Protein AF-A0A923E6Z0-F1 (afdb_monomer_lite)

Sequence (378 aa):
MKKILNKKIVISLLLTVFCCFISSGQALALDMTQENTKNIKQTIGKYFDNNFKLLEGNKDVNYDDIINNSNFKKVVDLRTQFALTLNNKLNRNVESIVYNIDYNNININNNECIVNLHLDTKKEYTKNSQKIVDTDDQNHILLLKKFNNRWFIESDAFDPLINLDESIVKDSNYIKNEINTLKDAIQDIDNRVKAINSMKNISTREKRSAQHYDRSAAARYAETYAHSRNPRYPKFDGNQGGDCTNFVSQCLANANIPSSTSGEWYCRKNSSGGWNYGVNWIRVNGLHKYLTENGLASTTVYSRNNLDGLIKMAKVGDVLQLRNNDKHIYYHSIIINQISNGDIYYCAHSGDVRTGSYRIKILENYSCDKVRLLHITY

InterPro domains:
  IPR024301 Putative amidase domain [PF12671] (213-354)

pLDDT: mean 80.05, std 16.87, range [31.77, 98.31]

Organism: Clostridium tetanomorphum (NCBI:txid1553)

Structure (mmCIF, N/CA/C/O backbone):
data_AF-A0A923E6Z0-F1
#
_entry.id   AF-A0A923E6Z0-F1
#
loop_
_atom_site.group_PDB
_atom_site.id
_atom_site.type_symbol
_atom_site.label_atom_id
_atom_site.label_alt_id
_atom_site.label_comp_id
_atom_site.label_asym_id
_atom_site.label_entity_id
_atom_site.label_seq_id
_atom_site.pdbx_PDB_ins_code
_atom_site.Cartn_x
_atom_site.Cartn_y
_atom_site.Cartn_z
_atom_site.occupancy
_atom_site.B_iso_or_equiv
_atom_site.auth_seq_id
_atom_site.auth_comp_id
_atom_site.auth_asym_id
_atom_site.auth_atom_id
_atom_site.pdbx_PDB_model_num
ATOM 1 N N . MET A 1 1 ? -58.447 -49.186 41.362 1.00 39.69 1 MET A N 1
ATOM 2 C CA . MET A 1 1 ? -58.317 -48.447 40.084 1.00 39.69 1 MET A CA 1
ATOM 3 C C . MET A 1 1 ? -57.839 -47.015 40.334 1.00 39.69 1 MET A C 1
ATOM 5 O O . MET A 1 1 ? -58.643 -46.102 40.408 1.00 39.69 1 MET A O 1
ATOM 9 N N . LYS A 1 2 ? -56.534 -46.807 40.537 1.00 47.00 2 LYS A N 1
ATOM 10 C CA . LYS A 1 2 ? -55.863 -45.491 40.548 1.00 47.00 2 LYS A CA 1
ATOM 11 C C . LYS A 1 2 ? -54.362 -45.763 40.381 1.00 47.00 2 LYS A C 1
ATOM 13 O O . LYS A 1 2 ? -53.881 -46.694 41.017 1.00 47.00 2 LYS A O 1
ATOM 18 N N . LYS A 1 3 ? -53.665 -44.942 39.579 1.00 46.53 3 LYS A N 1
ATOM 19 C CA . LYS A 1 3 ? -52.203 -44.921 39.283 1.00 46.53 3 LYS A CA 1
ATOM 20 C C . LYS A 1 3 ? -51.728 -45.465 37.918 1.00 46.53 3 LYS A C 1
ATOM 22 O O . LYS A 1 3 ? -50.797 -46.252 37.894 1.00 46.53 3 LYS A O 1
ATOM 27 N N . ILE A 1 4 ? -52.249 -44.981 36.782 1.00 46.12 4 ILE A N 1
ATOM 28 C CA . ILE A 1 4 ? -51.483 -45.014 35.501 1.00 46.12 4 ILE A CA 1
ATOM 29 C C . ILE A 1 4 ? -51.525 -43.674 34.719 1.00 46.12 4 ILE A C 1
ATOM 31 O O . ILE A 1 4 ? -50.743 -43.478 33.795 1.00 46.12 4 ILE A O 1
ATOM 35 N N . LEU A 1 5 ? -52.321 -42.672 35.121 1.00 42.34 5 LEU A N 1
ATOM 36 C CA . LEU A 1 5 ? -52.525 -41.469 34.289 1.00 42.34 5 LEU A CA 1
ATOM 37 C C . LEU A 1 5 ? -51.536 -40.293 34.478 1.00 42.34 5 LEU A C 1
ATOM 39 O O . LEU A 1 5 ? -51.645 -39.317 33.750 1.00 42.34 5 LEU A O 1
ATOM 43 N N . ASN A 1 6 ? -50.551 -40.362 35.387 1.00 47.16 6 ASN A N 1
ATOM 44 C CA . ASN A 1 6 ? -49.709 -39.190 35.721 1.00 47.16 6 ASN A CA 1
ATOM 45 C C . ASN A 1 6 ? -48.281 -39.172 35.143 1.00 47.16 6 ASN A C 1
ATOM 47 O O . ASN A 1 6 ? -47.606 -38.159 35.280 1.00 47.16 6 ASN A O 1
ATOM 51 N N . LYS A 1 7 ? -47.786 -40.234 34.486 1.00 45.41 7 LYS A N 1
ATOM 52 C CA . LYS A 1 7 ? -46.396 -40.246 33.964 1.00 45.41 7 LYS A CA 1
ATOM 53 C C . LYS A 1 7 ? -46.247 -39.770 32.512 1.00 45.41 7 LYS A C 1
ATOM 55 O O . LYS A 1 7 ? -45.224 -39.180 32.188 1.00 45.41 7 LYS A O 1
ATOM 60 N N . LYS A 1 8 ? -47.249 -39.968 31.644 1.00 41.72 8 LYS A N 1
ATOM 61 C CA . LYS A 1 8 ? -47.161 -39.556 30.224 1.00 41.72 8 LYS A CA 1
ATOM 62 C C . LYS A 1 8 ? -47.363 -38.048 30.007 1.00 41.72 8 LYS A C 1
ATOM 64 O O . LYS A 1 8 ? -46.704 -37.477 29.148 1.00 41.72 8 LYS A O 1
ATOM 69 N N . ILE A 1 9 ? -48.198 -37.395 30.820 1.00 44.88 9 ILE A N 1
ATOM 70 C CA . ILE A 1 9 ? -48.448 -35.943 30.725 1.00 44.88 9 ILE A CA 1
ATOM 71 C C . ILE A 1 9 ? -47.222 -35.138 31.191 1.00 44.88 9 ILE A C 1
ATOM 73 O O . ILE A 1 9 ? -46.864 -34.147 30.565 1.00 44.88 9 ILE A O 1
ATOM 77 N N . VAL A 1 10 ? -46.512 -35.610 32.222 1.00 45.12 10 VAL A N 1
ATOM 78 C CA . VAL A 1 10 ? -45.314 -34.935 32.754 1.00 45.12 10 VAL A CA 1
ATOM 79 C C . VAL A 1 10 ? -44.133 -35.005 31.775 1.00 45.12 10 VAL A C 1
ATOM 81 O O . VAL A 1 10 ? -43.421 -34.019 31.618 1.00 45.12 10 VAL A O 1
ATOM 84 N N . ILE A 1 11 ? -43.957 -36.120 31.053 1.00 45.16 11 ILE A N 1
ATOM 85 C CA . ILE A 1 11 ? -42.899 -36.263 30.033 1.00 45.16 11 ILE A CA 1
ATOM 86 C C . ILE A 1 11 ? -43.203 -35.411 28.790 1.00 45.16 11 ILE A C 1
ATOM 88 O O . ILE A 1 11 ? -42.295 -34.785 28.250 1.00 45.16 11 ILE A O 1
ATOM 92 N N . SER A 1 12 ? -44.473 -35.323 28.374 1.00 39.53 12 SER A N 1
ATOM 93 C CA . SER A 1 12 ? -44.882 -34.442 27.272 1.00 39.53 12 SER A CA 1
ATOM 94 C C . SER A 1 12 ? -44.688 -32.965 27.618 1.00 39.53 12 SER A C 1
ATOM 96 O O . SER A 1 12 ? -44.176 -32.236 26.777 1.00 39.53 12 SER A O 1
ATOM 98 N N . LEU A 1 13 ? -45.033 -32.535 28.843 1.00 40.97 13 LEU A N 1
ATOM 99 C CA . LEU A 1 13 ? -44.804 -31.157 29.296 1.00 40.97 13 LEU A CA 1
ATOM 100 C C . LEU A 1 13 ? -43.307 -30.824 29.384 1.00 40.97 13 LEU A C 1
ATOM 102 O O . LEU A 1 13 ? -42.905 -29.754 28.934 1.00 40.97 13 LEU A O 1
ATOM 106 N N . LEU A 1 14 ? -42.480 -31.735 29.914 1.00 40.06 14 LEU A N 1
ATOM 107 C CA . LEU A 1 14 ? -41.027 -31.548 30.017 1.00 40.06 14 LEU A CA 1
ATOM 108 C C . LEU A 1 14 ? -40.355 -31.422 28.640 1.00 40.06 14 LEU A C 1
ATOM 110 O O . LEU A 1 14 ? -39.490 -30.566 28.487 1.00 40.06 14 LEU A O 1
ATOM 114 N N . LEU A 1 15 ? -40.774 -32.195 27.629 1.00 39.84 15 LEU A N 1
ATOM 115 C CA . LEU A 1 15 ? -40.236 -32.075 26.264 1.00 39.84 15 LEU A CA 1
ATOM 116 C C . LEU A 1 15 ? -40.660 -30.778 25.558 1.00 39.84 15 LEU A C 1
ATOM 118 O O . LEU A 1 15 ? -39.831 -30.165 24.885 1.00 39.84 15 LEU A O 1
ATOM 122 N N . THR A 1 16 ? -41.908 -30.323 25.723 1.00 43.09 16 THR A N 1
ATOM 123 C CA . THR A 1 16 ? -42.351 -29.028 25.170 1.00 43.09 16 THR A CA 1
ATOM 124 C C . THR A 1 16 ? -41.672 -27.847 25.853 1.00 43.09 16 THR A C 1
ATOM 126 O O . THR A 1 16 ? -41.245 -26.918 25.177 1.00 43.09 16 THR A O 1
ATOM 129 N N . VAL A 1 17 ? -41.496 -27.903 27.176 1.00 43.00 17 VAL A N 1
ATOM 130 C CA . VAL A 1 17 ? -40.793 -26.865 27.939 1.00 43.00 17 VAL A CA 1
ATOM 131 C C . VAL A 1 17 ? -39.312 -26.816 27.534 1.00 43.00 17 VAL A C 1
ATOM 133 O O . VAL A 1 17 ? -38.788 -25.735 27.287 1.00 43.00 17 VAL A O 1
ATOM 136 N N . PHE A 1 18 ? -38.656 -27.968 27.348 1.00 40.72 18 PHE A N 1
ATOM 137 C CA . PHE A 1 18 ? -37.265 -28.044 26.882 1.00 40.72 18 PHE A CA 1
ATOM 138 C C . PHE A 1 18 ? -37.087 -27.541 25.434 1.00 40.72 18 PHE A C 1
ATOM 140 O O . PHE A 1 18 ? -36.136 -26.814 25.156 1.00 40.72 18 PHE A O 1
ATOM 147 N N . CYS A 1 19 ? -38.024 -27.834 24.522 1.00 41.38 19 CYS A N 1
ATOM 148 C CA . CYS A 1 19 ? -38.002 -27.287 23.156 1.00 41.38 19 CYS A CA 1
ATOM 149 C C . CYS A 1 19 ? -38.237 -25.767 23.125 1.00 41.38 19 CYS A C 1
ATOM 151 O O . CYS A 1 19 ? -37.550 -25.061 22.385 1.00 41.38 19 CYS A O 1
ATOM 153 N N . CYS A 1 20 ? -39.145 -25.244 23.958 1.00 42.28 20 CYS A N 1
ATOM 154 C CA . CYS A 1 20 ? -39.346 -23.801 24.098 1.00 42.28 20 CYS A CA 1
ATOM 155 C C . CYS A 1 20 ? -38.081 -23.106 24.623 1.00 42.28 20 CYS A C 1
ATOM 157 O O . CYS A 1 20 ? -37.687 -22.098 24.045 1.00 42.28 20 CYS A O 1
ATOM 159 N N . PHE A 1 21 ? -37.390 -23.674 25.619 1.00 42.53 21 PHE A N 1
ATOM 160 C CA . PHE A 1 21 ? -36.145 -23.104 26.151 1.00 42.53 21 PHE A CA 1
ATOM 161 C C . PHE A 1 21 ? -34.984 -23.088 25.146 1.00 42.53 21 PHE A C 1
ATOM 163 O O . PHE A 1 21 ? -34.217 -22.125 25.115 1.00 42.53 21 PHE A O 1
ATOM 170 N N . ILE A 1 22 ? -34.860 -24.114 24.296 1.00 50.94 22 ILE A N 1
ATOM 171 C CA . ILE A 1 22 ? -33.838 -24.142 23.236 1.00 50.94 22 ILE A CA 1
ATOM 172 C C . ILE A 1 22 ? -34.149 -23.083 22.169 1.00 50.94 22 ILE A C 1
ATOM 174 O O . ILE A 1 22 ? -33.257 -22.335 21.772 1.00 50.94 22 ILE A O 1
ATOM 178 N N . SER A 1 23 ? -35.417 -22.964 21.756 1.00 52.28 23 SER A N 1
ATOM 179 C CA . SER A 1 23 ? -35.840 -21.957 20.773 1.00 52.28 23 SER A CA 1
ATOM 180 C C . SER A 1 23 ? -35.705 -20.518 21.292 1.00 52.28 23 SER A C 1
ATOM 182 O O . SER A 1 23 ? -35.237 -19.647 20.561 1.00 52.28 23 SER A O 1
ATOM 184 N N . SER A 1 24 ? -36.014 -20.265 22.571 1.00 54.41 24 SER A N 1
ATOM 185 C CA . SER A 1 24 ? -35.854 -18.946 23.193 1.00 54.41 24 SER A CA 1
ATOM 186 C C . SER A 1 24 ? -34.388 -18.593 23.435 1.00 54.41 24 SER A C 1
ATOM 188 O O . SER A 1 24 ? -34.006 -17.442 23.262 1.00 54.41 24 SER A O 1
ATOM 190 N N . GLY A 1 25 ? -33.549 -19.570 23.800 1.00 55.34 25 GLY A N 1
ATOM 191 C CA . GLY A 1 25 ? -32.107 -19.367 23.961 1.00 55.34 25 GLY A CA 1
ATOM 192 C C . GLY A 1 25 ? -31.407 -19.044 22.639 1.00 55.34 25 GLY A C 1
ATOM 193 O O . GLY A 1 25 ? -30.552 -18.163 22.598 1.00 55.34 25 GLY A O 1
ATOM 194 N N . GLN A 1 26 ? -31.807 -19.700 21.545 1.00 57.09 26 GLN A N 1
ATOM 195 C CA . GLN A 1 26 ? -31.308 -19.389 20.203 1.00 57.09 26 GLN A CA 1
ATOM 196 C C . GLN A 1 26 ? -31.782 -18.017 19.710 1.00 57.09 26 GLN A C 1
ATOM 198 O O . GLN A 1 26 ? -30.975 -17.277 19.156 1.00 57.09 26 GLN A O 1
ATOM 203 N N . ALA A 1 27 ? -33.046 -17.650 19.950 1.00 49.88 27 ALA A N 1
ATOM 204 C CA . ALA A 1 27 ? -33.570 -16.329 19.600 1.00 49.88 27 ALA A CA 1
ATOM 205 C C . ALA A 1 27 ? -32.864 -15.201 20.374 1.00 49.88 27 ALA A C 1
ATOM 207 O O . ALA A 1 27 ? -32.396 -14.248 19.763 1.00 49.88 27 ALA A O 1
ATOM 208 N N . LEU A 1 28 ? -32.680 -15.353 21.691 1.00 52.72 28 LEU A N 1
ATOM 209 C CA . LEU A 1 28 ? -31.944 -14.389 22.520 1.00 52.72 28 LEU A CA 1
ATOM 210 C C . LEU A 1 28 ? -30.475 -14.253 22.092 1.00 52.72 28 LEU A C 1
ATOM 212 O O . LEU A 1 28 ? -29.950 -13.145 22.037 1.00 52.72 28 LEU A O 1
ATOM 216 N N . ALA A 1 29 ? -29.808 -15.363 21.762 1.00 56.69 29 ALA A N 1
ATOM 217 C CA . ALA A 1 29 ? -28.439 -15.333 21.250 1.00 56.69 29 ALA A CA 1
ATOM 218 C C . ALA A 1 29 ? -28.351 -14.651 19.873 1.00 56.69 29 ALA A C 1
ATOM 220 O O . ALA A 1 29 ? -27.387 -13.935 19.603 1.00 56.69 29 ALA A O 1
ATOM 221 N N . LEU A 1 30 ? -29.353 -14.845 19.010 1.00 60.91 30 LEU A N 1
ATOM 222 C CA . LEU A 1 30 ? -29.444 -14.180 17.711 1.00 60.91 30 LEU A CA 1
ATOM 223 C C . LEU A 1 30 ? -29.659 -12.667 17.877 1.00 60.91 30 LEU A C 1
ATOM 225 O O . LEU A 1 30 ? -28.933 -11.888 17.261 1.00 60.91 30 LEU A O 1
ATOM 229 N N . ASP A 1 31 ? -30.583 -12.262 18.751 1.00 62.91 31 ASP A N 1
ATOM 230 C CA . ASP A 1 31 ? -30.884 -10.858 19.058 1.00 62.91 31 ASP A CA 1
ATOM 231 C C . ASP A 1 31 ? -29.667 -10.148 19.666 1.00 62.91 31 ASP A C 1
ATOM 233 O O . ASP A 1 31 ? -29.286 -9.064 19.221 1.00 62.91 31 ASP A O 1
ATOM 237 N N . MET A 1 32 ? -28.976 -10.794 20.611 1.00 70.50 32 MET A N 1
ATOM 238 C CA . MET A 1 32 ? -27.735 -10.270 21.190 1.00 70.50 32 MET A CA 1
ATOM 239 C C . MET A 1 32 ? -26.611 -10.140 20.155 1.00 70.50 32 MET A C 1
ATOM 241 O O . MET A 1 32 ? -25.841 -9.176 20.193 1.00 70.50 32 MET A O 1
ATOM 245 N N . THR A 1 33 ? -26.473 -11.094 19.233 1.00 77.00 33 THR A N 1
ATOM 246 C CA . THR A 1 33 ? -25.479 -11.004 18.153 1.00 77.00 33 THR A CA 1
ATOM 247 C C . THR A 1 33 ? -25.819 -9.859 17.200 1.00 77.00 33 THR A C 1
ATOM 249 O O . THR A 1 33 ? -24.939 -9.059 16.884 1.00 77.00 33 THR A O 1
ATOM 252 N N . GLN A 1 34 ? -27.089 -9.707 16.810 1.00 83.88 34 GLN A N 1
ATOM 253 C CA . GLN A 1 34 ? -27.541 -8.604 15.957 1.00 83.88 34 GLN A CA 1
ATOM 254 C C . GLN A 1 34 ? -27.326 -7.236 16.617 1.00 83.88 34 GLN A C 1
ATOM 256 O O . GLN A 1 34 ? -26.837 -6.307 15.968 1.00 83.88 34 GLN A O 1
ATOM 261 N N . GLU A 1 35 ? -27.631 -7.110 17.910 1.00 87.25 35 GLU A N 1
ATOM 262 C CA . GLU A 1 35 ? -27.399 -5.886 18.676 1.00 87.25 35 GLU A CA 1
ATOM 263 C C . GLU A 1 35 ? -25.903 -5.550 18.770 1.00 87.25 35 GLU A C 1
ATOM 265 O O . GLU A 1 35 ? -25.507 -4.409 18.513 1.00 87.25 35 GLU A O 1
ATOM 270 N N . ASN A 1 36 ? -25.042 -6.535 19.056 1.00 89.50 36 ASN A N 1
ATOM 271 C CA . ASN A 1 36 ? -23.595 -6.315 19.069 1.00 89.50 36 ASN A CA 1
ATOM 272 C C . ASN A 1 36 ? -23.080 -5.879 17.694 1.00 89.50 36 ASN A C 1
ATOM 274 O O . ASN A 1 36 ? -22.344 -4.896 17.616 1.00 89.50 36 ASN A O 1
ATOM 278 N N . THR A 1 37 ? -23.487 -6.550 16.613 1.00 93.31 37 THR A N 1
ATOM 279 C CA . THR A 1 37 ? -23.100 -6.168 15.249 1.00 93.31 37 THR A CA 1
ATOM 280 C C . THR A 1 37 ? -23.534 -4.739 14.926 1.00 93.31 37 THR A C 1
ATOM 282 O O . THR A 1 37 ? -22.741 -3.971 14.380 1.00 93.31 37 THR A O 1
ATOM 285 N N . LYS A 1 38 ? -24.757 -4.341 15.298 1.00 94.69 38 LYS A N 1
ATOM 286 C CA . LYS A 1 38 ? -25.247 -2.968 15.116 1.00 94.69 38 LYS A CA 1
ATOM 287 C C . LYS A 1 38 ? -24.383 -1.957 15.872 1.00 94.69 38 LYS A C 1
ATOM 289 O O . LYS A 1 38 ? -23.961 -0.965 15.280 1.00 94.69 38 LYS A O 1
ATOM 294 N N . ASN A 1 39 ? -24.083 -2.222 17.142 1.00 95.38 39 ASN A N 1
ATOM 295 C CA . ASN A 1 39 ? -23.266 -1.336 17.973 1.00 95.38 39 ASN A CA 1
ATOM 296 C C . ASN A 1 39 ? -21.826 -1.221 17.442 1.00 95.38 39 ASN A C 1
ATOM 298 O O . ASN A 1 39 ? -21.289 -0.119 17.379 1.00 95.38 39 ASN A O 1
ATOM 302 N N . ILE A 1 40 ? -21.229 -2.325 16.979 1.00 97.38 40 ILE A N 1
ATOM 303 C CA . ILE A 1 40 ? -19.906 -2.339 16.333 1.00 97.38 40 ILE A CA 1
ATOM 304 C C . ILE A 1 40 ? -19.906 -1.458 15.079 1.00 97.38 40 ILE A C 1
ATOM 306 O O . ILE A 1 40 ? -19.050 -0.584 14.942 1.00 97.38 40 ILE A O 1
ATOM 310 N N . LYS A 1 41 ? -20.888 -1.638 14.183 1.00 97.75 41 LYS A N 1
ATOM 311 C CA . LYS A 1 41 ? -21.006 -0.822 12.964 1.00 97.75 41 LYS A CA 1
ATOM 312 C C . LYS A 1 41 ? -21.184 0.662 13.287 1.00 97.75 41 LYS A C 1
ATOM 314 O O . LYS A 1 41 ? -20.563 1.495 12.638 1.00 97.75 41 LYS A O 1
ATOM 319 N N . GLN A 1 42 ? -21.964 1.001 14.316 1.00 96.88 42 GLN A N 1
ATOM 320 C CA . GLN A 1 42 ? -22.121 2.386 14.772 1.00 96.88 42 GLN A CA 1
ATOM 321 C C . GLN A 1 42 ? -20.814 2.986 15.307 1.00 96.88 42 GLN A C 1
ATOM 323 O O . GLN A 1 42 ? -20.502 4.128 14.973 1.00 96.88 42 GLN A O 1
ATOM 328 N N . THR A 1 43 ? -20.037 2.243 16.104 1.00 97.88 43 THR A N 1
ATOM 329 C CA . THR A 1 43 ? -18.716 2.697 16.573 1.00 97.88 43 THR A CA 1
ATOM 330 C C . THR A 1 43 ? -17.770 2.946 15.395 1.00 97.88 43 THR A C 1
ATOM 332 O O . THR A 1 43 ? -17.127 3.992 15.339 1.00 97.88 43 THR A O 1
ATOM 335 N N . ILE A 1 44 ? -17.723 2.026 14.426 1.00 98.31 44 ILE A N 1
ATOM 336 C CA . ILE A 1 44 ? -16.879 2.148 13.226 1.00 98.31 44 ILE A CA 1
ATOM 337 C C . ILE A 1 44 ? -17.324 3.320 12.341 1.00 98.31 44 ILE A C 1
ATOM 339 O O . ILE A 1 44 ? -16.486 4.082 11.869 1.00 98.31 44 ILE A O 1
ATOM 343 N N . GLY A 1 45 ? -18.631 3.508 12.148 1.00 97.38 45 GLY A N 1
ATOM 344 C CA . GLY A 1 45 ? -19.165 4.644 11.397 1.00 97.38 45 GLY A CA 1
ATOM 345 C C . GLY A 1 45 ? -18.734 5.977 12.008 1.00 97.38 45 GLY A C 1
ATOM 346 O O . GLY A 1 45 ? -18.144 6.799 11.314 1.00 97.38 45 GLY A O 1
ATOM 347 N N . LYS A 1 46 ? -18.908 6.139 13.330 1.00 97.12 46 LYS A N 1
ATOM 348 C CA . LYS A 1 46 ? -18.459 7.336 14.064 1.00 97.12 46 LYS A CA 1
ATOM 349 C C . LYS A 1 46 ? -16.952 7.568 13.956 1.00 97.12 46 LYS A C 1
ATOM 351 O O . LYS A 1 46 ? -16.514 8.713 13.901 1.00 97.12 46 LYS A O 1
ATOM 356 N N . TYR A 1 47 ? -16.161 6.496 13.952 1.00 97.88 47 TYR A N 1
ATOM 357 C CA . TYR A 1 47 ? -14.712 6.578 13.797 1.00 97.88 47 TYR A CA 1
ATOM 358 C C . TYR A 1 47 ? -14.316 7.210 12.459 1.00 97.88 47 TYR A C 1
ATOM 360 O O . TYR A 1 47 ? -13.573 8.192 12.448 1.00 97.88 47 TYR A O 1
ATOM 368 N N . PHE A 1 48 ? -14.844 6.694 11.347 1.00 96.50 48 PHE A N 1
ATOM 369 C CA . PHE A 1 48 ? -14.557 7.248 10.024 1.00 96.50 48 PHE A CA 1
ATOM 370 C C . PHE A 1 48 ? -15.162 8.642 9.832 1.00 96.50 48 PHE A C 1
ATOM 372 O O . PHE A 1 48 ? -14.462 9.531 9.353 1.00 96.50 48 PHE A O 1
ATOM 379 N N . ASP A 1 49 ? -16.393 8.874 10.299 1.00 95.62 49 ASP A N 1
ATOM 380 C CA . ASP A 1 49 ? -17.025 10.200 10.299 1.00 95.62 49 ASP A CA 1
ATOM 381 C C . ASP A 1 49 ? -16.132 11.253 10.967 1.00 95.62 49 ASP A C 1
ATOM 383 O O . ASP A 1 49 ? -15.908 12.330 10.415 1.00 95.62 49 ASP A O 1
ATOM 387 N N . ASN A 1 50 ? -15.605 10.954 12.158 1.00 96.88 50 ASN A N 1
ATOM 388 C CA . ASN A 1 50 ? -14.735 11.877 12.880 1.00 96.88 50 ASN A CA 1
ATOM 389 C C . ASN A 1 50 ? -13.413 12.115 12.140 1.00 96.88 50 ASN A C 1
ATOM 391 O O . ASN A 1 50 ? -12.962 13.260 12.061 1.00 96.88 50 ASN A O 1
ATOM 395 N N . ASN A 1 51 ? -12.810 11.060 11.578 1.00 94.25 51 ASN A N 1
ATOM 396 C CA . ASN A 1 51 ? -11.580 11.180 10.794 1.00 94.25 51 ASN A CA 1
ATOM 397 C C . ASN A 1 51 ? -11.788 12.122 9.599 1.00 94.25 51 ASN A C 1
ATOM 399 O O . ASN A 1 51 ? -10.957 12.992 9.351 1.00 94.25 51 ASN A O 1
ATOM 403 N N . PHE A 1 52 ? -12.898 11.983 8.871 1.00 94.62 52 PHE A N 1
ATOM 404 C CA . PHE A 1 52 ? -13.171 12.798 7.688 1.00 94.62 52 PHE A CA 1
ATOM 405 C C . PHE A 1 52 ? -13.577 14.231 8.028 1.00 94.62 52 PHE A C 1
ATOM 407 O O . PHE A 1 52 ? -13.031 15.158 7.433 1.00 94.62 52 PHE A O 1
ATOM 414 N N . LYS A 1 53 ? -14.411 14.434 9.054 1.00 94.25 53 LYS A N 1
ATOM 415 C CA . LYS A 1 53 ? -14.773 15.772 9.555 1.00 94.25 53 LYS A CA 1
ATOM 416 C C . LYS A 1 53 ? -13.549 16.596 9.951 1.00 94.25 53 LYS A C 1
ATOM 418 O O . LYS A 1 53 ? -13.491 17.785 9.646 1.00 94.25 53 LYS A O 1
ATOM 423 N N . LEU A 1 54 ? -12.547 15.970 10.575 1.00 93.75 54 LEU A N 1
ATOM 424 C CA . LEU A 1 54 ? -11.274 16.634 10.878 1.00 93.75 54 LEU A CA 1
ATOM 425 C C . LEU A 1 54 ? -10.550 17.112 9.621 1.00 93.75 54 LEU A C 1
ATOM 427 O O . LEU A 1 54 ? -10.008 18.218 9.610 1.00 93.75 54 LEU A O 1
ATOM 431 N N . LEU A 1 55 ? -10.531 16.292 8.568 1.00 91.62 55 LEU A N 1
ATOM 432 C CA . LEU A 1 55 ? -9.888 16.640 7.299 1.00 91.62 55 LEU A CA 1
ATOM 433 C C . LEU A 1 55 ? -10.624 17.762 6.560 1.00 91.62 55 LEU A C 1
ATOM 435 O O . LEU A 1 55 ? -9.968 18.576 5.917 1.00 91.62 55 LEU A O 1
ATOM 439 N N . GLU A 1 56 ? -11.947 17.835 6.700 1.00 92.44 56 GLU A N 1
ATOM 440 C CA . GLU A 1 56 ? -12.806 18.924 6.206 1.00 92.44 56 GLU A CA 1
ATOM 441 C C . GLU A 1 56 ? -12.720 20.202 7.070 1.00 92.44 56 GLU A C 1
ATOM 443 O O . GLU A 1 56 ? -13.347 21.214 6.768 1.00 92.44 56 GLU A O 1
ATOM 448 N N . GLY A 1 57 ? -11.934 20.185 8.154 1.00 87.69 57 GLY A N 1
ATOM 449 C CA . GLY A 1 57 ? -11.678 21.348 9.007 1.00 87.69 57 GLY A CA 1
ATOM 450 C C . GLY A 1 57 ? -12.602 21.487 10.220 1.00 87.69 57 GLY A C 1
ATOM 451 O O . GLY A 1 57 ? -12.454 22.448 10.982 1.00 87.69 57 GLY A O 1
ATOM 452 N N . ASN A 1 58 ? -13.512 20.539 10.457 1.00 89.06 58 ASN A N 1
ATOM 453 C CA . ASN A 1 58 ? -14.315 20.507 11.674 1.00 89.06 58 ASN A CA 1
ATOM 454 C C . ASN A 1 58 ? -13.477 19.989 12.853 1.00 89.06 58 ASN A C 1
ATOM 456 O O . ASN A 1 58 ? -13.071 18.829 12.896 1.00 89.06 58 ASN A O 1
ATOM 460 N N . LYS A 1 59 ? -13.225 20.868 13.826 1.00 86.00 59 LYS A N 1
ATOM 461 C CA . LYS A 1 59 ? -12.424 20.562 15.021 1.00 86.00 59 LYS A CA 1
ATOM 462 C C . LYS A 1 59 ? -13.242 19.983 16.176 1.00 86.00 59 LYS A C 1
ATOM 464 O O . LYS A 1 59 ? -12.648 19.533 17.150 1.00 86.00 59 LYS A O 1
ATOM 469 N N . ASP A 1 60 ? -14.568 20.003 16.080 1.00 88.62 60 ASP A N 1
ATOM 470 C CA . ASP A 1 60 ? -15.474 19.495 1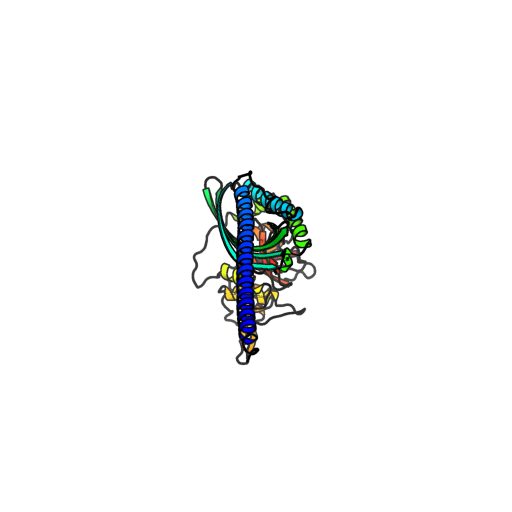7.108 1.00 88.62 60 ASP A CA 1
ATOM 471 C C . ASP A 1 60 ? -15.767 18.007 16.876 1.00 88.62 60 ASP A C 1
ATOM 473 O O . ASP A 1 60 ? -16.857 17.599 16.471 1.00 88.62 60 ASP A O 1
ATOM 477 N N . VAL A 1 61 ? -14.734 17.183 17.067 1.00 90.81 61 VAL A N 1
ATOM 478 C CA . VAL A 1 61 ? -14.851 15.721 17.043 1.00 90.81 61 VAL A CA 1
ATOM 479 C C . VAL A 1 61 ? -14.355 15.132 18.358 1.00 90.81 61 VAL A C 1
ATOM 481 O O . VAL A 1 61 ? -13.415 15.637 18.971 1.00 90.81 61 VAL A O 1
ATOM 484 N N . ASN A 1 62 ? -14.969 14.029 18.786 1.00 90.81 62 ASN A N 1
ATOM 485 C CA . ASN A 1 62 ? -14.633 13.363 20.040 1.00 90.81 62 ASN A CA 1
ATOM 486 C C . ASN A 1 62 ? -14.446 11.853 19.833 1.00 90.81 62 ASN A C 1
ATOM 488 O O . ASN A 1 62 ? -15.335 11.177 19.313 1.00 90.81 62 ASN A O 1
ATOM 492 N N . TYR A 1 63 ? -13.299 11.331 20.274 1.00 94.44 63 TYR A N 1
ATOM 493 C CA . TYR A 1 63 ? -12.952 9.910 20.210 1.00 94.44 63 TYR A CA 1
ATOM 494 C C . TYR A 1 63 ? -13.096 9.162 21.537 1.00 94.44 63 TYR A C 1
ATOM 496 O O . TYR A 1 63 ? -12.899 7.955 21.544 1.00 94.44 63 TYR A O 1
ATOM 504 N N . ASP A 1 64 ? -13.436 9.814 22.647 1.00 91.44 64 ASP A N 1
ATOM 505 C CA . ASP A 1 64 ? -13.421 9.194 23.982 1.00 91.44 64 ASP A CA 1
ATOM 506 C C . ASP A 1 64 ? -14.437 8.043 24.114 1.00 91.44 64 ASP A C 1
ATOM 508 O O . ASP A 1 64 ? -14.206 7.075 24.831 1.00 91.44 64 ASP A O 1
ATOM 512 N N . ASP A 1 65 ? -15.523 8.100 23.340 1.00 92.19 65 ASP A N 1
ATOM 513 C CA . ASP A 1 65 ? -16.541 7.047 23.234 1.00 92.19 65 ASP A CA 1
ATOM 514 C C . ASP A 1 65 ? -16.265 6.032 22.098 1.00 92.19 65 ASP A C 1
ATOM 516 O O . ASP A 1 65 ? -17.101 5.170 21.818 1.00 92.19 65 ASP A O 1
ATOM 520 N N . ILE A 1 66 ? -15.124 6.155 21.409 1.00 97.00 66 ILE A N 1
ATOM 521 C CA . ILE A 1 66 ? -14.761 5.381 20.206 1.00 97.00 66 ILE A CA 1
ATOM 522 C C . ILE A 1 66 ? -13.434 4.642 20.403 1.00 97.00 66 ILE A C 1
ATOM 524 O O . ILE A 1 66 ? -13.304 3.503 19.968 1.00 97.00 66 ILE A O 1
ATOM 528 N N . ILE A 1 67 ? -12.452 5.266 21.056 1.00 97.00 67 ILE A N 1
ATOM 529 C CA . ILE A 1 67 ? -11.083 4.774 21.227 1.00 97.00 67 ILE A CA 1
ATOM 530 C C . ILE A 1 67 ? -10.701 4.888 22.702 1.00 97.00 67 ILE A C 1
ATOM 532 O O . ILE A 1 67 ? -10.598 5.989 23.236 1.00 97.00 67 ILE A O 1
ATOM 536 N N . ASN A 1 68 ? -10.412 3.753 23.337 1.00 93.31 68 ASN A N 1
ATOM 537 C CA . ASN A 1 68 ? -9.887 3.712 24.707 1.00 93.31 68 ASN A CA 1
ATOM 538 C C . ASN A 1 68 ? -8.351 3.543 24.742 1.00 93.31 68 ASN A C 1
ATOM 540 O O . ASN A 1 68 ? -7.682 3.851 25.726 1.00 93.31 68 ASN A O 1
ATOM 544 N N . ASN A 1 69 ? -7.761 3.072 23.642 1.00 93.88 69 ASN A N 1
ATOM 545 C CA . ASN A 1 69 ? -6.332 2.811 23.540 1.00 93.88 69 ASN A CA 1
ATOM 546 C C . ASN A 1 69 ? -5.545 4.091 23.223 1.00 93.88 69 ASN A C 1
ATOM 548 O O . ASN A 1 69 ? -5.606 4.618 22.112 1.00 93.88 69 ASN A O 1
ATOM 552 N N . SER A 1 70 ? -4.757 4.576 24.183 1.00 94.31 70 SER A N 1
ATOM 553 C CA . SER A 1 70 ? -3.994 5.825 24.050 1.00 94.31 70 SER A CA 1
ATOM 554 C C . SER A 1 70 ? -2.937 5.792 22.938 1.00 94.31 70 SER A C 1
ATOM 556 O O . SER A 1 70 ? -2.716 6.802 22.268 1.00 94.31 70 SER A O 1
ATOM 558 N N . ASN A 1 71 ? -2.306 4.639 22.691 1.00 94.19 71 ASN A N 1
ATOM 559 C CA . ASN A 1 71 ? -1.339 4.499 21.602 1.00 94.19 71 ASN A CA 1
ATOM 560 C C . ASN A 1 71 ? -2.034 4.516 20.238 1.00 94.19 71 ASN A C 1
ATOM 562 O O . ASN A 1 71 ? -1.520 5.119 19.299 1.00 94.19 71 ASN A O 1
ATOM 566 N N . PHE A 1 72 ? -3.213 3.904 20.124 1.00 95.31 72 PHE A N 1
ATOM 567 C CA . PHE A 1 72 ? -3.989 3.981 18.892 1.00 95.31 72 PHE A CA 1
ATOM 568 C C . PHE A 1 72 ? -4.579 5.376 18.660 1.00 95.31 72 PHE A C 1
ATOM 570 O O . PHE A 1 72 ? -4.507 5.879 17.542 1.00 95.31 72 PHE A O 1
ATOM 577 N N . LYS A 1 73 ? -5.042 6.068 19.711 1.00 95.69 73 LYS A N 1
ATOM 578 C CA . LYS A 1 73 ? -5.432 7.488 19.623 1.00 95.69 73 LYS A CA 1
ATOM 579 C C . LYS A 1 73 ? -4.293 8.331 19.035 1.00 95.69 73 LYS A C 1
ATOM 581 O O . LYS A 1 73 ? -4.506 9.088 18.097 1.00 95.69 73 LYS A O 1
ATOM 586 N N . LYS A 1 74 ? -3.050 8.080 19.463 1.00 95.75 74 LYS A N 1
ATOM 587 C CA . LYS A 1 74 ? -1.855 8.719 18.891 1.00 95.75 74 LYS A CA 1
ATOM 588 C C . LYS A 1 74 ? -1.608 8.384 17.413 1.00 95.75 74 LYS A C 1
ATOM 590 O O . LYS A 1 74 ? -1.118 9.243 16.684 1.00 95.75 74 LYS A O 1
ATO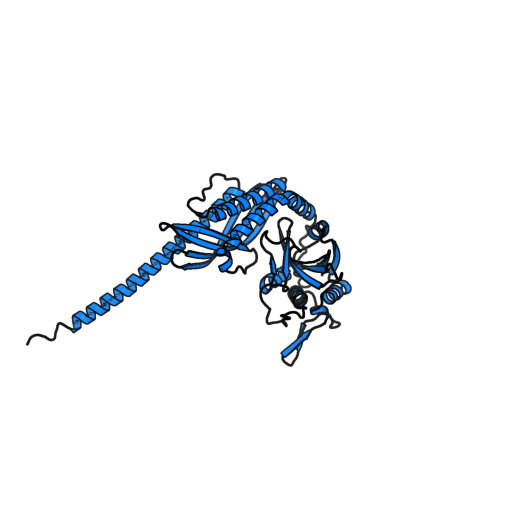M 595 N N . VAL A 1 75 ? -1.922 7.168 16.956 1.00 93.38 75 VAL A N 1
ATOM 596 C CA . VAL A 1 75 ? -1.888 6.824 15.519 1.00 93.38 75 VAL A CA 1
ATOM 597 C C . VAL A 1 75 ? -2.891 7.681 14.748 1.00 93.38 75 VAL A C 1
ATOM 599 O O . VAL A 1 75 ? -2.526 8.262 13.729 1.00 93.38 75 VAL A O 1
ATOM 602 N N . VAL A 1 76 ? -4.125 7.803 15.244 1.00 95.00 76 VAL A N 1
ATOM 603 C CA . VAL A 1 76 ? -5.180 8.622 14.622 1.00 95.00 76 VAL A CA 1
ATOM 604 C C . VAL A 1 76 ? -4.766 10.093 14.542 1.00 95.00 76 VAL A C 1
ATOM 606 O O . VAL A 1 76 ? -4.868 10.703 13.474 1.00 95.00 76 VAL A O 1
ATOM 609 N N . ASP A 1 77 ? -4.205 10.637 15.624 1.00 94.69 77 ASP A N 1
ATOM 610 C CA . ASP A 1 77 ? -3.703 12.013 15.668 1.00 94.69 77 ASP A CA 1
ATOM 611 C C . ASP A 1 77 ? -2.586 12.241 14.638 1.00 94.69 77 ASP A C 1
ATOM 613 O O . ASP A 1 77 ? -2.610 13.220 13.891 1.00 94.69 77 ASP A O 1
ATOM 617 N N . LEU A 1 78 ? -1.624 11.316 14.542 1.00 94.19 78 LEU A N 1
ATOM 618 C CA . LEU A 1 78 ? -0.510 11.413 13.595 1.00 94.19 78 LEU A CA 1
ATOM 619 C C . LEU A 1 78 ? -0.960 11.251 12.135 1.00 94.19 78 LEU A C 1
ATOM 621 O O . LEU A 1 78 ? -0.477 11.985 11.274 1.00 94.19 78 LEU A O 1
ATOM 625 N N . ARG A 1 79 ? -1.901 10.344 11.839 1.00 91.81 79 ARG A N 1
ATOM 626 C CA . ARG A 1 79 ? -2.499 10.212 10.494 1.00 91.81 79 ARG A CA 1
ATOM 627 C C . ARG A 1 79 ? -3.198 11.507 10.083 1.00 91.81 79 ARG A C 1
ATOM 629 O O . ARG A 1 79 ? -2.989 11.994 8.971 1.00 91.81 79 ARG A O 1
ATOM 636 N N . THR A 1 80 ? -3.962 12.096 11.002 1.00 92.62 80 THR A N 1
ATOM 637 C CA . THR A 1 80 ? -4.643 13.381 10.794 1.00 92.62 80 THR A CA 1
ATOM 638 C C . THR A 1 80 ? -3.633 14.502 10.565 1.00 92.62 80 THR A C 1
ATOM 640 O O . THR A 1 80 ? -3.739 15.247 9.590 1.00 92.62 80 THR A O 1
ATOM 643 N N . GLN A 1 81 ? -2.609 14.598 11.418 1.00 94.25 81 GLN A N 1
ATOM 644 C CA . GLN A 1 81 ? -1.548 15.594 11.294 1.00 94.25 81 GLN A CA 1
ATOM 645 C C . GLN A 1 81 ? -0.833 15.481 9.945 1.00 94.25 81 GLN A C 1
ATOM 647 O O . GLN A 1 81 ? -0.632 16.498 9.277 1.00 94.25 81 GLN A O 1
ATOM 652 N N . PHE A 1 82 ? -0.464 14.266 9.531 1.00 88.12 82 PHE A N 1
ATOM 653 C CA . PHE A 1 82 ? 0.178 14.020 8.244 1.00 88.12 82 PHE A CA 1
ATOM 654 C C . PHE A 1 82 ? -0.696 14.510 7.085 1.00 88.12 82 PHE A C 1
ATOM 656 O O . PHE A 1 82 ? -0.237 15.319 6.278 1.00 88.12 82 PHE A O 1
ATOM 663 N N . ALA A 1 83 ? -1.961 14.084 7.034 1.00 87.88 83 ALA A N 1
ATOM 664 C CA . ALA A 1 83 ? -2.883 14.442 5.960 1.00 87.88 83 ALA A CA 1
ATOM 665 C C . ALA A 1 83 ? -3.135 15.959 5.883 1.00 87.88 83 ALA A C 1
ATOM 667 O O . ALA A 1 83 ? -3.029 16.545 4.804 1.00 87.88 83 ALA A O 1
ATOM 668 N N . LEU A 1 84 ? -3.394 16.619 7.019 1.00 91.69 84 LEU A N 1
ATOM 669 C CA . LEU A 1 84 ? -3.591 18.072 7.074 1.00 91.69 84 LEU A CA 1
ATOM 670 C C . LEU A 1 84 ? -2.333 18.836 6.645 1.00 91.69 84 LEU A C 1
ATOM 672 O O . LEU A 1 84 ? -2.416 19.780 5.857 1.00 91.69 84 LEU A O 1
ATOM 676 N N . THR A 1 85 ? -1.156 18.418 7.122 1.00 91.75 85 THR A N 1
ATOM 677 C CA . THR A 1 85 ? 0.112 19.083 6.782 1.00 91.75 85 THR A CA 1
ATOM 678 C C . THR A 1 85 ? 0.443 18.901 5.301 1.00 91.75 85 THR A C 1
ATOM 680 O O . THR A 1 85 ? 0.872 19.853 4.646 1.00 91.75 85 THR A O 1
ATOM 683 N N . LEU A 1 86 ? 0.200 17.708 4.749 1.00 85.50 86 LEU A N 1
ATOM 684 C CA . LEU A 1 86 ? 0.414 17.413 3.335 1.00 85.50 86 LEU A CA 1
ATOM 685 C C . LEU A 1 86 ? -0.507 18.258 2.451 1.00 85.50 86 LEU A C 1
ATOM 687 O O . LEU A 1 86 ? -0.041 18.891 1.503 1.00 85.50 86 LEU A O 1
ATOM 691 N N . ASN A 1 87 ? -1.800 18.304 2.777 1.00 87.81 87 ASN A N 1
ATOM 692 C CA . ASN A 1 87 ? -2.787 19.090 2.039 1.00 87.81 87 ASN A CA 1
ATOM 693 C C . ASN A 1 87 ? -2.439 20.580 2.051 1.00 87.81 87 ASN A C 1
ATOM 695 O O . ASN A 1 87 ? -2.375 21.192 0.983 1.00 87.81 87 ASN A O 1
ATOM 699 N N . ASN A 1 88 ? -2.102 21.128 3.222 1.00 90.81 88 ASN A N 1
ATOM 700 C CA . ASN A 1 88 ? -1.663 22.514 3.359 1.00 90.81 88 ASN A CA 1
ATOM 701 C C . ASN A 1 88 ? -0.445 22.805 2.462 1.00 90.81 88 ASN A C 1
ATOM 703 O O . ASN A 1 88 ? -0.501 23.680 1.602 1.00 90.81 88 ASN A O 1
ATOM 707 N N . LYS A 1 89 ? 0.622 21.999 2.551 1.00 88.44 89 LYS A N 1
ATOM 708 C CA . LYS A 1 89 ? 1.832 22.190 1.728 1.00 88.44 89 LYS A CA 1
ATOM 709 C C . LYS A 1 89 ? 1.602 21.991 0.224 1.00 88.44 89 LYS A C 1
ATOM 711 O O . LYS A 1 89 ? 2.360 22.515 -0.591 1.00 88.44 89 LYS A O 1
ATOM 716 N N . LEU A 1 90 ? 0.572 21.243 -0.170 1.00 82.81 90 LEU A N 1
ATOM 717 C CA . LEU A 1 90 ? 0.171 21.072 -1.569 1.00 82.81 90 LEU A CA 1
ATOM 718 C C . LEU A 1 90 ? -0.807 22.146 -2.064 1.00 82.81 90 LEU A C 1
ATOM 720 O O . LEU A 1 90 ? -1.231 22.042 -3.225 1.00 82.81 90 LEU A O 1
ATOM 724 N N . ASN A 1 91 ? -1.154 23.133 -1.227 1.00 86.75 91 ASN A N 1
ATOM 725 C CA . ASN A 1 91 ? -2.223 24.109 -1.443 1.00 86.75 91 ASN A CA 1
ATOM 726 C C . ASN A 1 91 ? -3.544 23.427 -1.832 1.00 86.75 91 ASN A C 1
ATOM 728 O O . ASN A 1 91 ? -4.191 23.820 -2.803 1.00 86.75 91 ASN A O 1
ATOM 732 N N . ARG A 1 92 ? -3.891 22.342 -1.131 1.00 86.25 92 ARG A N 1
ATOM 733 C CA . ARG A 1 92 ? -5.148 21.603 -1.277 1.00 86.25 92 ARG A CA 1
ATOM 734 C C . ARG A 1 92 ? -6.023 21.885 -0.063 1.00 86.25 92 ARG A C 1
ATOM 736 O O . ARG A 1 92 ? -5.620 21.583 1.055 1.00 86.25 92 ARG A O 1
ATOM 743 N N . ASN A 1 93 ? -7.218 22.408 -0.296 1.00 88.38 93 ASN A N 1
ATOM 744 C CA . ASN A 1 93 ? -8.275 22.439 0.706 1.00 88.38 93 ASN A CA 1
ATOM 745 C C . ASN A 1 93 ? -9.223 21.266 0.467 1.00 88.38 93 ASN A C 1
ATOM 747 O O . ASN A 1 93 ? -9.596 21.056 -0.683 1.00 88.38 93 ASN A O 1
ATOM 751 N N . VAL A 1 94 ? -9.590 20.512 1.502 1.00 90.31 94 VAL A N 1
ATOM 752 C CA . VAL A 1 94 ? -10.608 19.455 1.394 1.00 90.31 94 VAL A CA 1
ATOM 753 C C . VAL A 1 94 ? -11.974 20.118 1.527 1.00 90.31 94 VAL A C 1
ATOM 755 O O . VAL A 1 94 ? -12.257 20.730 2.548 1.00 90.31 94 VAL A O 1
ATOM 758 N N . GLU A 1 95 ? -12.804 20.016 0.495 1.00 90.19 95 GLU A N 1
ATOM 759 C CA . GLU A 1 95 ? -14.149 20.604 0.483 1.00 90.19 95 GLU A CA 1
ATOM 760 C C . GLU A 1 95 ? -15.198 19.614 0.983 1.00 90.19 95 GLU A C 1
ATOM 762 O O . GLU A 1 95 ? -16.133 19.988 1.682 1.00 90.19 95 GLU A O 1
ATOM 767 N N . SER A 1 96 ? -15.065 18.351 0.576 1.00 91.19 96 SER A N 1
ATOM 768 C CA . SER A 1 96 ? -15.954 17.282 1.016 1.00 91.19 96 SER A CA 1
ATOM 769 C C . SER A 1 96 ? -15.310 15.914 0.848 1.00 91.19 96 SER A C 1
ATOM 771 O O . SER A 1 96 ? -14.499 15.694 -0.061 1.00 91.19 96 SER A O 1
ATOM 773 N N . ILE A 1 97 ? -15.706 14.986 1.711 1.00 91.94 97 ILE A N 1
ATOM 774 C CA . ILE A 1 97 ? -15.382 13.571 1.627 1.00 91.94 97 ILE A CA 1
ATOM 775 C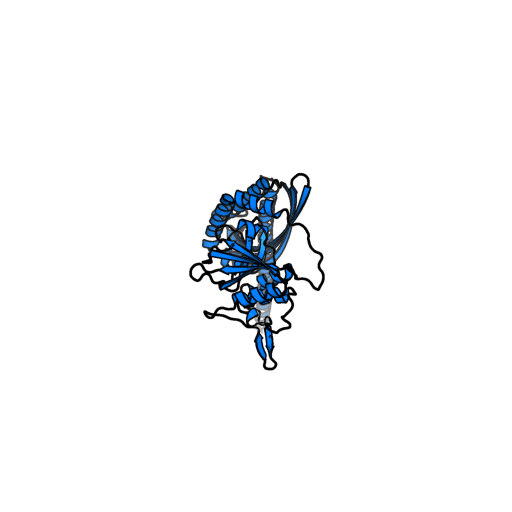 C . ILE A 1 97 ? -16.687 12.781 1.678 1.00 91.94 97 ILE A C 1
ATOM 777 O O . ILE A 1 97 ? -17.422 12.810 2.660 1.00 91.94 97 ILE A O 1
ATOM 781 N N . VAL A 1 98 ? -16.960 12.034 0.613 1.00 90.44 98 VAL A N 1
ATOM 782 C CA . VAL A 1 98 ? -18.038 11.040 0.586 1.00 90.44 98 VAL A CA 1
ATOM 783 C C . VAL A 1 98 ? -17.403 9.667 0.691 1.00 90.44 98 VAL A C 1
ATOM 785 O O . VAL A 1 98 ? -16.391 9.418 0.035 1.00 90.44 98 VAL A O 1
ATOM 788 N N . TYR A 1 99 ? -17.980 8.776 1.490 1.00 91.44 99 TYR A N 1
ATOM 789 C CA . TYR A 1 99 ? -17.445 7.432 1.656 1.00 91.44 99 TYR A CA 1
ATOM 790 C C . TYR A 1 99 ? -18.535 6.363 1.760 1.00 91.44 99 TYR A C 1
ATOM 792 O O . TYR A 1 99 ? -19.673 6.656 2.132 1.00 91.44 99 TYR A O 1
ATOM 800 N N . ASN A 1 100 ? -18.167 5.126 1.432 1.00 89.00 100 ASN A N 1
ATOM 801 C CA . ASN A 1 100 ? -18.979 3.928 1.622 1.00 89.00 100 ASN A CA 1
ATOM 802 C C . ASN A 1 100 ? -18.179 2.887 2.415 1.00 89.00 100 ASN A C 1
ATOM 804 O O . ASN A 1 100 ? -16.974 2.762 2.215 1.00 89.00 100 ASN A O 1
ATOM 808 N N . ILE A 1 101 ? -18.848 2.160 3.315 1.00 92.56 101 ILE A N 1
ATOM 809 C CA . ILE A 1 101 ? -18.242 1.068 4.086 1.00 92.56 101 ILE A CA 1
ATOM 810 C C . ILE A 1 101 ? -18.945 -0.236 3.732 1.00 92.56 101 ILE A C 1
ATOM 812 O O . ILE A 1 101 ? -20.096 -0.447 4.126 1.00 92.56 101 ILE A O 1
ATOM 816 N N . ASP A 1 102 ? -18.204 -1.150 3.119 1.00 86.88 102 ASP A N 1
ATOM 817 C CA . ASP A 1 102 ? -18.650 -2.512 2.865 1.00 86.88 102 ASP A CA 1
ATOM 818 C C . ASP A 1 102 ? -18.016 -3.467 3.881 1.00 86.88 102 ASP A C 1
ATOM 820 O O . ASP A 1 102 ? -16.807 -3.681 3.929 1.00 86.88 102 ASP A O 1
ATOM 824 N N . TYR A 1 103 ? -18.844 -4.042 4.753 1.00 89.31 103 TYR A N 1
ATOM 825 C CA . TYR A 1 103 ? -18.381 -4.962 5.792 1.00 89.31 103 TYR A CA 1
ATOM 826 C C . TYR A 1 103 ? -18.202 -6.369 5.216 1.00 89.31 103 TYR A C 1
ATOM 828 O O . TYR A 1 103 ? -19.182 -7.091 5.038 1.00 89.31 103 TYR A O 1
ATOM 836 N N . ASN A 1 104 ? -16.951 -6.769 4.993 1.00 85.00 104 ASN A N 1
ATOM 837 C CA . ASN A 1 104 ? -16.592 -8.092 4.481 1.00 85.00 104 ASN A CA 1
ATOM 838 C C . ASN A 1 104 ? -16.785 -9.183 5.539 1.00 85.00 104 ASN A C 1
ATOM 840 O O . ASN A 1 104 ? -17.306 -10.255 5.242 1.00 85.00 104 ASN A O 1
ATOM 844 N N . ASN A 1 105 ? -16.359 -8.920 6.779 1.00 87.81 105 ASN A N 1
ATOM 845 C CA . ASN A 1 105 ? -16.507 -9.864 7.882 1.00 87.81 105 ASN A CA 1
ATOM 846 C C . ASN A 1 105 ? -16.553 -9.167 9.252 1.00 87.81 105 ASN A C 1
ATOM 848 O O . ASN A 1 105 ? -15.899 -8.146 9.453 1.00 87.81 105 ASN A O 1
ATOM 852 N N . ILE A 1 106 ? -17.302 -9.733 10.205 1.00 94.06 106 ILE A N 1
ATOM 853 C CA . ILE A 1 106 ? -17.404 -9.264 11.598 1.00 94.06 106 ILE A CA 1
ATOM 854 C C . ILE A 1 106 ? -17.320 -10.486 12.524 1.00 94.06 106 ILE A C 1
ATOM 856 O O . ILE A 1 106 ? -18.312 -11.175 12.759 1.00 94.06 106 ILE A O 1
ATOM 860 N N . ASN A 1 107 ? -16.129 -10.738 13.065 1.00 92.50 107 ASN A N 1
ATOM 861 C CA . ASN A 1 107 ? -15.816 -11.886 13.914 1.00 92.50 107 ASN A CA 1
ATOM 862 C C . ASN A 1 107 ? -15.843 -11.487 15.394 1.00 92.50 107 ASN A C 1
ATOM 864 O O . ASN A 1 107 ? -14.845 -10.994 15.922 1.00 92.50 107 ASN A O 1
ATOM 868 N N . ILE A 1 108 ? -16.963 -11.722 16.079 1.00 94.25 108 ILE A N 1
ATOM 869 C CA . ILE A 1 108 ? -17.106 -11.441 17.516 1.00 94.25 108 ILE A CA 1
ATOM 870 C C . ILE A 1 108 ? -16.669 -12.665 18.328 1.00 94.25 108 ILE A C 1
ATOM 872 O O . ILE A 1 108 ? -17.210 -13.756 18.162 1.00 94.25 108 ILE A O 1
ATOM 876 N N . ASN A 1 109 ? -15.733 -12.472 19.255 1.00 91.62 109 ASN A N 1
ATOM 877 C CA . ASN A 1 109 ? -15.319 -13.467 20.238 1.00 91.62 109 ASN A CA 1
ATOM 878 C C . ASN A 1 109 ? -15.326 -12.841 21.640 1.00 91.62 109 ASN A C 1
ATOM 880 O O . ASN A 1 109 ? -14.370 -12.186 22.059 1.00 91.62 109 ASN A O 1
ATOM 884 N N . ASN A 1 110 ? -16.421 -13.054 22.374 1.00 90.06 110 ASN A N 1
ATOM 885 C CA . ASN A 1 110 ? -16.656 -12.492 23.705 1.00 90.06 110 ASN A CA 1
ATOM 886 C C . ASN A 1 110 ? -16.510 -10.959 23.731 1.00 90.06 110 ASN A C 1
ATOM 888 O O . ASN A 1 110 ? -17.365 -10.239 23.218 1.00 90.06 110 ASN A O 1
ATOM 892 N N . ASN A 1 111 ? -15.427 -10.470 24.337 1.00 94.00 111 ASN A N 1
ATOM 893 C CA . ASN A 1 111 ? -15.125 -9.051 24.489 1.00 94.00 111 ASN A CA 1
ATOM 894 C C . ASN A 1 111 ? -14.162 -8.531 23.416 1.00 94.00 111 ASN A C 1
ATOM 896 O O . ASN A 1 111 ? -13.700 -7.402 23.528 1.00 94.00 111 ASN A O 1
ATOM 900 N N . GLU A 1 112 ? -13.835 -9.325 22.401 1.00 95.69 112 GLU A N 1
ATOM 901 C CA . GLU A 1 112 ? -13.025 -8.905 21.261 1.00 95.69 112 GLU A CA 1
ATOM 902 C C . GLU A 1 112 ? -13.821 -9.072 19.967 1.00 95.69 112 GLU A C 1
ATOM 904 O O . GLU A 1 112 ? -14.660 -9.964 19.842 1.00 95.69 112 GLU A O 1
ATOM 909 N N . CYS A 1 113 ? -13.566 -8.210 18.992 1.00 96.31 113 CYS A N 1
ATOM 910 C CA . CYS A 1 113 ? -14.141 -8.316 17.662 1.00 96.31 113 CYS A CA 1
ATOM 911 C C . CYS A 1 113 ? -13.096 -7.924 16.620 1.00 96.31 113 CYS A C 1
ATOM 913 O O . CYS A 1 113 ? -12.413 -6.915 16.793 1.00 96.31 113 CYS A O 1
ATOM 915 N N . ILE A 1 114 ? -12.975 -8.709 15.552 1.00 95.12 114 ILE A N 1
ATOM 916 C CA . ILE A 1 114 ? -12.190 -8.345 14.370 1.00 95.12 114 ILE A CA 1
ATOM 917 C C . ILE A 1 114 ? -13.160 -8.031 13.240 1.00 95.12 114 ILE A C 1
ATOM 919 O O . ILE A 1 114 ? -14.055 -8.827 12.949 1.00 95.12 114 ILE A O 1
ATOM 923 N N . VAL A 1 115 ? -12.994 -6.871 12.614 1.00 94.88 115 VAL A N 1
ATOM 924 C CA . VAL A 1 115 ? -13.824 -6.438 11.491 1.00 94.88 115 VAL A CA 1
ATOM 925 C C . VAL A 1 115 ? -12.957 -6.236 10.268 1.00 94.88 115 VAL A C 1
ATOM 927 O O . VAL A 1 115 ? -12.079 -5.381 10.282 1.00 94.88 115 VAL A O 1
ATOM 930 N N . ASN A 1 116 ? -13.266 -6.976 9.208 1.00 87.75 116 ASN A N 1
ATOM 931 C CA . ASN A 1 116 ? -12.714 -6.741 7.883 1.00 87.75 116 ASN A CA 1
ATOM 932 C C . ASN A 1 116 ? -13.735 -5.925 7.100 1.00 87.75 116 ASN A C 1
ATOM 934 O O . ASN A 1 116 ? -14.891 -6.338 6.966 1.00 87.75 116 ASN A O 1
ATOM 938 N N . LEU A 1 117 ? -13.324 -4.780 6.579 1.00 89.44 117 LEU A N 1
ATOM 939 C CA . LEU A 1 117 ? -14.179 -3.928 5.767 1.00 89.44 117 LEU A CA 1
ATOM 940 C C . LEU A 1 117 ? -13.408 -3.326 4.604 1.00 89.44 117 LEU A C 1
ATOM 942 O O . LEU A 1 117 ? -12.181 -3.292 4.598 1.00 89.44 117 LEU A O 1
ATOM 946 N N . HIS A 1 118 ? -14.163 -2.851 3.637 1.00 82.69 118 HIS A N 1
ATOM 947 C CA . HIS A 1 118 ? -13.703 -2.103 2.493 1.00 82.69 118 HIS A CA 1
ATOM 948 C C . HIS A 1 118 ? -14.273 -0.687 2.591 1.00 82.69 118 HIS A C 1
ATOM 950 O O . HIS A 1 118 ? -15.438 -0.508 2.952 1.00 82.69 118 HIS A O 1
ATOM 956 N N . LEU A 1 119 ? -13.430 0.309 2.356 1.00 85.12 119 LEU A N 1
ATOM 957 C CA . LEU A 1 119 ? -13.723 1.723 2.503 1.00 85.12 119 LEU A CA 1
ATOM 958 C C . LEU A 1 119 ? -13.418 2.426 1.184 1.00 85.12 119 LEU A C 1
ATOM 960 O O . LEU A 1 119 ? -12.262 2.704 0.867 1.00 85.12 119 LEU A O 1
ATOM 964 N N . ASP A 1 120 ? -14.477 2.773 0.467 1.00 78.12 120 ASP A N 1
ATOM 965 C CA . ASP A 1 120 ? -14.393 3.648 -0.693 1.00 78.12 120 ASP A CA 1
ATOM 966 C C . ASP A 1 120 ? -14.498 5.091 -0.231 1.00 78.12 120 ASP A C 1
ATOM 968 O O . ASP A 1 120 ? -15.427 5.447 0.495 1.00 78.12 120 ASP A O 1
ATOM 972 N N . THR A 1 121 ? -13.597 5.956 -0.686 1.00 83.56 121 THR A N 1
ATOM 973 C CA . THR A 1 121 ? -13.690 7.394 -0.434 1.00 83.56 121 THR A CA 1
ATOM 974 C C . THR A 1 121 ? -13.558 8.184 -1.724 1.00 83.56 121 THR A C 1
ATOM 976 O O . THR A 1 121 ? -12.729 7.893 -2.583 1.00 83.56 121 THR A O 1
ATOM 979 N N . LYS A 1 122 ? -14.352 9.243 -1.843 1.00 80.69 122 LYS A N 1
ATOM 980 C CA . LYS A 1 122 ? -14.235 10.276 -2.865 1.00 80.69 122 LYS A CA 1
ATOM 981 C C . LYS A 1 122 ? -14.001 11.604 -2.158 1.00 80.69 122 LYS A C 1
ATOM 983 O O . LYS A 1 122 ? -14.875 12.090 -1.444 1.00 80.69 122 LYS A O 1
ATOM 988 N N . LYS A 1 123 ? -12.827 12.187 -2.373 1.00 85.19 123 LYS A N 1
ATOM 989 C CA . LYS A 1 123 ? -12.376 13.433 -1.750 1.00 85.19 123 LYS A CA 1
ATOM 990 C C . LYS A 1 123 ? -12.365 14.530 -2.806 1.00 85.19 123 LYS A C 1
ATOM 992 O O . LYS A 1 123 ? -11.691 14.412 -3.831 1.00 85.19 123 LYS A O 1
ATOM 997 N N . GLU A 1 124 ? -13.113 15.597 -2.572 1.00 85.06 124 GLU A N 1
ATOM 998 C CA . GLU A 1 124 ? -13.089 16.785 -3.420 1.00 85.06 124 GLU A CA 1
ATOM 999 C C . GLU A 1 124 ? -12.184 17.834 -2.788 1.00 85.06 124 GLU A C 1
ATOM 1001 O O . GLU A 1 124 ? -12.355 18.195 -1.624 1.00 85.06 124 GLU A O 1
ATOM 1006 N N . TYR A 1 125 ? -11.224 18.334 -3.564 1.00 85.12 125 TYR A N 1
ATOM 1007 C CA . TYR A 1 125 ? -10.325 19.386 -3.120 1.00 85.12 125 TYR A CA 1
ATOM 1008 C C . TYR A 1 125 ? -10.418 20.614 -4.010 1.00 85.12 125 TYR A C 1
ATOM 1010 O O . TYR A 1 125 ? -10.538 20.503 -5.233 1.00 85.12 125 TYR A O 1
ATOM 1018 N N . THR A 1 126 ? -10.196 21.778 -3.414 1.00 84.44 126 THR A N 1
ATOM 1019 C CA . THR A 1 126 ? -9.813 22.986 -4.143 1.00 84.44 126 THR A CA 1
ATOM 1020 C C . THR A 1 126 ? -8.293 23.118 -4.109 1.00 84.44 126 THR A C 1
ATOM 1022 O O . THR A 1 126 ? -7.689 23.219 -3.042 1.00 84.44 126 THR A O 1
ATOM 1025 N N . LYS A 1 127 ? -7.654 23.135 -5.283 1.00 78.75 127 LYS A N 1
ATOM 1026 C CA . LYS A 1 127 ? -6.222 23.418 -5.445 1.00 78.75 127 LYS A CA 1
ATOM 1027 C C . LYS A 1 127 ? -6.024 24.546 -6.446 1.00 78.75 127 LYS A C 1
ATOM 1029 O O . LYS A 1 127 ? -6.339 24.376 -7.618 1.00 78.75 127 LYS A O 1
ATOM 1034 N N . ASN A 1 128 ? -5.458 25.673 -6.014 1.00 75.62 128 ASN A N 1
ATOM 1035 C CA . ASN A 1 128 ? -5.232 26.856 -6.862 1.00 75.62 128 ASN A CA 1
ATOM 1036 C C . ASN A 1 128 ? -6.497 27.271 -7.651 1.00 75.62 128 ASN A C 1
ATOM 1038 O O . ASN A 1 128 ? -6.437 27.467 -8.864 1.00 75.62 128 ASN A O 1
ATOM 1042 N N . SER A 1 129 ? -7.650 27.322 -6.976 1.00 74.81 129 SER A N 1
ATOM 1043 C CA . SER A 1 129 ? -8.964 27.633 -7.573 1.00 74.81 129 SER A CA 1
ATOM 1044 C C . SER A 1 129 ? -9.483 26.624 -8.610 1.00 74.81 129 SER A C 1
ATOM 1046 O O . SER A 1 129 ? -10.477 26.889 -9.281 1.00 74.81 129 SER A O 1
ATOM 1048 N N . GLN A 1 130 ? -8.853 25.452 -8.731 1.00 74.19 130 GLN A N 1
ATOM 1049 C CA . GLN A 1 130 ? -9.353 24.329 -9.520 1.00 74.19 130 GLN A CA 1
ATOM 1050 C C . GLN A 1 130 ? -9.873 23.229 -8.602 1.00 74.19 130 GLN A C 1
ATOM 1052 O O . GLN A 1 130 ? -9.219 22.869 -7.621 1.00 74.19 130 GLN A O 1
ATOM 1057 N N . LYS A 1 131 ? -11.028 22.659 -8.953 1.00 79.81 131 LYS A N 1
ATOM 1058 C CA . LYS A 1 131 ? -11.526 21.454 -8.296 1.00 79.81 131 LYS A CA 1
ATOM 1059 C C . LYS A 1 131 ? -10.769 20.238 -8.807 1.00 79.81 131 LYS A C 1
ATOM 1061 O O . LYS A 1 131 ? -10.670 20.025 -10.014 1.00 79.81 131 LYS A O 1
ATOM 1066 N N . ILE A 1 132 ? -10.260 19.439 -7.884 1.00 77.00 132 ILE A N 1
ATOM 1067 C CA . ILE A 1 132 ? -9.695 18.123 -8.161 1.00 77.00 132 ILE A CA 1
ATOM 1068 C C . ILE A 1 132 ? -10.457 17.093 -7.337 1.00 77.00 132 ILE A C 1
ATOM 1070 O O . ILE A 1 132 ? -10.866 17.366 -6.211 1.00 77.00 132 ILE A O 1
ATOM 1074 N N . VAL A 1 133 ? -10.654 15.917 -7.915 1.00 71.00 133 VAL A N 1
ATOM 1075 C CA . VAL A 1 133 ? -11.298 14.789 -7.246 1.00 71.00 133 VAL A CA 1
ATOM 1076 C C . VAL A 1 133 ? -10.260 13.694 -7.107 1.00 71.00 133 VAL A C 1
ATOM 1078 O O . VAL A 1 133 ? -9.569 13.381 -8.077 1.00 71.00 133 VAL A O 1
ATOM 1081 N N . ASP A 1 134 ? -10.159 13.144 -5.907 1.00 66.19 134 ASP A N 1
ATOM 1082 C CA . ASP A 1 134 ? -9.379 11.952 -5.610 1.00 66.19 134 ASP A CA 1
ATOM 1083 C C . ASP A 1 134 ? -10.324 10.846 -5.149 1.00 66.19 134 ASP A C 1
ATOM 1085 O O . ASP A 1 134 ? -11.323 11.112 -4.476 1.00 66.19 134 ASP A O 1
ATOM 1089 N N . THR A 1 135 ? -10.020 9.616 -5.528 1.00 63.75 135 THR A N 1
ATOM 1090 C CA . THR A 1 135 ? -10.782 8.435 -5.125 1.00 63.75 135 THR A CA 1
ATOM 1091 C C . THR A 1 135 ? -9.814 7.427 -4.548 1.00 63.75 135 THR A C 1
ATOM 1093 O O . THR A 1 135 ? -8.813 7.112 -5.189 1.00 63.75 135 THR A O 1
ATOM 1096 N N . ASP A 1 136 ? -10.124 6.938 -3.359 1.00 64.75 136 ASP A N 1
ATOM 1097 C CA . ASP A 1 136 ? -9.319 5.982 -2.611 1.00 64.75 136 ASP A CA 1
ATOM 1098 C C . ASP A 1 136 ? -10.182 4.760 -2.324 1.00 64.75 136 ASP A C 1
ATOM 1100 O O . ASP A 1 136 ? -11.364 4.910 -2.013 1.00 64.75 136 ASP A O 1
ATOM 1104 N N . ASP A 1 137 ? -9.575 3.592 -2.405 1.00 68.62 137 ASP A N 1
ATOM 1105 C CA . ASP A 1 137 ? -10.171 2.305 -2.075 1.00 68.62 137 ASP A CA 1
ATOM 1106 C C . ASP A 1 137 ? -9.215 1.663 -1.065 1.00 68.62 137 ASP A C 1
ATOM 1108 O O . ASP A 1 137 ? -8.015 1.519 -1.333 1.00 68.62 137 ASP A O 1
ATOM 1112 N N . GLN A 1 138 ? -9.726 1.371 0.133 1.00 73.94 138 GLN A N 1
ATOM 1113 C CA . GLN A 1 138 ? -8.933 0.843 1.234 1.00 73.94 138 GLN A CA 1
ATOM 1114 C C . GLN A 1 138 ? -9.599 -0.343 1.908 1.00 73.94 138 GLN A C 1
ATOM 1116 O O . GLN A 1 138 ? -10.764 -0.303 2.285 1.00 73.94 138 GLN A O 1
ATOM 1121 N N . ASN A 1 139 ? -8.820 -1.387 2.173 1.00 76.06 139 ASN A N 1
ATOM 1122 C CA . ASN A 1 139 ? -9.271 -2.502 2.993 1.00 76.06 139 ASN A CA 1
ATOM 1123 C C . ASN A 1 139 ? -8.753 -2.306 4.403 1.00 76.06 139 ASN A C 1
ATOM 1125 O O . ASN A 1 139 ? -7.556 -2.122 4.603 1.00 76.06 139 ASN A O 1
ATOM 1129 N N . HIS A 1 140 ? -9.653 -2.379 5.371 1.00 87.25 140 HIS A N 1
ATOM 1130 C CA . HIS A 1 140 ? -9.339 -2.237 6.779 1.00 87.25 140 HIS A CA 1
ATOM 1131 C C . HIS A 1 140 ? -9.571 -3.547 7.520 1.00 87.25 140 HIS A C 1
ATOM 1133 O O . HIS A 1 140 ? -10.569 -4.237 7.303 1.00 87.25 140 HIS A O 1
ATOM 1139 N N . ILE A 1 141 ? -8.673 -3.831 8.454 1.00 89.69 141 ILE A N 1
ATOM 1140 C CA . ILE A 1 141 ? -8.880 -4.759 9.555 1.00 89.69 141 ILE A CA 1
ATOM 1141 C C . ILE A 1 141 ? -8.878 -3.927 10.829 1.00 89.69 141 ILE A C 1
ATOM 1143 O O . ILE A 1 141 ? -7.899 -3.241 11.130 1.00 89.69 141 ILE A O 1
ATOM 1147 N N . LEU A 1 142 ? -9.968 -3.990 11.586 1.00 95.25 142 LEU A N 1
ATOM 1148 C CA . LEU A 1 142 ? -10.100 -3.313 12.869 1.00 95.25 142 LEU A CA 1
ATOM 1149 C C . LEU A 1 142 ? -10.180 -4.336 13.993 1.00 95.25 142 LEU A C 1
ATOM 1151 O O . LEU A 1 142 ? -10.952 -5.291 13.910 1.00 95.25 142 LEU A O 1
ATOM 1155 N N . LEU A 1 143 ? -9.436 -4.097 15.072 1.00 96.00 143 LEU A N 1
ATOM 1156 C CA . LEU A 1 143 ? -9.652 -4.769 16.349 1.00 96.00 143 LEU A CA 1
ATOM 1157 C C . LEU A 1 143 ? -10.513 -3.870 17.231 1.00 96.00 143 LEU A C 1
ATOM 1159 O O . LEU A 1 143 ? -10.159 -2.720 17.489 1.00 96.00 143 LEU A O 1
ATOM 1163 N N . LEU A 1 144 ? -11.611 -4.414 17.741 1.00 97.94 144 LEU A N 1
ATOM 1164 C CA . LEU A 1 144 ? -12.440 -3.775 18.749 1.00 97.94 144 LEU A CA 1
ATOM 1165 C C . LEU A 1 144 ? -12.429 -4.586 20.041 1.00 97.94 144 LEU A C 1
ATOM 1167 O O . LEU A 1 144 ? -12.419 -5.819 20.016 1.00 97.94 144 LEU A O 1
ATOM 1171 N N . LYS A 1 145 ? -12.490 -3.888 21.176 1.00 96.62 145 LYS A N 1
ATOM 1172 C CA . LYS A 1 145 ? -12.657 -4.486 22.502 1.00 96.62 145 LYS A CA 1
ATOM 1173 C C . LYS A 1 145 ? -13.867 -3.924 23.225 1.00 96.62 145 LYS A C 1
ATOM 1175 O O . LYS A 1 145 ? -14.192 -2.741 23.114 1.00 96.62 145 LYS A O 1
ATOM 1180 N N . LYS A 1 146 ? -14.544 -4.796 23.965 1.00 95.50 146 LYS A N 1
ATOM 1181 C CA . LYS A 1 146 ? -15.732 -4.476 24.746 1.00 95.50 146 LYS A CA 1
ATOM 1182 C C . LYS A 1 146 ? -15.336 -4.150 26.183 1.00 95.50 146 LYS A C 1
ATOM 1184 O O . LYS A 1 146 ? -14.822 -5.008 26.897 1.00 95.50 146 LYS A O 1
ATOM 1189 N N . PHE A 1 147 ? -15.633 -2.931 26.618 1.00 93.69 147 PHE A N 1
ATOM 1190 C CA . PHE A 1 147 ? -15.453 -2.465 27.993 1.00 93.69 147 PHE A CA 1
ATOM 1191 C C . PHE A 1 147 ? -16.764 -1.857 28.489 1.00 93.69 147 PHE A C 1
ATOM 1193 O O . PHE A 1 147 ? -17.376 -1.056 27.788 1.00 93.69 147 PHE A O 1
ATOM 1200 N N . ASN A 1 148 ? -17.231 -2.253 29.678 1.00 90.62 148 ASN A N 1
ATOM 1201 C CA . ASN A 1 148 ? -18.494 -1.774 30.265 1.00 90.62 148 ASN A CA 1
ATOM 1202 C C . ASN A 1 148 ? -19.680 -1.811 29.279 1.00 90.62 148 ASN A C 1
ATOM 1204 O O . ASN A 1 148 ? -20.434 -0.853 29.137 1.00 90.62 148 ASN A O 1
ATOM 1208 N N . ASN A 1 149 ? -19.812 -2.932 28.566 1.00 89.06 149 ASN A N 1
ATOM 1209 C CA . ASN A 1 149 ? -20.830 -3.175 27.542 1.00 89.06 149 ASN A CA 1
ATOM 1210 C C . ASN A 1 149 ? -20.776 -2.261 26.294 1.00 89.06 149 ASN A C 1
ATOM 1212 O O . ASN A 1 149 ? -21.696 -2.297 25.480 1.00 89.06 149 ASN A O 1
ATOM 1216 N N . ARG A 1 150 ? -19.695 -1.495 26.093 1.00 93.62 150 ARG A N 1
ATOM 1217 C CA . ARG A 1 150 ? -19.471 -0.642 24.912 1.00 93.62 150 ARG A CA 1
ATOM 1218 C C . ARG A 1 150 ? -18.253 -1.115 24.121 1.00 93.62 150 ARG A C 1
ATOM 1220 O O . ARG A 1 150 ? -17.279 -1.582 24.706 1.00 93.62 150 ARG A O 1
ATOM 1227 N N . TRP A 1 151 ? -18.325 -1.016 22.796 1.00 97.25 151 TRP A N 1
ATOM 1228 C CA . TRP A 1 151 ? -17.245 -1.399 21.885 1.00 97.25 151 TRP A CA 1
ATOM 1229 C C . TRP A 1 151 ? -16.359 -0.198 21.565 1.00 97.25 151 TRP A C 1
ATOM 1231 O O . TRP A 1 151 ? -16.872 0.841 21.153 1.00 97.25 151 TRP A O 1
ATOM 1241 N N . PHE A 1 152 ? -15.049 -0.380 21.702 1.00 98.19 152 PHE A N 1
ATOM 1242 C CA . PHE A 1 152 ? -14.018 0.608 21.397 1.00 98.19 152 PHE A CA 1
ATOM 1243 C C . PHE A 1 152 ? -13.047 0.037 20.370 1.00 98.19 152 PHE A C 1
ATOM 1245 O O . PHE A 1 152 ? -12.740 -1.153 20.413 1.00 98.19 152 PHE A O 1
ATOM 1252 N N . ILE A 1 153 ? -12.555 0.874 19.463 1.00 97.88 153 ILE A N 1
ATOM 1253 C CA . ILE A 1 153 ? -11.525 0.510 18.494 1.00 97.88 153 ILE A CA 1
ATOM 1254 C C . ILE A 1 153 ? -10.164 0.568 19.186 1.00 97.88 153 ILE A C 1
ATOM 1256 O O . ILE A 1 153 ? -9.781 1.578 19.781 1.00 97.88 153 ILE A O 1
ATOM 1260 N N . GLU A 1 154 ? -9.440 -0.539 19.099 1.00 96.19 154 GLU A N 1
ATOM 1261 C CA . GLU A 1 154 ? -8.109 -0.724 19.670 1.00 96.19 154 GLU A CA 1
ATOM 1262 C C . GLU A 1 154 ? -7.005 -0.558 18.633 1.00 96.19 154 GLU A C 1
ATOM 1264 O O . GLU A 1 154 ? -5.903 -0.132 18.972 1.00 96.19 154 GLU A O 1
ATOM 1269 N N . SER A 1 155 ? -7.283 -0.908 17.379 1.00 94.12 155 SER A N 1
ATOM 1270 C CA . SER A 1 155 ? -6.365 -0.719 16.263 1.00 94.12 155 SER A CA 1
ATOM 1271 C C . SER A 1 155 ? -7.108 -0.754 14.930 1.00 94.12 155 SER A C 1
ATOM 1273 O O . SER A 1 155 ? -8.175 -1.357 14.804 1.00 94.12 155 SER A O 1
ATOM 1275 N N . ASP A 1 156 ? -6.514 -0.093 13.940 1.00 93.44 156 ASP A N 1
ATOM 1276 C CA . ASP A 1 156 ? -6.960 -0.057 12.551 1.00 93.44 156 ASP A CA 1
ATOM 1277 C C . ASP A 1 156 ? -5.741 -0.234 11.634 1.00 93.44 156 ASP A C 1
ATOM 1279 O O . ASP A 1 156 ? -4.824 0.606 11.591 1.00 93.44 156 ASP A O 1
ATOM 1283 N N . ALA A 1 157 ? -5.714 -1.368 10.942 1.00 84.44 157 ALA A N 1
ATOM 1284 C CA . ALA A 1 157 ? -4.769 -1.659 9.882 1.00 84.44 157 ALA A CA 1
ATOM 1285 C C . ALA A 1 157 ? -5.459 -1.510 8.542 1.00 84.44 157 ALA A C 1
ATOM 1287 O O . ALA A 1 157 ? -6.433 -2.203 8.285 1.00 84.44 157 ALA A O 1
ATOM 1288 N N . PHE A 1 158 ? -4.931 -0.629 7.697 1.00 73.88 158 PHE A N 1
ATOM 1289 C CA . PHE A 1 158 ? -5.461 -0.418 6.363 1.00 73.88 158 PHE A CA 1
ATOM 1290 C C . PHE A 1 158 ? -4.397 -0.711 5.309 1.00 73.88 158 PHE A C 1
ATOM 1292 O O . PHE A 1 158 ? -3.218 -0.379 5.475 1.00 73.88 158 PHE A O 1
ATOM 1299 N N . ASP A 1 159 ? -4.828 -1.370 4.242 1.00 60.22 159 ASP A N 1
ATOM 1300 C CA . ASP A 1 159 ? -4.047 -1.694 3.058 1.00 60.22 159 ASP A CA 1
ATOM 1301 C C . ASP A 1 159 ? -4.949 -1.454 1.840 1.00 60.22 159 ASP A C 1
ATOM 1303 O O . ASP A 1 159 ? -6.027 -2.053 1.752 1.00 60.22 159 ASP A O 1
ATOM 1307 N N . PRO A 1 160 ? -4.551 -0.592 0.896 1.00 42.34 160 PRO A N 1
ATOM 1308 C CA . PRO A 1 160 ? -5.335 -0.323 -0.298 1.00 42.34 160 PRO A CA 1
ATOM 1309 C C . PRO A 1 160 ? -5.612 -1.574 -1.153 1.00 42.34 160 PRO A C 1
ATOM 1311 O O . PRO A 1 160 ? -6.474 -1.517 -2.016 1.00 42.34 160 PRO A O 1
ATOM 1314 N N . LEU A 1 161 ? -4.910 -2.709 -0.962 1.00 44.16 161 LEU A N 1
ATOM 1315 C CA . LEU A 1 161 ? -4.841 -3.754 -2.000 1.00 44.16 161 LEU A CA 1
ATOM 1316 C C . LEU A 1 161 ? -4.974 -5.222 -1.495 1.00 44.16 161 LEU A C 1
ATOM 1318 O O . LEU A 1 161 ? -4.485 -6.146 -2.142 1.00 44.16 161 LEU A O 1
ATOM 1322 N N . ILE A 1 162 ? -5.705 -5.459 -0.385 1.00 46.25 162 ILE A N 1
ATOM 1323 C CA . ILE A 1 162 ? -6.346 -6.750 0.025 1.00 46.25 162 ILE A CA 1
ATOM 1324 C C . ILE A 1 162 ? -5.394 -7.929 0.337 1.00 46.25 162 ILE A C 1
ATOM 1326 O O . ILE A 1 162 ? -5.117 -8.719 -0.545 1.00 46.25 162 ILE A O 1
ATOM 1330 N N . ASN A 1 163 ? -4.862 -8.080 1.560 1.00 50.44 163 ASN A N 1
ATOM 1331 C CA . ASN A 1 163 ? -4.238 -9.311 2.151 1.00 50.44 163 ASN A CA 1
ATOM 1332 C C . ASN A 1 163 ? -3.563 -8.940 3.491 1.00 50.44 163 ASN A C 1
ATOM 1334 O O . ASN A 1 163 ? -2.381 -9.201 3.709 1.00 50.44 163 ASN A O 1
ATOM 1338 N N . LEU A 1 164 ? -4.288 -8.259 4.376 1.00 57.19 164 LEU A N 1
ATOM 1339 C CA . LEU A 1 164 ? -3.829 -8.116 5.752 1.00 57.19 164 LEU A CA 1
ATOM 1340 C C . LEU A 1 164 ? -4.176 -9.414 6.493 1.00 57.19 164 LEU A C 1
ATOM 1342 O O . LEU A 1 164 ? -5.298 -9.905 6.393 1.00 57.19 164 LEU A O 1
ATOM 1346 N N . ASP A 1 165 ? -3.212 -9.989 7.206 1.00 68.44 165 ASP A N 1
ATOM 1347 C CA . ASP A 1 165 ? -3.489 -11.077 8.146 1.00 68.44 165 ASP A CA 1
ATOM 1348 C C . ASP A 1 165 ? -4.187 -10.480 9.380 1.00 68.44 165 ASP A C 1
ATOM 1350 O O . ASP A 1 165 ? -3.692 -9.505 9.948 1.00 68.44 165 ASP A O 1
ATOM 1354 N N . GLU A 1 166 ? -5.319 -11.048 9.816 1.00 79.81 166 GLU A N 1
ATOM 1355 C CA . GLU A 1 166 ? -6.072 -10.579 10.995 1.00 79.81 166 GLU A CA 1
ATOM 1356 C C . GLU A 1 166 ? -5.218 -10.526 12.279 1.00 79.81 166 GLU A C 1
ATOM 1358 O O . GLU A 1 166 ? -5.544 -9.810 13.225 1.00 79.81 166 GLU A O 1
ATOM 1363 N N . SER A 1 167 ? -4.098 -11.250 12.339 1.00 80.25 167 SER A N 1
ATOM 1364 C CA . SER A 1 167 ? -3.146 -11.172 13.448 1.00 80.25 167 SER A CA 1
ATOM 1365 C C . SER A 1 167 ? -2.433 -9.820 13.552 1.00 80.25 167 SER A C 1
ATOM 1367 O O . SER A 1 167 ? -2.033 -9.445 14.657 1.00 80.25 167 SER A O 1
ATOM 1369 N N . ILE A 1 168 ? -2.327 -9.042 12.466 1.00 79.69 168 ILE A N 1
ATOM 1370 C CA . ILE A 1 168 ? -1.589 -7.769 12.455 1.00 79.69 168 ILE A CA 1
ATOM 1371 C C . ILE A 1 168 ? -2.161 -6.761 13.453 1.00 79.69 168 ILE A C 1
ATOM 1373 O O . ILE A 1 168 ? -1.419 -6.070 14.148 1.00 79.69 168 ILE A O 1
ATOM 1377 N N . VAL A 1 169 ? -3.489 -6.718 13.582 1.00 83.31 169 VAL A N 1
ATOM 1378 C CA . VAL A 1 169 ? -4.180 -5.788 14.482 1.00 83.31 169 VAL A CA 1
ATOM 1379 C C . VAL A 1 169 ? -4.014 -6.156 15.953 1.00 83.31 169 VAL A C 1
ATOM 1381 O O . VAL A 1 169 ? -4.271 -5.324 16.825 1.00 83.31 169 VAL A O 1
ATOM 1384 N N . LYS A 1 170 ? -3.556 -7.382 16.234 1.00 85.62 170 LYS A N 1
ATOM 1385 C CA . LYS A 1 170 ? -3.237 -7.879 17.577 1.00 85.62 170 LYS A CA 1
ATOM 1386 C C . LYS A 1 170 ? -1.759 -7.727 17.939 1.00 85.62 170 LYS A C 1
ATOM 1388 O O . LYS A 1 170 ? -1.425 -7.842 19.118 1.00 85.62 170 LYS A O 1
ATOM 1393 N N . ASP A 1 171 ? -0.881 -7.466 16.971 1.00 81.62 171 ASP A N 1
ATOM 1394 C CA . ASP A 1 171 ? 0.544 -7.270 17.231 1.00 81.62 171 ASP A CA 1
ATOM 1395 C C . ASP A 1 171 ? 0.787 -5.921 17.927 1.00 81.62 171 ASP A C 1
ATOM 1397 O O . ASP A 1 171 ? 0.509 -4.845 17.397 1.00 81.62 171 ASP A O 1
ATOM 1401 N N . SER A 1 172 ? 1.360 -5.954 19.129 1.00 75.56 172 SER A N 1
ATOM 1402 C CA . SER A 1 172 ? 1.699 -4.740 19.876 1.00 75.56 172 SER A CA 1
ATOM 1403 C C . SER A 1 172 ? 2.770 -3.894 19.176 1.00 75.56 172 SER A C 1
ATOM 1405 O O . SER A 1 172 ? 2.789 -2.666 19.327 1.00 75.56 172 SER A O 1
ATOM 1407 N N . ASN A 1 173 ? 3.628 -4.513 18.358 1.00 79.81 173 ASN A N 1
ATOM 1408 C CA . ASN A 1 173 ? 4.616 -3.799 17.558 1.00 79.81 173 ASN A CA 1
ATOM 1409 C C . ASN A 1 173 ? 3.978 -3.060 16.382 1.00 79.81 173 ASN A C 1
ATOM 1411 O O . ASN A 1 173 ? 4.530 -2.046 15.955 1.00 79.81 173 ASN A O 1
ATOM 1415 N N . TYR A 1 174 ? 2.814 -3.498 15.886 1.00 80.44 174 TYR A N 1
ATOM 1416 C CA . TYR A 1 174 ? 2.139 -2.845 14.766 1.00 80.44 174 TYR A CA 1
ATOM 1417 C C . TYR A 1 174 ? 1.867 -1.364 15.062 1.00 80.44 174 TYR A C 1
ATOM 1419 O O . TYR A 1 174 ? 2.274 -0.512 14.270 1.00 80.44 174 TYR A O 1
ATOM 1427 N N . ILE A 1 175 ? 1.261 -1.049 16.215 1.00 85.38 175 ILE A N 1
ATOM 1428 C CA . ILE A 1 175 ? 0.935 0.333 16.613 1.00 85.38 175 ILE A CA 1
ATOM 1429 C C . ILE A 1 175 ? 2.211 1.157 16.813 1.00 85.38 175 ILE A C 1
ATOM 1431 O O . ILE A 1 175 ? 2.309 2.290 16.344 1.00 85.38 175 ILE A O 1
ATOM 1435 N N . LYS A 1 176 ? 3.216 0.589 17.490 1.00 85.00 176 LYS A N 1
ATOM 1436 C CA . LYS A 1 176 ? 4.492 1.275 17.738 1.00 85.00 176 LYS A CA 1
ATOM 1437 C C . LYS A 1 176 ? 5.207 1.624 16.431 1.00 85.00 176 LYS A C 1
ATOM 1439 O O . LYS A 1 176 ? 5.689 2.744 16.275 1.00 85.00 176 LYS A O 1
ATOM 1444 N N . ASN A 1 177 ? 5.251 0.675 15.502 1.00 77.00 177 ASN A N 1
ATOM 1445 C CA . ASN A 1 177 ? 5.861 0.857 14.193 1.00 77.00 177 ASN A CA 1
ATOM 1446 C C . ASN A 1 177 ? 5.086 1.896 13.373 1.00 77.00 177 ASN A C 1
ATOM 1448 O O . ASN A 1 177 ? 5.709 2.785 12.809 1.00 77.00 177 ASN A O 1
ATOM 1452 N N . GLU A 1 178 ? 3.751 1.856 13.391 1.00 81.38 178 GLU A N 1
ATOM 1453 C CA . GLU A 1 178 ? 2.901 2.847 12.715 1.00 81.38 178 GLU A CA 1
ATOM 1454 C C . GLU A 1 178 ? 3.166 4.272 13.225 1.00 81.38 178 GLU A C 1
ATOM 1456 O O . GLU A 1 178 ? 3.336 5.197 12.434 1.00 81.38 178 GLU A O 1
ATOM 1461 N N . ILE A 1 179 ? 3.274 4.456 14.546 1.00 87.31 179 ILE A N 1
ATOM 1462 C CA . ILE A 1 179 ? 3.615 5.753 15.152 1.00 87.31 179 ILE A CA 1
ATOM 1463 C C . ILE A 1 179 ? 4.961 6.269 14.635 1.00 87.31 179 ILE A C 1
ATOM 1465 O O . ILE A 1 179 ? 5.076 7.450 14.308 1.00 87.31 179 ILE A O 1
ATOM 1469 N N . ASN A 1 180 ? 5.987 5.415 14.604 1.00 82.06 180 ASN A N 1
ATOM 1470 C CA . ASN A 1 180 ? 7.318 5.813 14.145 1.00 82.06 180 ASN A CA 1
ATOM 1471 C C . ASN A 1 180 ? 7.297 6.169 12.657 1.00 82.06 180 ASN A C 1
ATOM 1473 O O . ASN A 1 180 ? 7.735 7.252 12.288 1.00 82.06 180 ASN A O 1
ATOM 1477 N N . THR A 1 181 ? 6.677 5.326 11.833 1.00 74.62 181 THR A N 1
ATOM 1478 C CA . THR A 1 181 ? 6.512 5.577 10.402 1.00 74.62 181 THR A CA 1
ATOM 1479 C C . THR A 1 181 ? 5.815 6.908 10.125 1.00 74.62 181 THR A C 1
ATOM 1481 O O . THR A 1 181 ? 6.274 7.680 9.286 1.00 74.62 181 THR A O 1
ATOM 1484 N N . LEU A 1 182 ? 4.718 7.209 10.823 1.00 82.81 182 LEU A N 1
ATOM 1485 C CA . LEU A 1 182 ? 3.992 8.463 10.618 1.00 82.81 182 LEU A CA 1
ATOM 1486 C C . LEU A 1 182 ? 4.824 9.678 11.037 1.00 82.81 182 LEU A C 1
ATOM 1488 O O . LEU A 1 182 ? 4.794 10.699 10.354 1.00 82.81 182 LEU A O 1
ATOM 1492 N N . LYS A 1 183 ? 5.602 9.575 12.120 1.00 88.00 183 LYS A N 1
ATOM 1493 C CA . LYS A 1 183 ? 6.539 10.637 12.515 1.00 88.00 183 LYS A CA 1
ATOM 1494 C C . LYS A 1 183 ? 7.598 10.879 11.448 1.00 88.00 183 LYS A C 1
ATOM 1496 O O . LYS A 1 183 ? 7.817 12.033 11.087 1.00 88.00 183 LYS A O 1
ATOM 1501 N N . ASP A 1 184 ? 8.195 9.816 10.920 1.00 75.69 184 ASP A N 1
ATOM 1502 C CA . ASP A 1 184 ? 9.202 9.909 9.863 1.00 75.69 184 ASP A CA 1
ATOM 1503 C C . ASP A 1 184 ? 8.591 10.517 8.590 1.00 75.69 184 ASP A C 1
ATOM 1505 O O . ASP A 1 184 ? 9.183 11.395 7.961 1.00 75.69 184 ASP A O 1
ATOM 1509 N N . ALA A 1 185 ? 7.362 10.123 8.239 1.00 73.31 185 ALA A N 1
ATOM 1510 C CA . ALA A 1 185 ? 6.634 10.669 7.097 1.00 73.31 185 ALA A CA 1
ATOM 1511 C C . ALA A 1 185 ? 6.300 12.163 7.262 1.00 73.31 185 ALA A C 1
ATOM 1513 O O . ALA A 1 185 ? 6.411 12.922 6.298 1.00 73.31 185 ALA A O 1
ATOM 1514 N N . ILE A 1 186 ? 5.924 12.597 8.471 1.00 85.31 186 ILE A N 1
ATOM 1515 C CA . ILE A 1 186 ? 5.694 14.012 8.803 1.00 85.31 186 ILE A CA 1
ATOM 1516 C C . ILE A 1 186 ? 7.008 14.800 8.760 1.00 85.31 186 ILE A C 1
ATOM 1518 O O . ILE A 1 186 ? 7.030 15.920 8.254 1.00 85.31 186 ILE A O 1
ATOM 1522 N N . GLN A 1 187 ? 8.109 14.232 9.256 1.00 85.75 187 GLN A N 1
ATOM 1523 C CA . GLN A 1 187 ? 9.420 14.879 9.217 1.00 85.75 187 GLN A CA 1
ATOM 1524 C C . GLN A 1 187 ? 9.927 15.063 7.777 1.00 85.75 187 GLN A C 1
ATOM 1526 O O . GLN A 1 187 ? 10.527 16.086 7.457 1.00 85.75 187 GLN A O 1
ATOM 1531 N N . ASP A 1 188 ? 9.641 14.105 6.895 1.00 76.00 188 ASP A N 1
ATOM 1532 C CA . ASP A 1 188 ? 10.063 14.093 5.488 1.00 76.00 188 ASP A CA 1
ATOM 1533 C C . ASP A 1 188 ? 9.064 14.786 4.536 1.00 76.00 188 ASP A C 1
ATOM 1535 O O . ASP A 1 188 ? 9.161 14.696 3.308 1.00 76.00 188 ASP A O 1
ATOM 1539 N N . ILE A 1 189 ? 8.061 15.480 5.083 1.00 83.12 189 ILE A N 1
ATOM 1540 C CA . ILE A 1 189 ? 6.907 15.945 4.307 1.00 83.12 189 ILE A CA 1
ATOM 1541 C C . ILE A 1 189 ? 7.262 16.966 3.220 1.00 83.12 189 ILE A C 1
ATOM 1543 O O . ILE A 1 189 ? 6.631 16.993 2.164 1.00 83.12 189 ILE A O 1
ATOM 1547 N N . ASP A 1 190 ? 8.302 17.775 3.422 1.00 82.31 190 ASP A N 1
ATOM 1548 C CA . ASP A 1 190 ? 8.754 18.740 2.416 1.00 82.31 190 ASP A CA 1
ATOM 1549 C C . ASP A 1 190 ? 9.352 18.061 1.183 1.00 82.31 190 ASP A C 1
ATOM 1551 O O . ASP A 1 190 ? 9.113 18.498 0.054 1.00 82.31 190 ASP A O 1
ATOM 1555 N N . ASN A 1 191 ? 10.086 16.965 1.372 1.00 70.19 191 ASN A N 1
ATOM 1556 C CA . ASN A 1 191 ? 10.626 16.190 0.258 1.00 70.19 191 ASN A CA 1
ATOM 1557 C C . ASN A 1 191 ? 9.498 15.492 -0.509 1.00 70.19 191 ASN A C 1
ATOM 1559 O O . ASN A 1 191 ? 9.480 15.524 -1.741 1.00 70.19 191 ASN A O 1
ATOM 1563 N N . ARG A 1 192 ? 8.486 14.981 0.202 1.00 74.19 192 ARG A N 1
ATOM 1564 C CA . ARG A 1 192 ? 7.269 14.409 -0.400 1.00 74.19 192 ARG A CA 1
ATOM 1565 C C . ARG A 1 192 ? 6.518 15.430 -1.252 1.00 74.19 192 ARG A C 1
ATOM 1567 O O . ARG A 1 192 ? 6.155 15.148 -2.392 1.00 74.19 192 ARG A O 1
ATOM 1574 N N . VAL A 1 193 ? 6.334 16.647 -0.745 1.00 75.38 193 VAL A N 1
ATOM 1575 C CA . VAL A 1 193 ? 5.675 17.743 -1.476 1.00 75.38 193 VAL A CA 1
ATOM 1576 C C . VAL A 1 193 ? 6.460 18.127 -2.732 1.00 75.38 193 VAL A C 1
ATOM 1578 O O . VAL A 1 193 ? 5.859 18.301 -3.797 1.00 75.38 193 VAL A O 1
ATOM 1581 N N . LYS A 1 194 ? 7.795 18.214 -2.646 1.00 71.81 194 LYS A N 1
ATOM 1582 C CA . LYS A 1 194 ? 8.661 18.444 -3.816 1.00 71.81 194 LYS A CA 1
ATOM 1583 C C . LYS A 1 194 ? 8.483 17.343 -4.863 1.00 71.81 194 LYS A C 1
ATOM 1585 O O . LYS A 1 194 ? 8.283 17.661 -6.036 1.00 71.81 194 LYS A O 1
ATOM 1590 N N . ALA A 1 195 ? 8.486 16.076 -4.444 1.00 61.25 195 ALA A N 1
ATOM 1591 C CA . ALA A 1 195 ? 8.260 14.937 -5.329 1.00 61.25 195 ALA A CA 1
ATOM 1592 C C . ALA A 1 195 ? 6.894 15.028 -6.031 1.00 61.25 195 ALA A C 1
ATOM 1594 O O . ALA A 1 195 ? 6.839 15.024 -7.261 1.00 61.25 195 ALA A O 1
ATOM 1595 N N . ILE A 1 196 ? 5.802 15.224 -5.282 1.00 64.38 196 ILE A N 1
ATOM 1596 C CA . ILE A 1 196 ? 4.432 15.343 -5.820 1.00 64.38 196 ILE A CA 1
ATOM 1597 C C . ILE A 1 196 ? 4.310 16.498 -6.818 1.00 64.38 196 ILE A C 1
ATOM 1599 O O . ILE A 1 196 ? 3.733 16.335 -7.894 1.00 64.38 196 ILE A O 1
ATOM 1603 N N . ASN A 1 197 ? 4.854 17.672 -6.495 1.00 67.88 197 ASN A N 1
ATOM 1604 C CA . ASN A 1 197 ? 4.794 18.816 -7.403 1.00 67.88 197 ASN A CA 1
ATOM 1605 C C . ASN A 1 197 ? 5.628 18.586 -8.672 1.00 67.88 197 ASN A C 1
ATOM 1607 O O . ASN A 1 197 ? 5.246 19.066 -9.736 1.00 67.88 197 ASN A O 1
ATOM 1611 N N . SER A 1 198 ? 6.711 17.809 -8.591 1.00 57.12 198 SER A N 1
ATOM 1612 C CA . SER A 1 198 ? 7.507 17.440 -9.765 1.00 57.12 198 SER A CA 1
ATOM 1613 C C . SER A 1 198 ? 6.850 16.379 -10.659 1.00 57.12 198 SER A C 1
ATOM 1615 O O . SER A 1 198 ? 7.099 16.368 -11.862 1.00 57.12 198 SER A O 1
ATOM 1617 N N . MET A 1 199 ? 5.955 15.548 -10.110 1.00 49.75 199 MET A N 1
ATOM 1618 C CA . MET A 1 199 ? 5.154 14.579 -10.875 1.00 49.75 199 MET A CA 1
ATOM 1619 C C . MET A 1 199 ? 4.017 15.232 -11.682 1.00 49.75 199 MET A C 1
ATOM 1621 O O . MET A 1 199 ? 3.485 14.631 -12.613 1.00 49.75 199 MET A O 1
ATOM 1625 N N . LYS A 1 200 ? 3.641 16.480 -11.368 1.00 48.44 200 LYS A N 1
ATOM 1626 C CA . LYS A 1 200 ? 2.478 17.174 -11.954 1.00 48.44 200 LYS A CA 1
ATOM 1627 C C . LYS A 1 200 ? 2.606 17.512 -13.452 1.00 48.44 200 LYS A C 1
ATOM 1629 O O . LYS A 1 200 ? 1.630 17.966 -14.038 1.00 48.44 200 LYS A O 1
ATOM 1634 N N . ASN A 1 201 ? 3.762 17.250 -14.068 1.00 36.78 201 ASN A N 1
ATOM 1635 C CA . ASN A 1 201 ? 3.972 17.352 -15.518 1.00 36.78 201 ASN A CA 1
ATOM 1636 C C . ASN A 1 201 ? 3.642 16.057 -16.286 1.00 36.78 201 ASN A C 1
ATOM 1638 O O . ASN A 1 201 ? 3.825 16.009 -17.499 1.00 36.78 201 ASN A O 1
ATOM 1642 N N . ILE A 1 202 ? 3.143 15.012 -15.618 1.00 37.72 202 ILE A N 1
ATOM 1643 C CA . ILE A 1 202 ? 2.768 13.743 -16.256 1.00 37.72 202 ILE A CA 1
ATOM 1644 C C . ILE A 1 202 ? 1.253 13.574 -16.156 1.00 37.72 202 ILE A C 1
ATOM 1646 O O . ILE A 1 202 ? 0.735 12.787 -15.371 1.00 37.72 202 ILE A O 1
ATOM 1650 N N . SER A 1 203 ? 0.516 14.336 -16.962 1.00 32.66 203 SER A N 1
ATOM 1651 C CA . SER A 1 203 ? -0.878 14.012 -17.257 1.00 32.66 203 SER A CA 1
ATOM 1652 C C . SER A 1 203 ? -1.052 13.836 -18.756 1.00 32.66 203 SER A C 1
ATOM 1654 O O . SER A 1 203 ? -1.172 14.807 -19.492 1.00 32.66 203 SER A O 1
ATOM 1656 N N . THR A 1 204 ? -1.122 12.590 -19.203 1.00 32.25 204 THR A N 1
ATOM 1657 C CA . THR A 1 204 ? -2.102 12.178 -20.211 1.00 32.25 204 THR A CA 1
ATOM 1658 C C . THR A 1 204 ? -2.412 10.708 -19.969 1.00 32.25 204 THR A C 1
ATOM 1660 O O . THR A 1 204 ? -1.554 9.832 -20.007 1.00 32.25 204 THR A O 1
ATOM 1663 N N . ARG A 1 205 ? -3.674 10.461 -19.625 1.00 34.56 205 ARG A N 1
ATOM 1664 C CA . ARG A 1 205 ? -4.291 9.142 -19.567 1.00 34.56 205 ARG A CA 1
ATOM 1665 C C . ARG A 1 205 ? -4.397 8.653 -21.010 1.00 34.56 205 ARG A C 1
ATOM 1667 O O . ARG A 1 205 ? -5.285 9.097 -21.734 1.00 34.56 205 ARG A O 1
ATOM 1674 N N . GLU A 1 206 ? -3.466 7.811 -21.442 1.00 35.22 206 GLU A N 1
ATOM 1675 C CA . GLU A 1 206 ? -3.530 7.206 -22.772 1.00 35.22 206 GLU A CA 1
ATOM 1676 C C . GLU A 1 206 ? -4.740 6.267 -22.870 1.00 35.22 206 GLU A C 1
ATOM 1678 O O . GLU A 1 206 ? -5.095 5.540 -21.935 1.00 35.22 206 GLU A O 1
ATOM 1683 N N . LYS A 1 207 ? -5.437 6.366 -24.005 1.00 31.77 207 LYS A N 1
ATOM 1684 C CA . LYS A 1 207 ? -6.626 5.582 -24.343 1.00 31.77 207 LYS A CA 1
ATOM 1685 C C . LYS A 1 207 ? -6.281 4.092 -24.355 1.00 31.77 207 LYS A C 1
ATOM 1687 O O . LYS A 1 207 ? -5.352 3.673 -25.033 1.00 31.77 207 LYS A O 1
ATOM 1692 N N . ARG A 1 208 ? -7.111 3.290 -23.682 1.00 41.75 208 ARG A N 1
ATOM 1693 C CA . ARG A 1 208 ? -7.086 1.824 -23.749 1.00 41.75 208 ARG A CA 1
ATOM 1694 C C . ARG A 1 208 ? -7.353 1.358 -25.185 1.00 41.75 208 ARG A C 1
ATOM 1696 O O . ARG A 1 208 ? -8.478 1.480 -25.664 1.00 41.75 208 ARG A O 1
ATOM 1703 N N . SER A 1 209 ? -6.335 0.804 -25.838 1.00 39.81 209 SER A N 1
ATOM 1704 C CA . SER A 1 209 ? -6.495 -0.114 -26.969 1.00 39.81 209 SER A CA 1
ATOM 1705 C C . SER A 1 209 ? -6.157 -1.529 -26.488 1.00 39.81 209 SER A C 1
ATOM 1707 O O . SER A 1 209 ? -5.286 -1.700 -25.637 1.00 39.81 209 SER A O 1
ATOM 1709 N N . ALA A 1 210 ? -6.840 -2.551 -27.007 1.00 46.41 210 ALA A N 1
ATOM 1710 C CA . ALA A 1 210 ? -6.679 -3.949 -26.583 1.00 46.41 210 ALA A CA 1
ATOM 1711 C C . ALA A 1 210 ? -5.313 -4.577 -26.954 1.00 46.41 210 ALA A C 1
ATOM 1713 O O . ALA A 1 210 ? -5.105 -5.766 -26.737 1.00 46.41 210 ALA A O 1
ATOM 1714 N N . GLN A 1 211 ? -4.397 -3.787 -27.523 1.00 56.19 211 GLN A N 1
ATOM 1715 C CA . GLN A 1 211 ? -3.090 -4.221 -28.014 1.00 56.19 211 GLN A CA 1
ATOM 1716 C C . GLN A 1 211 ? -1.916 -3.627 -27.211 1.00 56.19 211 GLN A C 1
ATOM 1718 O O . GLN A 1 211 ? -0.779 -3.970 -27.505 1.00 56.19 211 GLN A O 1
ATOM 1723 N N . HIS A 1 212 ? -2.190 -2.765 -26.221 1.00 78.25 212 HIS A N 1
ATOM 1724 C CA . HIS A 1 212 ? -1.191 -2.077 -25.385 1.00 78.25 212 HIS A CA 1
ATOM 1725 C C . HIS A 1 212 ? -1.105 -2.665 -23.968 1.00 78.25 212 HIS A C 1
ATOM 1727 O O . HIS A 1 212 ? -2.029 -3.344 -23.498 1.00 78.25 212 HIS A O 1
ATOM 1733 N N . TYR A 1 213 ? -0.001 -2.370 -23.275 1.00 89.81 213 TYR A N 1
ATOM 1734 C CA . TYR A 1 213 ? 0.251 -2.801 -21.902 1.00 89.81 213 TYR A CA 1
ATOM 1735 C C . TYR A 1 213 ? -0.801 -2.269 -20.909 1.00 89.81 213 TYR A C 1
ATOM 1737 O O . TYR A 1 213 ? -0.960 -1.058 -20.727 1.00 89.81 213 TYR A O 1
ATOM 1745 N N . ASP A 1 214 ? -1.499 -3.165 -20.202 1.00 83.44 214 ASP A N 1
ATOM 1746 C CA . ASP A 1 214 ? -2.441 -2.785 -19.140 1.00 83.44 214 ASP A CA 1
ATOM 1747 C C . ASP A 1 214 ? -1.724 -2.683 -17.786 1.00 83.44 214 ASP A C 1
ATOM 1749 O O . ASP A 1 214 ? -1.670 -3.622 -16.988 1.00 83.44 214 ASP A O 1
ATOM 1753 N N . ARG A 1 215 ? -1.212 -1.484 -17.505 1.00 88.06 215 ARG A N 1
ATOM 1754 C CA . ARG A 1 215 ? -0.552 -1.127 -16.239 1.00 88.06 215 ARG A CA 1
ATOM 1755 C C . ARG A 1 215 ? -1.368 -1.504 -14.999 1.00 88.06 215 ARG A C 1
ATOM 1757 O O . ARG A 1 215 ? -0.804 -1.977 -14.014 1.00 88.06 215 ARG A O 1
ATOM 1764 N N . SER A 1 216 ? -2.687 -1.314 -15.041 1.00 76.88 216 SER A N 1
ATOM 1765 C CA . SER A 1 216 ? -3.577 -1.635 -13.921 1.00 76.88 216 SER A CA 1
ATOM 1766 C C . SER A 1 216 ? -3.788 -3.141 -13.774 1.00 76.88 216 SER A C 1
ATOM 1768 O O . SER A 1 216 ? -3.981 -3.625 -12.663 1.00 76.88 216 SER A O 1
ATOM 1770 N N . ALA A 1 217 ? -3.764 -3.911 -14.865 1.00 76.62 217 ALA A N 1
ATOM 1771 C CA . ALA A 1 217 ? -3.762 -5.371 -14.784 1.00 76.62 217 ALA A CA 1
ATOM 1772 C C . ALA A 1 217 ? -2.457 -5.905 -14.179 1.00 76.62 217 ALA A C 1
ATOM 1774 O O . ALA A 1 217 ? -2.513 -6.802 -13.339 1.00 76.62 217 ALA A O 1
ATOM 1775 N N . ALA A 1 218 ? -1.307 -5.320 -14.533 1.00 87.12 218 ALA A N 1
ATOM 1776 C CA . ALA A 1 218 ? -0.016 -5.713 -13.968 1.00 87.12 218 ALA A CA 1
ATOM 1777 C C . ALA A 1 218 ? 0.032 -5.494 -12.452 1.00 87.12 218 ALA A C 1
ATOM 1779 O O . ALA A 1 218 ? 0.438 -6.394 -11.718 1.00 87.12 218 ALA A O 1
ATOM 1780 N N . ALA A 1 219 ? -0.421 -4.323 -11.990 1.00 80.69 219 ALA A N 1
ATOM 1781 C CA . ALA A 1 219 ? -0.508 -3.992 -10.570 1.00 80.69 219 ALA A CA 1
ATOM 1782 C C . ALA A 1 219 ? -1.442 -4.947 -9.813 1.00 80.69 219 ALA A C 1
ATOM 1784 O O . ALA A 1 219 ? -0.997 -5.606 -8.877 1.00 80.69 219 ALA A O 1
ATOM 1785 N N . ARG A 1 220 ? -2.678 -5.143 -10.299 1.00 75.25 220 ARG A N 1
ATOM 1786 C CA . ARG A 1 220 ? -3.643 -6.077 -9.687 1.00 75.25 220 ARG A CA 1
ATOM 1787 C C . ARG A 1 220 ? -3.114 -7.504 -9.607 1.00 75.25 220 ARG A C 1
ATOM 1789 O O . ARG A 1 220 ? -3.304 -8.186 -8.601 1.00 75.25 220 ARG A O 1
ATOM 1796 N N . TYR A 1 221 ? -2.452 -7.976 -10.665 1.00 82.50 221 TYR A N 1
ATOM 1797 C CA . TYR A 1 221 ? -1.834 -9.298 -10.652 1.00 82.50 221 TYR A CA 1
ATOM 1798 C C . TYR A 1 221 ? -0.738 -9.372 -9.588 1.00 82.50 221 TYR A C 1
ATOM 1800 O O . TYR A 1 221 ? -0.692 -10.327 -8.811 1.00 82.50 221 TYR A O 1
ATOM 1808 N N . ALA A 1 222 ? 0.128 -8.356 -9.543 1.00 87.31 222 ALA A N 1
ATOM 1809 C CA . ALA A 1 222 ? 1.207 -8.283 -8.576 1.00 87.31 222 ALA A CA 1
ATOM 1810 C C . ALA A 1 222 ? 0.669 -8.315 -7.138 1.00 87.31 222 ALA A C 1
ATOM 1812 O O . ALA A 1 222 ? 1.139 -9.101 -6.327 1.00 87.31 222 ALA A O 1
ATOM 1813 N N . GLU A 1 223 ? -0.369 -7.542 -6.842 1.00 75.94 223 GLU A N 1
ATOM 1814 C CA . GLU A 1 223 ? -1.002 -7.487 -5.520 1.00 75.94 223 GLU A CA 1
ATOM 1815 C C . GLU A 1 223 ? -1.650 -8.811 -5.116 1.00 75.94 223 GLU A C 1
ATOM 1817 O O . GLU A 1 223 ? -1.502 -9.242 -3.969 1.00 75.94 223 GLU A O 1
ATOM 1822 N N . THR A 1 224 ? -2.329 -9.467 -6.065 1.00 75.12 224 THR A N 1
ATOM 1823 C CA . THR A 1 224 ? -3.015 -10.752 -5.856 1.00 75.12 224 THR A CA 1
ATOM 1824 C C . THR A 1 224 ? -2.026 -11.844 -5.461 1.00 75.12 224 THR A C 1
ATOM 1826 O O . THR A 1 224 ? -2.283 -12.639 -4.556 1.00 75.12 224 THR A O 1
ATOM 1829 N N . TYR A 1 225 ? -0.880 -11.886 -6.141 1.00 81.00 225 TYR A N 1
ATOM 1830 C CA . TYR A 1 225 ? 0.094 -12.959 -5.988 1.00 81.00 225 TYR A CA 1
ATOM 1831 C C . TYR A 1 225 ? 1.337 -12.548 -5.198 1.00 81.00 225 TYR A C 1
ATOM 1833 O O . TYR A 1 225 ? 2.246 -13.349 -5.086 1.00 81.00 225 TYR A O 1
ATOM 1841 N N . ALA A 1 226 ? 1.424 -11.361 -4.596 1.00 81.88 226 ALA A N 1
ATOM 1842 C CA . ALA A 1 226 ? 2.632 -10.960 -3.860 1.00 81.88 226 ALA A CA 1
ATOM 1843 C C . ALA A 1 226 ? 3.003 -11.925 -2.711 1.00 81.88 226 ALA A C 1
ATOM 1845 O O . ALA A 1 226 ? 4.185 -12.164 -2.474 1.00 81.88 226 ALA A O 1
ATOM 1846 N N . HIS A 1 227 ? 1.999 -12.514 -2.046 1.00 77.38 227 HIS A N 1
ATOM 1847 C CA . HIS A 1 227 ? 2.164 -13.454 -0.924 1.00 77.38 227 HIS A CA 1
ATOM 1848 C C . HIS A 1 227 ? 1.826 -14.911 -1.274 1.00 77.38 227 HIS A C 1
ATOM 1850 O O . HIS A 1 227 ? 1.758 -15.773 -0.400 1.00 77.38 227 HIS A O 1
ATOM 1856 N N . SER A 1 228 ? 1.561 -15.211 -2.546 1.00 80.25 228 SER A N 1
ATOM 1857 C CA . SER A 1 228 ? 1.155 -16.548 -2.976 1.00 80.25 228 SER A CA 1
ATOM 1858 C C . SER A 1 228 ? 1.692 -16.876 -4.364 1.00 80.25 228 SER A C 1
ATOM 1860 O O . SER A 1 228 ? 2.015 -16.006 -5.164 1.00 80.25 228 SER A O 1
ATOM 1862 N N . ARG A 1 229 ? 1.826 -18.162 -4.684 1.00 85.69 229 ARG A N 1
ATOM 1863 C CA . ARG A 1 229 ? 2.300 -18.578 -6.010 1.00 85.69 229 ARG A CA 1
ATOM 1864 C C . ARG A 1 229 ? 1.095 -18.896 -6.875 1.00 85.69 229 ARG A C 1
ATOM 1866 O O . ARG A 1 229 ? 0.265 -19.716 -6.487 1.00 85.69 229 ARG A O 1
ATOM 1873 N N . ASN A 1 230 ? 1.012 -18.293 -8.059 1.00 85.62 230 ASN A N 1
ATOM 1874 C CA . ASN A 1 230 ? -0.030 -18.651 -9.013 1.00 85.62 230 ASN A CA 1
ATOM 1875 C C . ASN A 1 230 ? 0.206 -20.091 -9.517 1.00 85.62 230 ASN A C 1
ATOM 1877 O O . ASN A 1 230 ? 1.225 -20.337 -10.167 1.00 85.62 230 ASN A O 1
ATOM 1881 N N . PRO A 1 231 ? -0.729 -21.041 -9.307 1.00 84.00 231 PRO A N 1
ATOM 1882 C CA . PRO A 1 231 ? -0.570 -22.432 -9.746 1.00 84.00 231 PRO A CA 1
ATOM 1883 C C . PRO A 1 231 ? -0.503 -22.599 -11.276 1.00 84.00 231 PRO A C 1
ATOM 1885 O O . PRO A 1 231 ? -0.187 -23.681 -11.776 1.00 84.00 231 PRO A O 1
ATOM 1888 N N . ARG A 1 232 ? -0.796 -21.539 -12.041 1.00 86.12 232 ARG A N 1
ATOM 1889 C CA . ARG A 1 232 ? -0.647 -21.491 -13.502 1.00 86.12 232 ARG A CA 1
ATOM 1890 C C . ARG A 1 232 ? 0.791 -21.251 -13.972 1.00 86.12 232 ARG A C 1
ATOM 1892 O O . ARG A 1 232 ? 1.002 -21.207 -15.182 1.00 86.12 232 ARG A O 1
ATOM 1899 N N . TYR A 1 233 ? 1.752 -21.133 -13.059 1.00 90.31 233 TYR A N 1
ATOM 1900 C CA . TYR A 1 233 ? 3.166 -20.931 -13.365 1.00 90.31 233 TYR A CA 1
ATOM 1901 C C . TYR A 1 233 ? 4.061 -21.825 -12.491 1.00 90.31 233 TYR A C 1
ATOM 1903 O O . TYR A 1 233 ? 3.632 -22.279 -11.426 1.00 90.31 233 TYR A O 1
ATOM 1911 N N . PRO A 1 234 ? 5.307 -22.111 -12.919 1.00 89.25 234 PRO A N 1
ATOM 1912 C CA . PRO A 1 234 ? 6.297 -22.716 -12.039 1.00 89.25 234 PRO A CA 1
ATOM 1913 C C . PRO A 1 234 ? 6.586 -21.785 -10.861 1.00 89.25 234 PRO A C 1
ATOM 1915 O O . PRO A 1 234 ? 6.572 -20.563 -11.010 1.00 89.25 234 PRO A O 1
ATOM 1918 N N . LYS A 1 235 ? 6.894 -22.377 -9.710 1.00 87.38 235 LYS A N 1
ATOM 1919 C CA . LYS A 1 235 ? 7.414 -21.670 -8.539 1.00 87.38 235 LYS A CA 1
ATOM 1920 C C . LYS A 1 235 ? 8.895 -21.972 -8.373 1.00 87.38 235 LYS A C 1
ATOM 1922 O O . LYS A 1 235 ? 9.304 -23.118 -8.564 1.00 87.38 235 LYS A O 1
ATOM 1927 N N . PHE A 1 236 ? 9.678 -20.964 -8.012 1.00 84.94 236 PHE A N 1
ATOM 1928 C CA . PHE A 1 236 ? 11.122 -21.095 -7.806 1.00 84.94 236 PHE A CA 1
ATOM 1929 C C . PHE A 1 236 ? 11.489 -20.806 -6.348 1.00 84.94 236 PHE A C 1
ATOM 1931 O O . PHE A 1 236 ? 12.295 -19.924 -6.055 1.00 84.94 236 PHE A O 1
ATOM 1938 N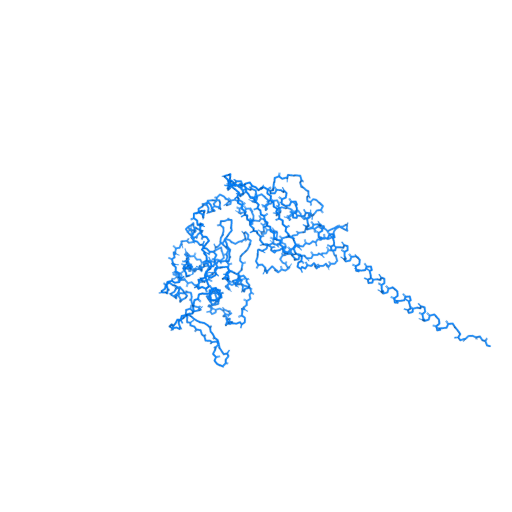 N . ASP A 1 237 ? 10.870 -21.555 -5.435 1.00 75.06 237 ASP A N 1
ATOM 1939 C CA . ASP A 1 237 ? 11.077 -21.408 -3.993 1.00 75.06 237 ASP A CA 1
ATOM 1940 C C . ASP A 1 237 ? 12.504 -21.840 -3.579 1.00 75.06 237 ASP A C 1
ATOM 1942 O O . ASP A 1 237 ? 13.068 -22.798 -4.116 1.00 75.06 237 ASP A O 1
ATOM 1946 N N . GLY A 1 238 ? 13.081 -21.168 -2.574 1.00 63.41 238 GLY A N 1
ATOM 1947 C CA . GLY A 1 238 ? 14.376 -21.515 -1.968 1.00 63.41 238 GLY A CA 1
ATOM 1948 C C . GLY A 1 238 ? 15.578 -20.686 -2.453 1.00 63.41 238 GLY A C 1
ATOM 1949 O O . GLY A 1 238 ? 15.446 -19.674 -3.135 1.00 63.41 238 GLY A O 1
ATOM 1950 N N . ASN A 1 239 ? 16.795 -21.115 -2.093 1.00 57.31 239 ASN A N 1
ATOM 1951 C CA . ASN A 1 239 ? 18.034 -20.328 -2.270 1.00 57.31 239 ASN A CA 1
ATOM 1952 C C . ASN A 1 239 ? 18.574 -20.273 -3.716 1.00 57.31 239 ASN A C 1
ATOM 1954 O O . ASN A 1 239 ? 19.647 -19.723 -3.956 1.00 57.31 239 ASN A O 1
ATOM 1958 N N . GLN A 1 240 ? 17.870 -20.866 -4.682 1.00 56.50 240 GLN A N 1
ATOM 1959 C CA . GLN A 1 240 ? 18.322 -20.980 -6.077 1.00 56.50 240 GLN A CA 1
ATOM 1960 C C . GLN A 1 240 ? 18.011 -19.716 -6.903 1.00 56.50 240 GLN A C 1
ATOM 1962 O O . GLN A 1 240 ? 18.588 -19.514 -7.977 1.00 56.50 240 GLN A O 1
ATOM 1967 N N . GLY A 1 241 ? 17.154 -18.834 -6.371 1.00 69.50 241 GLY A N 1
ATOM 1968 C CA . GLY A 1 241 ? 16.736 -17.590 -7.011 1.00 69.50 241 GLY A CA 1
ATOM 1969 C C . GLY A 1 241 ? 15.858 -17.810 -8.248 1.00 69.50 241 GLY A C 1
ATOM 1970 O O . GLY A 1 241 ? 15.560 -18.931 -8.646 1.00 69.50 241 GLY A O 1
ATOM 1971 N N . GLY A 1 242 ? 15.444 -16.710 -8.878 1.00 78.25 242 GLY A N 1
ATOM 1972 C CA . GLY A 1 242 ? 14.648 -16.727 -10.113 1.00 78.25 242 GLY A CA 1
ATOM 1973 C C . GLY A 1 242 ? 13.169 -16.397 -9.920 1.00 78.25 242 GLY A C 1
ATOM 1974 O O . GLY A 1 242 ? 12.566 -15.838 -10.837 1.00 78.25 242 GLY A O 1
ATOM 1975 N N . ASP A 1 243 ? 12.605 -16.615 -8.726 1.00 90.00 243 ASP A N 1
ATOM 1976 C CA . ASP A 1 243 ? 11.178 -16.344 -8.490 1.00 90.00 243 ASP A CA 1
ATOM 1977 C C . ASP A 1 243 ? 10.837 -14.853 -8.587 1.00 90.00 243 ASP A C 1
ATOM 1979 O O . ASP A 1 243 ? 9.794 -14.487 -9.113 1.00 90.00 243 ASP A O 1
ATOM 1983 N N . CYS A 1 244 ? 11.768 -13.968 -8.211 1.00 92.25 244 CYS A N 1
ATOM 1984 C CA . CYS A 1 244 ? 11.588 -12.525 -8.364 1.00 92.25 244 CYS A CA 1
ATOM 1985 C C . CYS A 1 244 ? 11.293 -12.108 -9.812 1.00 92.25 244 CYS A C 1
ATOM 1987 O O . CYS A 1 244 ? 10.419 -11.285 -10.061 1.00 92.25 244 CYS A O 1
ATOM 1989 N N . THR A 1 245 ? 12.000 -12.691 -10.783 1.00 95.31 245 THR A N 1
ATOM 1990 C CA . THR A 1 245 ? 11.792 -12.367 -12.200 1.00 95.31 245 THR A CA 1
ATOM 1991 C C . THR A 1 245 ? 10.647 -13.180 -12.782 1.00 95.31 245 THR A C 1
ATOM 1993 O O . THR A 1 245 ? 9.886 -12.638 -13.572 1.00 95.31 245 THR A O 1
ATOM 1996 N N . ASN A 1 246 ? 10.470 -14.432 -12.354 1.00 95.44 246 ASN A N 1
ATOM 1997 C CA . ASN A 1 246 ? 9.303 -15.234 -12.713 1.00 95.44 246 ASN A CA 1
ATOM 1998 C C . ASN A 1 246 ? 8.001 -14.499 -12.365 1.00 95.44 246 ASN A C 1
ATOM 2000 O O . ASN A 1 246 ? 7.139 -14.350 -13.223 1.00 95.44 246 ASN A O 1
ATOM 2004 N N . PHE A 1 247 ? 7.892 -13.980 -11.144 1.00 96.44 247 PHE A N 1
ATOM 2005 C CA . PHE A 1 247 ? 6.762 -13.185 -10.677 1.00 96.44 247 PHE A CA 1
ATOM 2006 C C . PHE A 1 247 ? 6.513 -11.953 -11.541 1.00 96.44 247 PHE A C 1
ATOM 2008 O O . PHE A 1 247 ? 5.423 -11.787 -12.080 1.00 96.44 247 PHE A O 1
ATOM 2015 N N . VAL A 1 248 ? 7.537 -11.118 -11.736 1.00 97.69 248 VAL A N 1
ATOM 2016 C CA . VAL A 1 248 ? 7.411 -9.918 -12.571 1.00 97.69 248 VAL A CA 1
ATOM 2017 C C . VAL A 1 248 ? 7.018 -10.286 -14.006 1.00 97.69 248 VAL A C 1
ATOM 2019 O O . VAL A 1 248 ? 6.152 -9.633 -14.584 1.00 97.69 248 VAL A O 1
ATOM 2022 N N . SER A 1 249 ? 7.579 -11.360 -14.570 1.00 97.44 249 SER A N 1
ATOM 2023 C CA . SER A 1 249 ? 7.205 -11.847 -15.901 1.00 97.44 249 SER A CA 1
ATOM 2024 C C . SER A 1 249 ? 5.738 -12.278 -15.967 1.00 97.44 249 SER A C 1
ATOM 2026 O O . SER A 1 249 ? 5.065 -11.998 -16.958 1.00 97.44 249 SER A O 1
ATOM 2028 N N . GLN A 1 250 ? 5.206 -12.892 -14.905 1.00 96.75 250 GLN A N 1
ATOM 2029 C CA . GLN A 1 250 ? 3.780 -13.195 -14.811 1.00 96.75 250 GLN A CA 1
ATOM 2030 C C . GLN A 1 250 ? 2.929 -11.921 -14.806 1.00 96.75 250 GLN A C 1
ATOM 2032 O O . GLN A 1 250 ? 1.950 -11.864 -15.550 1.00 96.75 250 GLN A O 1
ATOM 2037 N N . CYS A 1 251 ? 3.304 -10.896 -14.032 1.00 96.44 251 CYS A N 1
ATOM 2038 C CA . CYS A 1 251 ? 2.583 -9.620 -14.013 1.00 96.44 251 CYS A CA 1
ATOM 2039 C C . CYS A 1 251 ? 2.533 -8.988 -15.410 1.00 96.44 251 CYS A C 1
ATOM 2041 O O . CYS A 1 251 ? 1.467 -8.586 -15.867 1.00 96.44 251 CYS A O 1
ATOM 2043 N N . LEU A 1 252 ? 3.673 -8.961 -16.108 1.00 96.88 252 LEU A N 1
ATOM 2044 C CA . LEU A 1 252 ? 3.790 -8.407 -17.457 1.00 96.88 252 LEU A CA 1
ATOM 2045 C C . LEU A 1 252 ? 2.960 -9.193 -18.482 1.00 96.88 252 LEU A C 1
ATOM 2047 O O . LEU A 1 252 ? 2.243 -8.597 -19.285 1.00 96.88 252 LEU A O 1
ATOM 2051 N N . ALA A 1 253 ? 3.007 -10.527 -18.436 1.00 93.50 253 ALA A N 1
ATOM 2052 C CA . ALA A 1 253 ? 2.242 -11.379 -19.346 1.00 93.50 253 ALA A CA 1
ATOM 2053 C C . ALA A 1 253 ? 0.723 -11.259 -19.136 1.00 93.50 253 ALA A C 1
ATOM 2055 O O . ALA A 1 253 ? -0.032 -11.255 -20.104 1.00 93.50 253 ALA A O 1
ATOM 2056 N N . ASN A 1 254 ? 0.267 -11.116 -17.885 1.00 89.69 254 ASN A N 1
ATOM 2057 C CA . ASN A 1 254 ? -1.150 -10.880 -17.568 1.00 89.69 254 ASN A CA 1
ATOM 2058 C C . ASN A 1 254 ? -1.606 -9.444 -17.884 1.00 89.69 254 ASN A C 1
ATOM 2060 O O . ASN A 1 254 ? -2.792 -9.139 -17.786 1.00 89.69 254 ASN A O 1
ATOM 2064 N N . ALA A 1 255 ? -0.674 -8.583 -18.290 1.00 89.38 255 ALA A N 1
ATOM 2065 C CA . ALA A 1 255 ? -0.896 -7.198 -18.674 1.00 89.38 255 ALA A CA 1
ATOM 2066 C C . ALA A 1 255 ? -0.605 -6.938 -20.161 1.00 89.38 255 ALA A C 1
ATOM 2068 O O . ALA A 1 255 ? -0.346 -5.804 -20.549 1.00 89.38 255 ALA A O 1
ATOM 2069 N N . ASN A 1 256 ? -0.688 -7.975 -21.000 1.00 90.31 256 ASN A N 1
ATOM 2070 C CA . ASN A 1 256 ? -0.565 -7.914 -22.462 1.00 90.31 256 ASN A CA 1
ATOM 2071 C C . ASN A 1 256 ? 0.843 -7.651 -23.020 1.00 90.31 256 ASN A C 1
ATOM 2073 O O . ASN A 1 256 ? 0.957 -7.349 -24.208 1.00 90.31 256 ASN A O 1
ATOM 2077 N N . ILE A 1 257 ? 1.921 -7.817 -22.240 1.00 93.19 257 ILE A N 1
ATOM 2078 C CA . ILE A 1 257 ? 3.251 -7.928 -22.857 1.00 93.19 257 ILE A CA 1
ATOM 2079 C C . ILE A 1 257 ? 3.288 -9.209 -23.706 1.00 93.19 257 ILE A C 1
ATOM 2081 O O . ILE A 1 257 ? 3.016 -10.295 -23.176 1.00 93.19 257 ILE A O 1
ATOM 2085 N N . PRO A 1 258 ? 3.593 -9.113 -25.015 1.00 89.25 258 PRO A N 1
ATOM 2086 C CA . PRO A 1 258 ? 3.590 -10.273 -25.896 1.00 89.25 258 PRO A CA 1
ATOM 2087 C C . PRO A 1 258 ? 4.654 -11.281 -25.461 1.00 89.25 258 PRO A C 1
ATOM 2089 O O . PRO A 1 258 ? 5.649 -10.928 -24.845 1.00 89.25 258 PRO A O 1
ATOM 2092 N N . SER A 1 259 ? 4.460 -12.560 -25.783 1.00 86.44 259 SER A N 1
ATOM 2093 C CA . SER A 1 259 ? 5.541 -13.543 -25.648 1.00 86.44 259 SER A CA 1
ATOM 2094 C C . SER A 1 259 ? 6.558 -13.383 -26.779 1.00 86.44 259 SER A C 1
ATOM 2096 O O . SER A 1 259 ? 6.216 -12.968 -27.885 1.00 86.44 259 SER A O 1
ATOM 2098 N N . SER A 1 260 ? 7.811 -13.753 -26.520 1.00 82.25 260 SER A N 1
ATOM 2099 C CA . SER A 1 260 ? 8.872 -13.735 -27.530 1.00 82.25 260 SER A CA 1
ATOM 2100 C C . SER A 1 260 ? 8.551 -14.668 -28.703 1.00 82.25 260 SER A C 1
ATOM 2102 O O . SER A 1 260 ? 8.271 -15.851 -28.504 1.00 82.25 260 SER A O 1
ATOM 2104 N N . THR A 1 261 ? 8.672 -14.159 -29.930 1.00 69.50 261 THR A N 1
ATOM 2105 C CA . THR A 1 261 ? 8.591 -14.959 -31.163 1.00 69.50 261 THR A CA 1
ATOM 2106 C C . THR A 1 261 ? 9.819 -15.854 -31.358 1.00 69.50 261 THR A C 1
ATOM 2108 O O . THR A 1 261 ? 9.692 -16.943 -31.910 1.00 69.50 261 THR A O 1
ATOM 2111 N N . SER A 1 262 ? 10.989 -15.442 -30.852 1.00 70.50 262 SER A N 1
ATOM 2112 C CA . SER A 1 262 ? 12.241 -16.218 -30.861 1.00 70.50 262 SER A CA 1
ATOM 2113 C C . SER A 1 262 ? 12.342 -17.256 -29.735 1.00 70.50 262 SER A C 1
ATOM 2115 O O . SER A 1 262 ? 13.291 -18.035 -29.700 1.00 70.50 262 SER A O 1
ATOM 2117 N N . GLY A 1 263 ? 11.367 -17.294 -28.820 1.00 68.38 263 GLY A N 1
ATOM 2118 C CA . GLY A 1 263 ? 11.319 -18.263 -27.727 1.00 68.38 263 GLY A CA 1
ATOM 2119 C C . GLY A 1 263 ? 12.260 -17.959 -26.558 1.00 68.38 263 GLY A C 1
ATOM 2120 O O . GLY A 1 263 ? 12.590 -18.869 -25.808 1.00 68.38 263 GLY A O 1
ATOM 2121 N N . GLU A 1 264 ? 12.699 -16.714 -26.347 1.00 82.44 264 GLU A N 1
ATOM 2122 C CA . GLU A 1 264 ? 13.599 -16.404 -25.219 1.00 82.44 264 GLU A CA 1
ATOM 2123 C C . GLU A 1 264 ? 12.864 -15.950 -23.941 1.00 82.44 264 GLU A C 1
ATOM 2125 O O . GLU A 1 264 ? 13.343 -16.210 -22.835 1.00 82.44 264 GLU A O 1
ATOM 2130 N N . TRP A 1 265 ? 11.685 -15.324 -24.072 1.00 93.56 265 TRP A N 1
ATOM 2131 C CA . TRP A 1 265 ? 10.797 -14.916 -22.969 1.00 93.56 265 TRP A CA 1
ATOM 2132 C C . TRP A 1 265 ? 9.402 -15.523 -23.162 1.00 93.56 265 TRP A C 1
ATOM 2134 O O . TRP A 1 265 ? 8.609 -15.050 -23.976 1.00 93.56 265 TRP A O 1
ATOM 2144 N N . TYR A 1 266 ? 9.139 -16.628 -22.464 1.00 92.56 266 TYR A N 1
ATOM 2145 C CA . TYR A 1 266 ? 7.855 -17.331 -22.458 1.00 92.56 266 TYR A CA 1
ATOM 2146 C C . TYR A 1 266 ? 7.776 -18.264 -21.245 1.00 92.56 266 TYR A C 1
ATOM 2148 O O . TYR A 1 266 ? 8.809 -18.684 -20.720 1.00 92.56 266 TYR A O 1
ATOM 2156 N N . CYS A 1 267 ? 6.563 -18.648 -20.851 1.00 91.19 267 CYS A N 1
ATOM 2157 C CA . CYS A 1 267 ? 6.318 -19.744 -19.920 1.00 91.19 267 CYS A CA 1
ATOM 2158 C C . CYS A 1 267 ? 5.009 -20.452 -20.282 1.00 91.19 267 CYS A C 1
ATOM 2160 O O . CYS A 1 267 ? 3.975 -19.809 -20.452 1.00 91.19 267 CYS A O 1
ATOM 2162 N N . ARG A 1 268 ? 5.054 -21.777 -20.435 1.00 89.50 268 ARG A N 1
ATOM 2163 C CA . ARG A 1 268 ? 3.893 -22.616 -20.764 1.00 89.50 268 ARG A CA 1
ATOM 2164 C C . ARG A 1 268 ? 4.089 -24.042 -20.268 1.00 89.50 268 ARG A C 1
ATOM 2166 O O . ARG A 1 268 ? 5.212 -24.462 -19.995 1.00 89.50 268 ARG A O 1
ATOM 2173 N N . LYS A 1 269 ? 3.010 -24.818 -20.198 1.00 87.12 269 LYS A N 1
ATOM 2174 C CA . LYS A 1 269 ? 3.126 -26.269 -20.015 1.00 87.12 269 LYS A CA 1
ATOM 2175 C C . LYS A 1 269 ? 3.529 -26.943 -21.325 1.00 87.12 269 LYS A C 1
ATOM 2177 O O . LYS A 1 269 ? 3.113 -26.520 -22.402 1.00 87.12 269 LYS A O 1
ATOM 2182 N N . ASN A 1 270 ? 4.344 -27.984 -21.223 1.00 85.62 270 ASN A N 1
ATOM 2183 C CA . ASN A 1 270 ? 4.580 -28.929 -22.305 1.00 85.62 270 ASN A CA 1
ATOM 2184 C C . ASN A 1 270 ? 3.467 -29.992 -22.344 1.00 85.62 270 ASN A C 1
ATOM 2186 O O . ASN A 1 270 ? 2.633 -30.071 -21.439 1.00 85.62 270 ASN A O 1
ATOM 2190 N N . SER A 1 271 ? 3.469 -30.820 -23.389 1.00 84.56 271 SER A N 1
ATOM 2191 C CA . SER A 1 271 ? 2.451 -31.857 -23.609 1.00 84.56 271 SER A CA 1
ATOM 2192 C C . SER A 1 271 ? 2.365 -32.894 -22.481 1.00 84.56 271 SER A C 1
ATOM 2194 O O . SER A 1 271 ? 1.319 -33.501 -22.296 1.00 84.56 271 SER A O 1
ATOM 2196 N N . SER A 1 272 ? 3.435 -33.065 -21.701 1.00 85.69 272 SER A N 1
ATOM 2197 C CA . SER A 1 272 ? 3.506 -33.991 -20.562 1.00 85.69 272 SER A CA 1
ATOM 2198 C C . SER A 1 272 ? 3.127 -33.333 -19.227 1.00 85.69 272 SER A C 1
ATOM 2200 O O . SER A 1 272 ? 3.300 -33.932 -18.170 1.00 85.69 272 SER A O 1
ATOM 2202 N N . GLY A 1 273 ? 2.650 -32.083 -19.247 1.00 81.62 273 GLY A N 1
ATOM 2203 C CA . GLY A 1 273 ? 2.241 -31.334 -18.057 1.00 81.62 273 GLY A CA 1
ATOM 2204 C C . GLY A 1 273 ? 3.380 -30.669 -17.274 1.00 81.62 273 GLY A C 1
ATOM 2205 O O . GLY A 1 273 ? 3.100 -29.960 -16.305 1.00 81.62 273 GLY A O 1
ATOM 2206 N N . GLY A 1 274 ? 4.636 -30.845 -17.699 1.00 87.31 274 GLY A N 1
ATOM 2207 C CA . GLY A 1 274 ? 5.803 -30.161 -17.138 1.00 87.31 274 GLY A CA 1
ATOM 2208 C C . GLY A 1 274 ? 5.924 -28.714 -17.623 1.00 87.31 274 GLY A C 1
ATOM 2209 O O . GLY A 1 274 ? 5.333 -28.331 -18.633 1.00 87.31 274 GLY A O 1
ATOM 2210 N N . TRP A 1 275 ? 6.698 -27.891 -16.915 1.00 88.81 275 TRP A N 1
ATOM 2211 C CA . TRP A 1 275 ? 6.921 -26.494 -17.294 1.00 88.81 275 TRP A CA 1
ATOM 2212 C C . TRP A 1 275 ? 8.001 -26.359 -18.366 1.00 88.81 275 TRP A C 1
ATOM 2214 O O . TRP A 1 275 ? 9.049 -26.993 -18.286 1.00 88.81 275 TRP A O 1
ATOM 2224 N N . ASN A 1 276 ? 7.750 -25.501 -19.351 1.00 89.75 276 ASN A N 1
ATOM 2225 C CA . ASN A 1 276 ? 8.723 -25.075 -20.345 1.00 89.75 276 ASN A CA 1
ATOM 2226 C C . ASN A 1 276 ? 8.744 -23.542 -20.404 1.00 89.75 276 ASN A C 1
ATOM 2228 O O . ASN A 1 276 ? 7.698 -22.910 -20.579 1.00 89.75 276 ASN A O 1
ATOM 2232 N N . TYR A 1 277 ? 9.916 -22.942 -20.228 1.00 91.31 277 TYR A N 1
ATOM 2233 C CA . TYR A 1 277 ? 10.076 -21.495 -20.142 1.00 91.31 277 TYR A CA 1
ATOM 2234 C C . TYR A 1 277 ? 11.435 -21.049 -20.678 1.00 91.31 277 TYR A C 1
ATOM 2236 O O . TYR A 1 277 ? 12.420 -21.786 -20.634 1.00 91.31 277 TYR A O 1
ATOM 2244 N N . GLY A 1 278 ? 11.483 -19.820 -21.179 1.00 90.62 278 GLY A N 1
ATOM 2245 C CA . GLY A 1 278 ? 12.707 -19.206 -21.680 1.00 90.62 278 GLY A CA 1
ATOM 2246 C C . GLY A 1 278 ? 13.583 -18.650 -20.555 1.00 90.62 278 GLY A C 1
ATOM 2247 O O . GLY A 1 278 ? 13.094 -18.281 -19.487 1.00 90.62 278 GLY A O 1
ATOM 2248 N N . VAL A 1 279 ? 14.892 -18.540 -20.792 1.00 89.94 279 VAL A N 1
ATOM 2249 C CA . VAL A 1 279 ? 15.841 -18.010 -19.793 1.00 89.94 279 VAL A CA 1
ATOM 2250 C C . VAL A 1 279 ? 15.500 -16.568 -19.403 1.00 89.94 279 VAL A C 1
ATOM 2252 O O . VAL A 1 279 ? 15.612 -16.209 -18.227 1.00 89.94 279 VAL A O 1
ATOM 2255 N N . ASN A 1 280 ? 15.014 -15.756 -20.348 1.00 94.06 280 ASN A N 1
ATOM 2256 C CA . ASN A 1 280 ? 14.658 -14.366 -20.073 1.00 94.06 280 ASN A CA 1
ATOM 2257 C C . ASN A 1 280 ? 13.425 -14.248 -19.166 1.00 94.06 280 ASN A C 1
ATOM 2259 O O . ASN A 1 280 ? 13.262 -13.222 -18.515 1.00 94.06 280 ASN A O 1
ATOM 2263 N N . TRP A 1 281 ? 12.594 -15.293 -19.066 1.00 94.62 281 TRP A N 1
ATOM 2264 C CA . TRP A 1 281 ? 11.425 -15.314 -18.179 1.00 94.62 281 TRP A CA 1
ATOM 2265 C C . TRP A 1 281 ? 11.809 -15.303 -16.691 1.00 94.62 281 TRP A C 1
ATOM 2267 O O . TRP A 1 281 ? 11.094 -14.734 -15.869 1.00 94.62 281 TRP A O 1
ATOM 2277 N N . ILE A 1 282 ? 12.945 -15.915 -16.335 1.00 92.69 282 ILE A N 1
ATOM 2278 C CA . ILE A 1 282 ? 13.340 -16.155 -14.935 1.00 92.69 282 ILE A CA 1
ATOM 2279 C C . ILE A 1 282 ? 14.624 -15.431 -14.504 1.00 92.69 282 ILE A C 1
ATOM 2281 O O . ILE A 1 282 ? 14.989 -15.468 -13.329 1.00 92.69 282 ILE A O 1
ATOM 2285 N N . ARG A 1 283 ? 15.354 -14.786 -15.424 1.00 92.56 283 ARG A N 1
ATOM 2286 C CA . ARG A 1 283 ? 16.618 -14.090 -15.120 1.00 92.56 283 ARG A CA 1
ATOM 2287 C C . ARG A 1 283 ? 16.468 -12.580 -15.247 1.00 92.56 283 ARG A C 1
ATOM 2289 O O . ARG A 1 283 ? 16.060 -12.099 -16.293 1.00 92.56 283 ARG A O 1
ATOM 2296 N N . VAL A 1 284 ? 16.919 -11.834 -14.238 1.00 94.12 284 VAL A N 1
ATOM 2297 C CA . VAL A 1 284 ? 16.851 -10.359 -14.171 1.00 94.12 284 VAL A CA 1
ATOM 2298 C C . VAL A 1 284 ? 17.396 -9.696 -15.441 1.00 94.12 284 VAL A C 1
ATOM 2300 O O . VAL A 1 284 ? 16.683 -8.968 -16.128 1.00 94.12 284 VAL A O 1
ATOM 2303 N N . ASN A 1 285 ? 18.642 -9.997 -15.818 1.00 93.62 285 ASN A N 1
ATOM 2304 C CA . ASN A 1 285 ? 19.234 -9.429 -17.034 1.00 93.62 285 ASN A CA 1
ATOM 2305 C C . ASN A 1 285 ? 18.584 -9.955 -18.321 1.00 93.62 285 ASN A C 1
ATOM 2307 O O . ASN A 1 285 ? 18.573 -9.245 -19.321 1.00 93.62 285 ASN A O 1
ATOM 2311 N N . GLY A 1 286 ? 18.022 -11.164 -18.292 1.00 94.00 286 GLY A N 1
ATOM 2312 C CA . GLY A 1 286 ? 17.286 -11.716 -19.424 1.00 94.00 286 GLY A CA 1
ATOM 2313 C C . GLY A 1 286 ? 15.962 -10.984 -19.653 1.00 94.00 286 GLY A C 1
ATOM 2314 O O . GLY A 1 286 ? 15.675 -10.589 -20.778 1.00 94.00 286 GLY A O 1
ATOM 2315 N N . LEU A 1 287 ? 15.197 -10.709 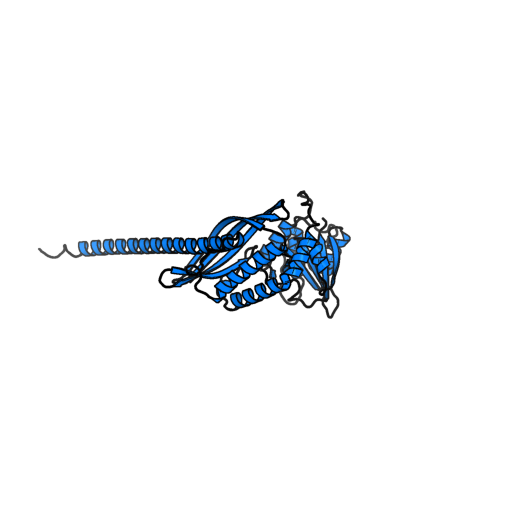-18.592 1.00 96.88 287 LEU A N 1
ATOM 2316 C CA . LEU A 1 287 ? 13.980 -9.896 -18.668 1.00 96.88 287 LEU A CA 1
ATOM 2317 C C . LEU A 1 287 ? 14.290 -8.485 -19.180 1.00 96.88 287 LEU A C 1
ATOM 2319 O O . LEU A 1 287 ? 13.591 -7.987 -20.056 1.00 96.88 287 LEU A O 1
ATOM 2323 N N . HIS A 1 288 ? 15.364 -7.866 -18.676 1.00 96.94 288 HIS A N 1
ATOM 2324 C CA . HIS A 1 288 ? 15.837 -6.576 -19.181 1.00 96.94 288 HIS A CA 1
ATOM 2325 C C . HIS A 1 288 ? 16.092 -6.625 -20.687 1.00 96.94 288 HIS A C 1
ATOM 2327 O O . HIS A 1 288 ? 15.503 -5.839 -21.420 1.00 96.94 288 HIS A O 1
ATOM 2333 N N . LYS A 1 289 ? 16.932 -7.574 -21.128 1.00 94.81 289 LYS A N 1
ATOM 2334 C CA . LYS A 1 289 ? 17.273 -7.793 -22.537 1.00 94.81 289 LYS A CA 1
ATOM 2335 C C . LYS A 1 289 ? 16.006 -7.899 -23.381 1.00 94.81 289 LYS A C 1
ATOM 2337 O O . LYS A 1 289 ? 15.850 -7.161 -24.347 1.00 94.81 289 LYS A O 1
ATOM 2342 N N . TYR A 1 290 ? 15.081 -8.767 -22.968 1.00 95.50 290 TYR A N 1
ATOM 2343 C CA . TYR A 1 290 ? 13.831 -8.983 -23.681 1.00 95.50 290 TYR A CA 1
ATOM 2344 C C . TYR A 1 290 ? 13.024 -7.691 -23.846 1.00 95.50 290 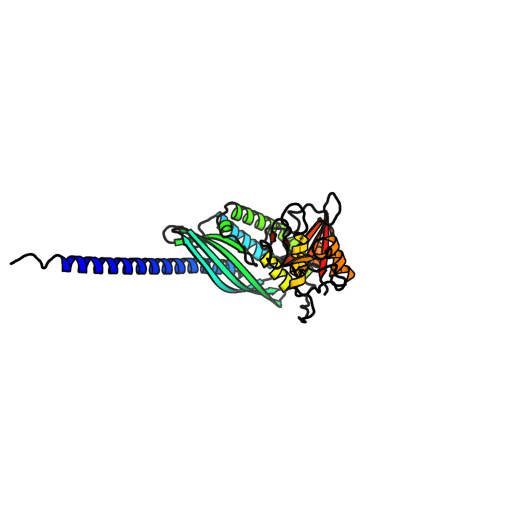TYR A C 1
ATOM 2346 O O . TYR A 1 290 ? 12.658 -7.342 -24.966 1.00 95.50 290 TYR A O 1
ATOM 2354 N N . LEU A 1 291 ? 12.783 -6.960 -22.756 1.00 95.31 291 LEU A N 1
ATOM 2355 C CA . LEU A 1 291 ? 11.960 -5.755 -22.800 1.00 95.31 291 LEU A CA 1
ATOM 2356 C C . LEU A 1 291 ? 12.607 -4.633 -23.623 1.00 95.31 291 LEU A C 1
ATOM 2358 O O . LEU A 1 291 ? 11.918 -3.975 -24.398 1.00 95.31 291 LEU A O 1
ATOM 2362 N N . THR A 1 292 ? 13.919 -4.423 -23.496 1.00 93.62 292 THR A N 1
ATOM 2363 C CA . THR A 1 292 ? 14.591 -3.307 -24.175 1.00 93.62 292 THR A CA 1
ATOM 2364 C C . THR A 1 292 ? 14.874 -3.587 -25.647 1.00 93.62 292 THR A C 1
ATOM 2366 O O . THR A 1 292 ? 14.666 -2.710 -26.478 1.00 93.62 292 THR A O 1
ATOM 2369 N N . GLU A 1 293 ? 15.321 -4.796 -26.001 1.00 92.62 293 GLU A N 1
ATOM 2370 C CA . GLU A 1 293 ? 15.671 -5.122 -27.395 1.00 92.62 293 GLU A CA 1
ATOM 2371 C C . GLU A 1 293 ? 14.439 -5.238 -28.300 1.00 92.62 293 GLU A C 1
ATOM 2373 O O . GLU A 1 293 ? 14.549 -5.066 -29.510 1.00 92.62 293 GLU A O 1
ATOM 2378 N N . ASN A 1 294 ? 13.259 -5.479 -27.721 1.00 90.25 294 ASN A N 1
ATOM 2379 C CA . ASN A 1 294 ? 11.995 -5.550 -28.458 1.00 90.25 294 ASN A CA 1
ATOM 2380 C C . ASN A 1 294 ? 11.200 -4.231 -28.410 1.00 90.25 294 ASN A C 1
ATOM 2382 O O . ASN A 1 294 ? 10.039 -4.211 -28.808 1.00 90.25 294 ASN A O 1
ATOM 2386 N N . GLY A 1 295 ? 11.787 -3.139 -27.902 1.00 89.62 295 GLY A N 1
ATOM 2387 C CA . GLY A 1 295 ? 11.118 -1.832 -27.824 1.00 89.62 295 GLY A CA 1
ATOM 2388 C C . GLY A 1 295 ? 9.913 -1.787 -26.874 1.00 89.62 295 GLY A C 1
ATOM 2389 O O . GLY A 1 295 ? 9.098 -0.872 -26.961 1.00 89.62 295 GLY A O 1
ATOM 2390 N N . LEU A 1 296 ? 9.791 -2.762 -25.968 1.00 92.31 296 LEU A N 1
ATOM 2391 C CA . LEU A 1 296 ? 8.674 -2.880 -25.026 1.00 92.31 296 LEU A CA 1
ATOM 2392 C C . LEU A 1 296 ? 8.869 -1.997 -23.788 1.00 92.31 296 LEU A C 1
ATOM 2394 O O . LEU A 1 296 ? 7.906 -1.655 -23.101 1.00 92.31 296 LEU A O 1
ATOM 2398 N N . ALA A 1 297 ? 10.118 -1.642 -23.482 1.00 94.62 297 ALA A N 1
ATOM 2399 C CA . ALA A 1 297 ? 10.453 -0.734 -22.400 1.00 94.62 297 ALA A CA 1
ATOM 2400 C C . ALA A 1 297 ? 11.681 0.117 -22.724 1.00 94.62 297 ALA A C 1
ATOM 2402 O O . ALA A 1 297 ? 12.628 -0.339 -23.367 1.00 94.62 297 ALA A O 1
ATOM 2403 N N . SER A 1 298 ? 11.709 1.326 -22.169 1.00 94.62 298 SER A N 1
ATOM 2404 C CA . SER A 1 298 ? 12.933 2.122 -22.047 1.00 94.62 298 SER A CA 1
ATOM 2405 C C . SER A 1 298 ? 13.620 1.856 -20.703 1.00 94.62 298 SER A C 1
ATOM 2407 O O . SER A 1 298 ? 12.992 1.407 -19.743 1.00 94.62 298 SER A O 1
ATOM 2409 N N . THR A 1 299 ? 14.929 2.111 -20.631 1.00 96.50 299 THR A N 1
ATOM 2410 C CA . THR A 1 299 ? 15.745 1.840 -19.438 1.00 96.50 299 THR A CA 1
ATOM 2411 C C . THR A 1 299 ? 16.400 3.115 -18.926 1.00 96.50 299 THR A C 1
ATOM 2413 O O . THR A 1 299 ? 16.950 3.904 -19.695 1.00 96.50 299 THR A O 1
ATOM 2416 N N . THR A 1 300 ? 16.348 3.351 -17.619 1.00 95.94 300 THR A N 1
ATOM 2417 C CA . THR A 1 300 ? 17.066 4.454 -16.964 1.00 95.94 300 THR A CA 1
ATOM 2418 C C . THR A 1 300 ? 17.621 3.980 -15.630 1.00 95.94 300 THR A C 1
ATOM 2420 O O . THR A 1 300 ? 16.974 3.223 -14.911 1.00 95.94 300 THR A O 1
ATOM 2423 N N . VAL A 1 301 ? 18.845 4.391 -15.296 1.00 96.19 301 VAL A N 1
ATOM 2424 C CA . VAL A 1 301 ? 19.536 3.947 -14.081 1.00 96.19 301 VAL A CA 1
ATOM 2425 C C . VAL A 1 301 ? 19.701 5.111 -13.116 1.00 96.19 301 VAL A C 1
ATOM 2427 O O . VAL A 1 301 ? 20.254 6.149 -13.469 1.00 96.19 301 VAL A O 1
ATOM 2430 N N . TYR A 1 302 ? 19.279 4.893 -11.877 1.00 91.94 302 TYR A N 1
ATOM 2431 C CA . TYR A 1 302 ? 19.350 5.844 -10.778 1.00 91.94 302 TYR A CA 1
ATOM 2432 C C . TYR A 1 302 ? 20.278 5.324 -9.682 1.00 91.94 302 TYR A C 1
ATOM 2434 O O . TYR A 1 302 ? 20.431 4.114 -9.489 1.00 91.94 302 TYR A O 1
ATOM 2442 N N . SER A 1 303 ? 20.913 6.247 -8.965 1.00 89.25 303 SER A N 1
ATOM 2443 C CA . SER A 1 303 ? 21.683 5.929 -7.760 1.00 89.25 303 SER A CA 1
ATOM 2444 C C . SER A 1 303 ? 20.727 5.682 -6.597 1.00 89.25 303 SER A C 1
ATOM 2446 O O . SER A 1 303 ? 19.757 6.422 -6.454 1.00 89.25 303 SER A O 1
ATOM 2448 N N . ARG A 1 304 ? 21.017 4.716 -5.717 1.00 83.12 304 ARG A N 1
ATOM 2449 C CA . ARG A 1 304 ? 20.241 4.527 -4.475 1.00 83.12 304 ARG A CA 1
ATOM 2450 C C . ARG A 1 304 ? 20.158 5.806 -3.642 1.00 83.12 304 ARG A C 1
ATOM 2452 O O . ARG A 1 304 ? 19.135 6.063 -3.023 1.00 83.12 304 ARG A O 1
ATOM 2459 N N . ASN A 1 305 ? 21.217 6.613 -3.663 1.00 82.25 305 ASN A N 1
ATOM 2460 C CA . ASN A 1 305 ? 21.303 7.844 -2.879 1.00 82.25 305 ASN A CA 1
ATOM 2461 C C . ASN A 1 305 ? 20.625 9.045 -3.564 1.00 82.25 305 ASN A C 1
ATOM 2463 O O . ASN A 1 305 ? 20.632 10.139 -3.011 1.00 82.25 305 ASN A O 1
ATOM 2467 N N . ASN A 1 306 ? 20.080 8.874 -4.773 1.00 81.38 306 ASN A N 1
ATOM 2468 C CA . ASN A 1 306 ? 19.335 9.910 -5.484 1.00 81.38 306 ASN A CA 1
ATOM 2469 C C . ASN A 1 306 ? 18.251 9.268 -6.362 1.00 81.38 306 ASN A C 1
ATOM 2471 O O . ASN A 1 306 ? 18.489 8.915 -7.522 1.00 81.38 306 ASN A O 1
ATOM 2475 N N . LEU A 1 307 ? 17.058 9.132 -5.782 1.00 81.00 307 LEU A N 1
ATOM 2476 C CA . LEU A 1 307 ? 15.881 8.562 -6.436 1.00 81.00 307 LEU A CA 1
ATOM 2477 C C . LEU A 1 307 ? 14.924 9.629 -6.981 1.00 81.00 307 LEU A C 1
ATOM 2479 O O . LEU A 1 307 ? 13.871 9.274 -7.501 1.00 81.00 307 LEU A O 1
ATOM 2483 N N . ASP A 1 308 ? 15.277 10.915 -6.941 1.00 76.25 308 ASP A N 1
ATOM 2484 C CA . ASP A 1 308 ? 14.394 11.996 -7.401 1.00 76.25 308 ASP A CA 1
ATOM 2485 C C . ASP A 1 308 ? 13.972 11.802 -8.858 1.00 76.25 308 ASP A C 1
ATOM 2487 O O . ASP A 1 308 ? 12.814 11.998 -9.222 1.00 76.25 308 ASP A O 1
ATOM 2491 N N . GLY A 1 309 ? 14.921 11.402 -9.707 1.00 78.06 309 GLY A N 1
ATOM 2492 C CA . GLY A 1 309 ? 14.641 11.097 -11.105 1.00 78.06 309 GLY A CA 1
ATOM 2493 C C . GLY A 1 309 ? 13.761 9.857 -11.273 1.00 78.06 309 GLY A C 1
ATOM 2494 O O . GLY A 1 309 ? 12.914 9.841 -12.162 1.00 78.06 309 GLY A O 1
ATOM 2495 N N . LEU A 1 310 ? 13.925 8.849 -10.409 1.00 83.56 310 LEU A N 1
ATOM 2496 C CA . LEU A 1 310 ? 13.110 7.636 -10.425 1.00 83.56 310 LEU A CA 1
ATOM 2497 C C . LEU A 1 310 ? 11.660 7.966 -10.075 1.00 83.56 310 LEU A C 1
ATOM 2499 O O . LEU A 1 310 ? 10.757 7.608 -10.820 1.00 83.56 310 LEU A O 1
ATOM 2503 N N . ILE A 1 311 ? 11.454 8.691 -8.975 1.00 77.12 311 ILE A N 1
ATOM 2504 C CA . ILE A 1 311 ? 10.133 9.092 -8.477 1.00 77.12 311 ILE A CA 1
ATOM 2505 C C . ILE A 1 311 ? 9.385 9.945 -9.507 1.00 77.12 311 ILE A C 1
ATOM 2507 O O . ILE A 1 311 ? 8.172 9.827 -9.641 1.00 77.12 311 ILE A O 1
ATOM 2511 N N . LYS A 1 312 ? 10.106 10.765 -10.278 1.00 75.44 312 LYS A N 1
ATOM 2512 C CA . LYS A 1 312 ? 9.521 11.563 -11.363 1.00 75.44 312 LYS A CA 1
ATOM 2513 C C . LYS A 1 312 ? 9.083 10.731 -12.564 1.00 75.44 312 LYS A C 1
ATOM 2515 O O . LYS A 1 312 ? 8.104 11.097 -13.194 1.00 75.44 312 LYS A O 1
ATOM 2520 N N . MET A 1 313 ? 9.821 9.681 -12.919 1.00 80.69 313 MET A N 1
ATOM 2521 C CA . MET A 1 313 ? 9.619 8.949 -14.178 1.00 80.69 313 MET A CA 1
ATOM 2522 C C . MET A 1 313 ? 8.775 7.685 -14.026 1.00 80.69 313 MET A C 1
ATOM 2524 O O . MET A 1 313 ? 8.122 7.263 -14.981 1.00 80.69 313 MET A O 1
ATOM 2528 N N . ALA A 1 314 ? 8.814 7.064 -12.850 1.00 85.75 314 ALA A N 1
ATOM 2529 C CA . ALA A 1 314 ? 8.150 5.801 -12.594 1.00 85.75 314 ALA A CA 1
ATOM 2530 C C . ALA A 1 314 ? 6.626 5.918 -12.728 1.00 85.75 314 ALA A C 1
ATOM 2532 O O . ALA A 1 314 ? 6.009 6.901 -12.318 1.00 85.75 314 ALA A O 1
ATOM 2533 N N . LYS A 1 315 ? 6.013 4.869 -13.270 1.00 85.50 315 LYS A N 1
ATOM 2534 C CA . LYS A 1 315 ? 4.563 4.689 -13.334 1.00 85.50 315 LYS A CA 1
ATOM 2535 C C . LYS A 1 315 ? 4.174 3.337 -12.743 1.00 85.50 315 LYS A C 1
ATOM 2537 O O . LYS A 1 315 ? 4.960 2.391 -12.736 1.00 85.50 315 LYS A O 1
ATOM 2542 N N . VAL A 1 316 ? 2.924 3.230 -12.298 1.00 84.25 316 VAL A N 1
ATOM 2543 C CA . VAL A 1 316 ? 2.318 1.944 -11.923 1.00 84.25 316 VAL A CA 1
ATOM 2544 C C . VAL A 1 316 ? 2.486 0.936 -13.064 1.00 84.25 316 VAL A C 1
ATOM 2546 O O . VAL A 1 316 ? 2.313 1.278 -14.238 1.00 84.25 316 VAL A O 1
ATOM 2549 N N . GLY A 1 317 ? 2.871 -0.290 -12.718 1.00 87.06 317 GLY A N 1
ATOM 2550 C CA . GLY A 1 317 ? 3.203 -1.356 -13.655 1.00 87.06 317 GLY A CA 1
ATOM 2551 C C . GLY A 1 317 ? 4.618 -1.284 -14.240 1.00 87.06 317 GLY A C 1
ATOM 2552 O O . GLY A 1 317 ? 4.974 -2.173 -15.005 1.00 87.06 317 GLY A O 1
ATOM 2553 N N . ASP A 1 318 ? 5.443 -0.283 -13.924 1.00 96.00 318 ASP A N 1
ATOM 2554 C CA . ASP A 1 318 ? 6.861 -0.331 -14.307 1.00 96.00 318 ASP A CA 1
ATOM 2555 C C . ASP A 1 318 ? 7.638 -1.338 -13.447 1.00 96.00 318 ASP A C 1
ATOM 2557 O O . ASP A 1 318 ? 7.264 -1.658 -12.313 1.00 96.00 318 ASP A O 1
ATOM 2561 N N . VAL A 1 319 ? 8.756 -1.820 -13.989 1.00 97.19 319 VAL A N 1
ATOM 2562 C CA . VAL A 1 319 ? 9.638 -2.780 -13.319 1.00 97.19 319 VAL A CA 1
ATOM 2563 C C . VAL A 1 319 ? 10.884 -2.067 -12.820 1.00 97.19 319 VAL A C 1
ATOM 2565 O O . VAL A 1 319 ? 11.507 -1.296 -13.549 1.00 97.19 319 VAL A O 1
ATOM 2568 N N . LEU A 1 320 ? 11.295 -2.360 -11.590 1.00 95.38 320 LEU A N 1
ATOM 2569 C CA . LEU A 1 320 ? 12.580 -1.923 -11.056 1.00 95.38 320 LEU A CA 1
ATOM 2570 C C . LEU A 1 320 ? 13.501 -3.122 -10.888 1.00 95.38 320 LEU A C 1
ATOM 2572 O O . LEU A 1 320 ? 13.104 -4.167 -10.374 1.00 95.38 320 LEU A O 1
ATOM 2576 N N . GLN A 1 321 ? 14.755 -2.958 -11.296 1.00 95.81 321 GLN A N 1
ATOM 2577 C CA . GLN A 1 321 ? 15.797 -3.949 -11.082 1.00 95.81 321 GLN A CA 1
ATOM 2578 C C . GLN A 1 321 ? 16.886 -3.393 -10.178 1.00 95.81 321 GLN A C 1
ATOM 2580 O O . GLN A 1 321 ? 17.441 -2.324 -10.439 1.00 95.81 321 GLN A O 1
ATOM 2585 N N . LEU A 1 322 ? 17.209 -4.130 -9.119 1.00 92.81 322 LEU A N 1
ATOM 2586 C CA . LEU A 1 322 ? 18.161 -3.695 -8.103 1.00 92.81 322 LEU A CA 1
ATOM 2587 C C . LEU A 1 322 ? 19.546 -4.255 -8.404 1.00 92.81 322 LEU A C 1
ATOM 2589 O O . LEU A 1 322 ? 19.693 -5.444 -8.708 1.00 92.81 322 LEU A O 1
ATOM 2593 N N . ARG A 1 323 ? 20.564 -3.401 -8.300 1.00 91.94 323 ARG A N 1
ATOM 2594 C CA . ARG A 1 323 ? 21.969 -3.774 -8.461 1.00 91.94 323 ARG A CA 1
ATOM 2595 C C . ARG A 1 323 ? 22.624 -3.941 -7.099 1.00 91.94 323 ARG A C 1
ATOM 2597 O O . ARG A 1 323 ? 22.502 -3.061 -6.259 1.00 91.94 323 ARG A O 1
ATOM 2604 N N . ASN A 1 324 ? 23.275 -5.076 -6.870 1.00 86.12 324 ASN A N 1
ATOM 2605 C CA . ASN A 1 324 ? 23.933 -5.375 -5.600 1.00 86.12 324 ASN A CA 1
ATOM 2606 C C . ASN A 1 324 ? 25.196 -4.508 -5.428 1.00 86.12 324 ASN A C 1
ATOM 2608 O O . ASN A 1 324 ? 25.934 -4.304 -6.392 1.00 86.12 324 ASN A O 1
ATOM 2612 N N . ASN A 1 325 ? 25.440 -4.055 -4.194 1.00 80.50 325 ASN A N 1
ATOM 2613 C CA . ASN A 1 325 ? 26.579 -3.208 -3.819 1.00 80.50 325 ASN A CA 1
ATOM 2614 C C . ASN A 1 325 ? 27.946 -3.852 -4.056 1.00 80.50 325 ASN A C 1
ATOM 2616 O O . ASN A 1 325 ? 28.863 -3.175 -4.502 1.00 80.50 325 ASN A O 1
ATOM 2620 N N . ASP A 1 326 ? 28.077 -5.141 -3.754 1.00 78.00 326 ASP A N 1
ATOM 2621 C CA . ASP A 1 326 ? 29.368 -5.829 -3.674 1.00 78.00 326 ASP A CA 1
ATOM 2622 C C . ASP A 1 326 ? 29.821 -6.327 -5.048 1.00 78.00 326 ASP A C 1
ATOM 2624 O O . ASP A 1 326 ? 30.975 -6.199 -5.443 1.00 78.00 326 ASP A O 1
ATOM 2628 N N . LYS A 1 327 ? 28.886 -6.921 -5.793 1.00 81.94 327 LYS A N 1
ATOM 2629 C CA . LYS A 1 327 ? 29.145 -7.566 -7.087 1.00 81.94 327 LYS A CA 1
ATOM 2630 C C . LYS A 1 327 ? 28.832 -6.661 -8.276 1.00 81.94 327 LYS A C 1
ATOM 2632 O O . LYS A 1 327 ? 29.136 -7.030 -9.405 1.00 81.94 327 LYS A O 1
ATOM 2637 N N . HIS A 1 328 ? 28.166 -5.526 -8.052 1.00 83.56 328 HIS A N 1
ATOM 2638 C CA . HIS A 1 328 ? 27.688 -4.603 -9.089 1.00 83.56 328 HIS A CA 1
ATOM 2639 C C . HIS A 1 328 ? 26.847 -5.264 -10.199 1.00 83.56 328 HIS A C 1
ATOM 2641 O O . HIS A 1 328 ? 26.778 -4.764 -11.325 1.00 83.56 328 HIS A O 1
ATOM 2647 N N . ILE A 1 329 ? 26.156 -6.363 -9.878 1.00 86.69 329 ILE A N 1
ATOM 2648 C CA . ILE A 1 329 ? 25.247 -7.078 -10.785 1.00 86.69 329 ILE A CA 1
ATOM 2649 C C . ILE A 1 329 ? 23.786 -6.816 -10.424 1.00 86.69 329 ILE A C 1
ATOM 2651 O O . ILE A 1 329 ? 23.432 -6.716 -9.247 1.00 86.69 329 ILE A O 1
ATOM 2655 N N . TYR A 1 330 ? 22.925 -6.729 -11.438 1.00 91.69 330 TYR A N 1
ATOM 2656 C CA . TYR A 1 330 ? 21.477 -6.696 -11.236 1.00 91.69 330 TYR A CA 1
ATOM 2657 C C . TYR A 1 330 ? 20.984 -8.079 -10.818 1.00 91.69 330 TYR A C 1
ATOM 2659 O O . TYR A 1 330 ? 21.216 -9.058 -11.528 1.00 91.69 330 TYR A O 1
ATOM 2667 N N . TYR A 1 331 ? 20.336 -8.153 -9.656 1.00 89.50 331 TYR A N 1
ATOM 2668 C CA . TYR A 1 331 ? 20.047 -9.425 -8.982 1.00 89.50 331 TYR A CA 1
ATOM 2669 C C . TYR A 1 331 ? 18.587 -9.599 -8.570 1.00 89.50 331 TYR A C 1
ATOM 2671 O O . TYR A 1 331 ? 18.168 -10.724 -8.306 1.00 89.50 331 TYR A O 1
ATOM 2679 N N . HIS A 1 332 ? 17.805 -8.520 -8.542 1.00 91.75 332 HIS A N 1
ATOM 2680 C CA . HIS A 1 332 ? 16.423 -8.569 -8.082 1.00 91.75 332 HIS A CA 1
ATOM 2681 C C . HIS A 1 332 ? 15.510 -7.758 -8.990 1.00 91.75 332 HIS A C 1
ATOM 2683 O O . HIS A 1 332 ? 15.894 -6.667 -9.404 1.00 91.75 332 HIS A O 1
ATOM 2689 N N . SER A 1 333 ? 14.324 -8.293 -9.276 1.00 93.94 333 SER A N 1
ATOM 2690 C CA . SER A 1 333 ? 13.260 -7.632 -10.037 1.00 93.94 333 SER A CA 1
ATOM 2691 C C . SER A 1 333 ? 12.056 -7.419 -9.119 1.00 93.94 333 SER A C 1
ATOM 2693 O O . SER A 1 333 ? 11.650 -8.348 -8.420 1.00 93.94 333 SER A O 1
ATOM 2695 N N . ILE A 1 334 ? 11.489 -6.216 -9.144 1.00 93.94 334 ILE A N 1
ATOM 2696 C CA . ILE A 1 334 ? 10.255 -5.835 -8.442 1.00 93.94 334 ILE A CA 1
ATOM 2697 C C . ILE A 1 334 ? 9.345 -5.066 -9.400 1.00 93.94 334 ILE A C 1
ATOM 2699 O O . ILE A 1 334 ? 9.830 -4.489 -10.375 1.00 93.94 334 ILE A O 1
ATOM 2703 N N . ILE A 1 335 ? 8.042 -5.037 -9.131 1.00 94.56 335 ILE A N 1
ATOM 2704 C CA . ILE A 1 335 ? 7.069 -4.310 -9.956 1.00 94.56 335 ILE A CA 1
ATOM 2705 C C . ILE A 1 335 ? 6.300 -3.295 -9.118 1.00 94.56 335 ILE A C 1
ATOM 2707 O O . ILE A 1 335 ? 5.940 -3.582 -7.977 1.00 94.56 335 ILE A O 1
ATOM 2711 N N . ILE A 1 336 ? 6.068 -2.110 -9.679 1.00 89.94 336 ILE A N 1
ATOM 2712 C CA . ILE A 1 336 ? 5.362 -1.017 -9.007 1.00 89.94 336 ILE A CA 1
ATOM 2713 C C . ILE A 1 336 ? 3.859 -1.289 -9.043 1.00 89.94 336 ILE A C 1
ATOM 2715 O O . ILE A 1 336 ? 3.269 -1.315 -10.123 1.00 89.94 336 ILE A O 1
ATOM 2719 N N . ASN A 1 337 ? 3.232 -1.452 -7.880 1.00 80.69 337 ASN A N 1
ATOM 2720 C CA . ASN A 1 337 ? 1.781 -1.633 -7.773 1.00 80.69 337 ASN A CA 1
ATOM 2721 C C . ASN A 1 337 ? 1.046 -0.307 -7.540 1.00 80.69 337 ASN A C 1
ATOM 2723 O O . ASN A 1 337 ? -0.042 -0.107 -8.066 1.00 80.69 337 ASN A O 1
ATOM 2727 N N . GLN A 1 338 ? 1.669 0.647 -6.845 1.00 75.94 338 GLN A N 1
ATOM 2728 C CA . GLN A 1 338 ? 1.037 1.926 -6.528 1.00 75.94 338 GLN A CA 1
ATOM 2729 C C . GLN A 1 338 ? 2.067 3.060 -6.478 1.00 75.94 338 GLN A C 1
ATOM 2731 O O . GLN A 1 338 ? 3.230 2.858 -6.135 1.00 75.94 338 GLN A O 1
ATOM 2736 N N . ILE A 1 339 ? 1.633 4.275 -6.815 1.00 74.19 339 ILE A N 1
ATOM 2737 C CA . ILE A 1 339 ? 2.375 5.514 -6.562 1.00 74.19 339 ILE A CA 1
ATOM 2738 C C . ILE A 1 339 ? 1.413 6.463 -5.858 1.00 74.19 339 ILE A C 1
ATOM 2740 O O . ILE A 1 339 ? 0.367 6.798 -6.411 1.00 74.19 339 ILE A O 1
ATOM 2744 N N . SER A 1 340 ? 1.740 6.874 -4.636 1.00 65.25 340 SER A N 1
ATOM 2745 C CA . SER A 1 340 ? 0.892 7.767 -3.843 1.00 65.25 340 SER A CA 1
ATOM 2746 C C . SER A 1 340 ? 1.741 8.629 -2.915 1.00 65.25 340 SER A C 1
ATOM 2748 O O . SER A 1 340 ? 2.767 8.188 -2.413 1.00 65.25 340 SER A O 1
ATOM 2750 N N . ASN A 1 341 ? 1.335 9.883 -2.697 1.00 60.16 341 ASN A N 1
ATOM 2751 C CA . ASN A 1 341 ? 1.961 10.803 -1.734 1.00 60.16 341 ASN A CA 1
ATOM 2752 C C . ASN A 1 341 ? 3.491 10.988 -1.853 1.00 60.16 341 ASN A C 1
ATOM 2754 O O . ASN A 1 341 ? 4.163 11.245 -0.851 1.00 60.16 341 ASN A O 1
ATOM 2758 N N . GLY A 1 342 ? 4.052 10.904 -3.064 1.00 63.47 342 GLY A N 1
ATOM 2759 C CA . GLY A 1 342 ? 5.505 11.017 -3.255 1.00 63.47 342 GLY A CA 1
ATOM 2760 C C . GLY A 1 342 ? 6.256 9.688 -3.185 1.00 63.47 342 GLY A C 1
ATOM 2761 O O . GLY A 1 342 ? 7.433 9.664 -3.530 1.00 63.47 342 GLY A O 1
ATOM 2762 N N . ASP A 1 343 ? 5.582 8.608 -2.787 1.00 71.00 343 ASP A N 1
ATOM 2763 C CA . ASP A 1 343 ? 6.163 7.282 -2.617 1.00 71.00 343 ASP A CA 1
ATOM 2764 C C . ASP A 1 343 ? 5.809 6.356 -3.779 1.00 71.00 343 ASP A C 1
ATOM 2766 O O . ASP A 1 343 ? 4.742 6.448 -4.393 1.00 71.00 343 ASP A O 1
ATOM 2770 N N . ILE A 1 344 ? 6.718 5.420 -4.033 1.00 76.88 344 ILE A N 1
ATOM 2771 C CA . ILE A 1 344 ? 6.505 4.291 -4.928 1.00 76.88 344 ILE A CA 1
ATOM 2772 C C . ILE A 1 344 ? 6.355 3.041 -4.061 1.00 76.88 344 ILE A C 1
ATOM 2774 O O . ILE A 1 344 ? 7.229 2.727 -3.251 1.00 76.88 344 ILE A O 1
ATOM 2778 N N . TYR A 1 345 ? 5.276 2.307 -4.285 1.00 79.38 345 TYR A N 1
ATOM 2779 C CA . TYR A 1 345 ? 5.001 1.018 -3.671 1.00 79.38 345 TYR A CA 1
ATOM 2780 C C . TYR A 1 345 ? 5.281 -0.103 -4.671 1.00 79.38 345 TYR A C 1
ATOM 2782 O O . TYR A 1 345 ? 5.150 0.088 -5.884 1.00 79.38 345 TYR A O 1
ATOM 2790 N N . TYR A 1 346 ? 5.714 -1.261 -4.176 1.00 86.56 346 TYR A N 1
ATOM 2791 C CA . TYR A 1 346 ? 6.075 -2.391 -5.023 1.00 86.56 346 TYR A CA 1
ATOM 2792 C C . TYR A 1 346 ? 5.641 -3.740 -4.448 1.00 86.56 346 TYR A C 1
ATOM 2794 O O . TYR A 1 346 ? 5.453 -3.916 -3.242 1.00 86.56 346 TYR A O 1
ATOM 2802 N N . CYS A 1 347 ? 5.571 -4.724 -5.342 1.00 86.31 347 CYS A N 1
ATOM 2803 C CA . CYS A 1 347 ? 5.431 -6.139 -5.018 1.00 86.31 347 CYS A CA 1
ATOM 2804 C C . CYS A 1 347 ? 6.684 -6.921 -5.437 1.00 86.31 347 CYS A C 1
ATOM 2806 O O . CYS A 1 347 ? 7.320 -6.604 -6.452 1.00 86.31 347 CYS A O 1
ATOM 2808 N N . ALA A 1 348 ? 7.021 -7.974 -4.690 1.00 88.38 348 ALA A N 1
ATOM 2809 C CA . ALA A 1 348 ? 8.126 -8.880 -4.991 1.00 88.38 348 ALA A CA 1
ATOM 2810 C C . ALA A 1 348 ? 7.935 -10.264 -4.349 1.00 88.38 348 ALA A C 1
ATOM 2812 O O . ALA A 1 348 ? 7.510 -10.355 -3.209 1.00 88.38 348 ALA A O 1
ATOM 2813 N N . HIS A 1 349 ? 8.376 -11.337 -5.013 1.00 87.38 349 HIS A N 1
ATOM 2814 C CA . HIS A 1 349 ? 8.438 -12.683 -4.405 1.00 87.38 349 HIS A CA 1
ATOM 2815 C C . HIS A 1 349 ? 9.693 -12.937 -3.558 1.00 87.38 349 HIS A C 1
ATOM 2817 O O . HIS A 1 349 ? 9.740 -13.888 -2.784 1.00 87.38 349 HIS A O 1
ATOM 2823 N N . SER A 1 350 ? 10.723 -12.088 -3.641 1.00 79.00 350 SER A N 1
ATOM 2824 C CA . SER A 1 350 ? 11.829 -12.173 -2.676 1.00 79.00 350 SER A CA 1
ATOM 2825 C C . SER A 1 350 ? 11.365 -11.622 -1.333 1.00 79.00 350 SER A C 1
ATOM 2827 O O . SER A 1 350 ? 11.243 -10.405 -1.186 1.00 79.00 350 SER A O 1
ATOM 2829 N N . GLY A 1 351 ? 11.136 -12.523 -0.377 1.00 69.44 351 GLY A N 1
ATOM 2830 C CA . GLY A 1 351 ? 10.579 -12.194 0.935 1.00 69.44 351 GLY A CA 1
ATOM 2831 C C . GLY A 1 351 ? 9.065 -11.982 0.926 1.00 69.44 351 GLY A C 1
ATOM 2832 O O . GLY A 1 351 ? 8.562 -11.447 1.906 1.00 69.44 351 GLY A O 1
ATOM 2833 N N . ASP A 1 352 ? 8.377 -12.369 -0.160 1.00 72.31 352 ASP A N 1
ATOM 2834 C CA . ASP A 1 352 ? 6.922 -12.248 -0.330 1.00 72.31 352 ASP A CA 1
ATOM 2835 C C . ASP A 1 352 ? 6.410 -10.868 0.108 1.00 72.31 352 ASP A C 1
ATOM 2837 O O . ASP A 1 352 ? 5.645 -10.724 1.058 1.00 72.31 352 ASP A O 1
ATOM 2841 N N . VAL A 1 353 ? 6.921 -9.829 -0.553 1.00 70.38 353 VAL A N 1
ATOM 2842 C CA . VAL A 1 353 ? 6.714 -8.426 -0.200 1.00 70.38 353 VAL A CA 1
ATOM 2843 C C . VAL A 1 353 ? 5.571 -7.839 -1.016 1.00 70.38 353 VAL A C 1
ATOM 2845 O O . VAL A 1 353 ? 5.593 -7.876 -2.248 1.00 70.38 353 VAL A O 1
ATOM 2848 N N . ARG A 1 354 ? 4.641 -7.181 -0.324 1.00 68.69 354 ARG A N 1
ATOM 2849 C CA . ARG A 1 354 ? 3.702 -6.212 -0.889 1.00 68.69 354 ARG A CA 1
ATOM 2850 C C . ARG A 1 354 ? 3.726 -4.952 -0.041 1.00 68.69 354 ARG A C 1
ATOM 2852 O O . ARG A 1 354 ? 3.494 -5.027 1.163 1.00 68.69 354 ARG A O 1
ATOM 2859 N N . THR A 1 355 ? 4.015 -3.801 -0.639 1.00 66.81 355 THR A N 1
ATOM 2860 C CA . THR A 1 355 ? 3.964 -2.525 0.081 1.00 66.81 355 THR A CA 1
ATOM 2861 C C . THR A 1 355 ? 2.658 -1.789 -0.246 1.00 66.81 355 THR A C 1
ATOM 2863 O O . THR A 1 355 ? 2.197 -1.813 -1.386 1.00 66.81 355 THR A O 1
ATOM 2866 N N . GLY A 1 356 ? 2.027 -1.183 0.764 1.00 52.41 356 GLY A N 1
ATOM 2867 C CA . GLY A 1 356 ? 0.705 -0.544 0.616 1.00 52.41 356 GLY A CA 1
ATOM 2868 C C . GLY A 1 356 ? 0.348 0.482 1.699 1.00 52.41 356 GLY A C 1
ATOM 2869 O O . GLY A 1 356 ? -0.661 1.164 1.610 1.00 52.41 356 GLY A O 1
ATOM 2870 N N . SER A 1 357 ? 1.193 0.669 2.711 1.00 51.31 357 SER A N 1
ATOM 2871 C CA . SER A 1 357 ? 1.036 1.740 3.702 1.00 51.31 357 SER A CA 1
ATOM 2872 C C . SER A 1 357 ? 2.377 2.445 3.881 1.00 51.31 357 SER A C 1
ATOM 2874 O O . SER A 1 357 ? 3.383 1.914 3.406 1.00 51.31 357 SER A O 1
ATOM 2876 N N . TYR A 1 358 ? 2.413 3.613 4.538 1.00 46.12 358 TYR A N 1
ATOM 2877 C CA . TYR A 1 358 ? 3.554 4.549 4.727 1.00 46.12 358 TYR A CA 1
ATOM 2878 C C . TYR A 1 358 ? 4.916 3.936 5.145 1.00 46.12 358 TYR A C 1
ATOM 2880 O O . TYR A 1 358 ? 5.897 4.647 5.330 1.00 46.12 358 TYR A O 1
ATOM 2888 N N . ARG A 1 359 ? 4.964 2.621 5.342 1.00 43.94 359 ARG A N 1
ATOM 2889 C CA . ARG A 1 359 ? 5.884 1.818 6.135 1.00 43.94 359 ARG A CA 1
ATOM 2890 C C . ARG A 1 359 ? 7.096 1.283 5.385 1.00 43.94 359 ARG A C 1
ATOM 2892 O O . ARG A 1 359 ? 7.917 0.643 6.027 1.00 43.94 359 ARG A O 1
ATOM 2899 N N . ILE A 1 360 ? 7.219 1.476 4.070 1.00 47.25 360 ILE A N 1
ATOM 2900 C CA . ILE A 1 360 ? 8.381 0.963 3.331 1.00 47.25 360 ILE A CA 1
ATOM 2901 C C . ILE A 1 360 ? 8.804 1.976 2.273 1.00 47.25 360 ILE A C 1
ATOM 2903 O O . ILE A 1 360 ? 8.156 2.087 1.229 1.00 47.25 360 ILE A O 1
ATOM 2907 N N . LYS A 1 361 ? 9.923 2.674 2.505 1.00 55.41 361 LYS A N 1
ATOM 2908 C CA . LYS A 1 361 ? 10.593 3.380 1.408 1.00 55.41 361 LYS A CA 1
ATOM 2909 C C . LYS A 1 361 ? 11.211 2.329 0.492 1.00 55.41 361 LYS A C 1
ATOM 2911 O O . LYS A 1 361 ? 11.815 1.349 0.943 1.00 55.41 361 LYS A O 1
ATOM 2916 N N . ILE A 1 362 ? 11.056 2.515 -0.816 1.00 60.03 362 ILE A N 1
ATOM 2917 C CA . ILE A 1 362 ? 11.723 1.677 -1.812 1.00 60.03 362 ILE A CA 1
ATOM 2918 C C . ILE A 1 362 ? 13.211 1.534 -1.441 1.00 60.03 362 ILE A C 1
ATOM 2920 O O . ILE A 1 362 ? 13.885 2.524 -1.168 1.00 60.03 362 ILE A O 1
ATOM 2924 N N . LEU A 1 363 ? 13.715 0.291 -1.432 1.00 63.00 363 LEU A N 1
ATOM 2925 C CA . LEU A 1 363 ? 15.103 -0.103 -1.110 1.00 63.00 363 LEU A CA 1
ATOM 2926 C C . LEU A 1 363 ? 15.530 -0.151 0.366 1.00 63.00 363 LEU A C 1
ATOM 2928 O O . LEU A 1 363 ? 16.688 -0.502 0.599 1.00 63.00 363 LEU A O 1
ATOM 2932 N N . GLU A 1 364 ? 14.690 0.161 1.357 1.00 64.12 364 GLU A N 1
ATOM 2933 C CA . GLU A 1 364 ? 15.116 0.088 2.775 1.00 64.12 364 GLU A CA 1
ATOM 2934 C C . GLU A 1 364 ? 15.627 -1.308 3.153 1.00 64.12 364 GLU A C 1
ATOM 2936 O O . GLU A 1 364 ? 16.690 -1.444 3.756 1.00 64.12 364 GLU A O 1
ATOM 2941 N N . ASN A 1 365 ? 14.947 -2.346 2.667 1.00 64.00 365 ASN A N 1
ATOM 2942 C CA . ASN A 1 365 ? 15.262 -3.743 2.970 1.00 64.00 365 ASN A CA 1
ATOM 2943 C C . ASN A 1 365 ? 16.253 -4.394 1.989 1.00 64.00 365 ASN A C 1
ATOM 2945 O O . ASN A 1 365 ? 16.493 -5.598 2.070 1.00 64.00 365 ASN A O 1
ATOM 2949 N N . TYR A 1 366 ? 16.829 -3.636 1.047 1.00 72.44 366 TYR A N 1
ATOM 2950 C CA . TYR A 1 366 ? 17.711 -4.186 0.015 1.00 72.44 366 TYR A CA 1
ATOM 2951 C C . TYR A 1 366 ? 19.106 -3.562 0.047 1.00 72.44 366 TYR A C 1
ATOM 2953 O O . TYR A 1 366 ? 19.272 -2.348 -0.081 1.00 72.44 366 TYR A O 1
ATOM 2961 N N . SER A 1 367 ? 20.137 -4.411 0.102 1.00 77.31 367 SER A N 1
ATOM 2962 C CA . SER A 1 367 ? 21.511 -3.992 -0.199 1.00 77.31 367 SER A CA 1
ATOM 2963 C C . SER A 1 367 ? 21.636 -3.750 -1.706 1.00 77.31 367 SER A C 1
ATOM 2965 O O . SER A 1 367 ? 21.665 -4.694 -2.506 1.00 77.31 367 SER A O 1
ATOM 2967 N N . CYS A 1 368 ? 21.627 -2.481 -2.110 1.00 83.62 368 CYS A N 1
ATOM 2968 C CA . CYS A 1 368 ? 21.783 -2.074 -3.504 1.00 83.62 368 CYS A CA 1
ATOM 2969 C C . CYS A 1 368 ? 22.467 -0.709 -3.647 1.00 83.62 368 CYS A C 1
ATOM 2971 O O . CYS A 1 368 ? 22.421 0.096 -2.720 1.00 83.62 368 CYS A O 1
ATOM 2973 N N . ASP A 1 369 ? 23.116 -0.463 -4.790 1.00 86.81 369 ASP A N 1
ATOM 2974 C CA . ASP A 1 369 ? 23.810 0.806 -5.094 1.00 86.81 369 ASP A CA 1
ATOM 2975 C C . ASP A 1 369 ? 23.094 1.574 -6.203 1.00 86.81 369 ASP A C 1
ATOM 2977 O O . ASP A 1 369 ? 23.118 2.807 -6.243 1.00 86.81 369 ASP A O 1
ATOM 2981 N N . LYS A 1 370 ? 22.444 0.845 -7.112 1.00 92.25 370 LYS A N 1
ATOM 2982 C CA . LYS A 1 370 ? 21.691 1.390 -8.235 1.00 92.25 370 LYS A CA 1
ATOM 2983 C C . LYS A 1 370 ? 20.351 0.695 -8.400 1.00 92.25 370 LYS A C 1
ATOM 2985 O O . LYS A 1 370 ? 20.211 -0.507 -8.166 1.00 92.25 370 LYS A O 1
ATOM 2990 N N . VAL A 1 371 ? 19.398 1.463 -8.909 1.00 93.56 371 VAL A N 1
ATOM 2991 C CA . VAL A 1 371 ? 18.093 0.984 -9.359 1.00 93.56 371 VAL A CA 1
ATOM 2992 C C . VAL A 1 371 ? 17.974 1.260 -10.841 1.00 93.56 371 VAL A C 1
ATOM 2994 O O . VAL A 1 371 ? 18.215 2.375 -11.294 1.00 93.56 371 VAL A O 1
ATOM 2997 N N . ARG A 1 372 ? 17.608 0.246 -11.611 1.00 95.44 372 ARG A N 1
ATOM 2998 C CA . ARG A 1 372 ? 17.256 0.394 -13.017 1.00 95.44 372 ARG A CA 1
ATOM 2999 C C . ARG A 1 372 ? 15.740 0.398 -13.140 1.00 95.44 372 ARG A C 1
ATOM 3001 O O . ARG A 1 372 ? 15.112 -0.594 -12.790 1.00 95.44 372 ARG A O 1
ATOM 3008 N N . LEU A 1 373 ? 15.184 1.491 -13.646 1.00 95.88 373 LEU A N 1
ATOM 3009 C CA . LEU A 1 373 ? 13.796 1.583 -14.078 1.00 95.88 373 LEU A CA 1
ATOM 3010 C C . LEU A 1 373 ? 13.678 1.023 -15.491 1.00 95.88 373 LEU A C 1
ATOM 3012 O O . LEU A 1 373 ? 14.358 1.493 -16.401 1.00 95.88 373 LEU A O 1
ATOM 3016 N N . LEU A 1 374 ? 12.799 0.044 -15.652 1.00 97.56 374 LEU A N 1
ATOM 3017 C CA . LEU A 1 374 ? 12.278 -0.417 -16.928 1.00 97.56 374 LEU A CA 1
ATOM 3018 C C . LEU A 1 374 ? 10.891 0.202 -17.100 1.00 97.56 374 LEU A C 1
ATOM 3020 O O . LEU A 1 374 ? 9.906 -0.295 -16.550 1.00 97.56 374 LEU A O 1
ATOM 3024 N N . HIS A 1 375 ? 10.844 1.321 -17.817 1.00 95.50 375 HIS A N 1
ATOM 3025 C CA . HIS A 1 375 ? 9.610 2.044 -18.085 1.00 95.50 375 HIS A CA 1
ATOM 3026 C C . HIS A 1 375 ? 8.901 1.400 -19.270 1.00 95.50 375 HIS A C 1
ATOM 3028 O O . HIS A 1 375 ? 9.411 1.477 -20.389 1.00 95.50 375 HIS A O 1
ATOM 3034 N N . ILE A 1 376 ? 7.760 0.752 -19.029 1.00 93.19 376 ILE A N 1
ATOM 3035 C CA . ILE A 1 376 ? 7.053 0.001 -20.073 1.00 93.19 376 ILE A CA 1
ATOM 3036 C C . ILE A 1 376 ? 6.401 0.978 -21.060 1.00 93.19 376 ILE A C 1
ATOM 3038 O O . ILE A 1 376 ? 5.566 1.796 -20.675 1.00 93.19 376 ILE A O 1
ATOM 3042 N N . THR A 1 377 ? 6.796 0.911 -22.327 1.00 87.31 377 THR A N 1
ATOM 3043 C CA . THR A 1 377 ? 6.362 1.832 -23.393 1.00 87.31 377 THR A CA 1
ATOM 3044 C C . THR A 1 377 ? 5.416 1.186 -24.404 1.00 87.31 377 THR A C 1
ATOM 3046 O O . THR A 1 377 ? 4.989 1.873 -25.325 1.00 87.31 377 THR A O 1
ATOM 3049 N N . TYR A 1 378 ? 5.141 -0.115 -24.248 1.00 82.00 378 TYR A N 1
ATOM 3050 C CA . TYR A 1 378 ? 4.330 -0.932 -25.155 1.00 82.00 378 TYR A CA 1
ATOM 3051 C C . TYR A 1 378 ? 2.825 -0.651 -25.104 1.00 82.00 378 TYR A C 1
ATOM 3053 O O . TYR A 1 378 ? 2.268 -0.530 -23.985 1.00 82.00 378 TYR A O 1
#

Secondary structure (DSSP, 8-state):
--SSTTHHHHHHHHHHHHHHHHHHHHHHHHHHHHHHHHHHHHHHHHHHHHHHHHHTT------TTT---HHHHHHHHHHHHHHHHHHHHTTEEEEEEEEEEEEEEEEEETTEEEEEEEEEEEEEEEETTEEEEEEEEEEEEEEEEEETTEEEEEEEEEETTS---TTGGG-HHHHHHHHHHHHHHHHTHHHHHHHHHHHTT--------TTS--HHHHHHHHHHHTTS--TTS----STT--HHHHHHHHHHHTTTPPPPTTSSS-EEE-TTS-EEE-HHHH-HHHHHHHHHHTTSEEEEEEETTB-HHHHHH--TT-EEEEEPTTT--EEEEEEEEEEETTEEEEEETTTTEE--STT--TTTTS--SEEEEEEE--

Foldseek 3Di:
DDPDPPPPVVVVVVVVVVVVVVVVVVVVVVVVVVVVVVQVVVLVVLVVVLLFCVLLPNPPHDCVLAAPAPLQVLLSVLVSVLSNVLCVLQQKHWNDKDKDKAWPDWADDPFKIKTWIKMWIWTWIQHPNDIDIDIAIKIKIWIWGADPNHIYTHHIDIFRQDDDDNCLNVDPVNSVLSSVLSVVCSVCSVVLSVLVVLLVVDDDDDDDDVQAFQLQQLLNQLSVDLQHDDPQFDADDDDPAQNQLLSLLVSRVSRNPDADPVQQADWHADPVRDIDGHPLSRFPVSVVCVCVVVVQWDKDKDFPVDCSVVSNQDDRQKKKWFAAPPPRDGGGIWGFNDRPSSATWIGGNPVSDGDGDSNDGPQPPHRGGMMMITGGPD

Radius of gyration: 27.0 Å; chains: 1; bounding box: 88×76×72 Å